Protein AF-0000000087805003 (afdb_homodimer)

Solvent-accessible surface area (backbone atoms only — not comparable to full-atom values): 27971 Å² total; per-residue (Å²): 132,81,51,55,25,22,20,40,60,38,66,39,72,52,76,40,34,7,36,46,74,40,41,66,18,52,35,33,44,31,53,41,59,84,90,62,34,43,31,40,29,31,64,67,42,88,88,42,37,47,30,60,59,34,61,89,23,52,77,44,32,79,98,30,41,24,38,45,38,92,89,14,52,40,39,54,45,27,44,59,35,21,29,32,49,41,61,57,48,46,12,28,35,37,37,22,48,42,52,30,60,53,30,69,56,24,28,20,40,64,51,43,49,46,48,59,70,28,29,78,32,78,47,84,51,64,44,74,65,47,66,43,84,57,62,47,77,39,78,59,90,93,22,29,36,33,36,32,58,42,99,46,39,33,46,34,35,36,34,77,42,88,50,82,89,59,31,48,30,72,50,73,48,66,73,33,47,67,52,30,61,74,71,27,28,65,24,30,40,76,42,41,48,72,55,47,53,51,31,41,72,72,63,27,48,54,44,60,44,70,74,28,23,44,32,26,54,90,83,49,66,79,33,82,74,92,44,98,58,25,61,38,32,23,53,44,39,41,46,47,9,52,44,33,25,76,42,55,62,24,21,35,36,44,27,35,60,63,47,54,51,53,41,49,53,40,43,52,57,50,48,54,54,46,49,70,73,59,113,133,81,51,54,26,21,19,39,60,38,67,40,73,51,76,39,34,7,35,44,74,40,41,64,18,50,36,34,45,32,53,40,58,86,91,62,34,43,29,41,28,30,64,68,42,88,88,43,36,48,29,60,60,34,60,90,22,54,77,44,33,78,99,32,40,22,38,46,38,90,87,13,53,40,39,56,46,27,44,58,34,21,29,33,49,41,61,57,47,45,12,28,34,38,37,22,49,42,52,30,59,53,30,70,56,24,29,19,39,64,50,43,50,46,48,60,71,28,29,77,33,77,47,86,51,64,44,74,66,47,68,42,83,56,64,49,77,39,77,58,90,92,22,29,38,34,35,32,58,40,100,46,39,33,44,32,35,37,35,75,42,87,50,81,89,58,31,48,31,70,50,73,49,66,71,32,46,68,52,32,62,74,70,27,27,64,25,30,39,76,43,42,49,71,55,48,53,51,31,41,72,70,63,27,47,54,44,59,43,69,75,28,23,46,32,26,56,90,82,48,66,79,34,83,75,91,42,97,58,25,64,38,32,23,52,46,40,40,47,47,9,51,43,32,25,77,42,54,62,24,18,36,36,43,28,36,60,61,46,56,51,53,40,48,53,40,42,50,56,51,47,54,53,46,49,71,73,58,114

InterPro domains:
  IPR004463 UDP-3-O-acyl N-acetylglucosamine deacetylase [MF_00388] (3-275)
  IPR004463 UDP-3-O-acyl N-acetylglucosamine deacetylase [PF03331] (5-271)
  IPR004463 UDP-3-O-acyl N-acetylglucosamine deacetylase [PTHR33694] (2-276)
  IPR004463 UDP-3-O-acyl N-acetylglucosamine deacetylase [TIGR00325] (5-275)
  IPR011334 UDP-3-O-acyl N-acetylglucosamine deacetylase, C-terminal [G3DSA:3.30.1700.10] (130-278)
  IPR015870 UDP-3-O-acyl N-acetylglucosamine deacetylase, N-terminal [G3DSA:3.30.230.20] (3-128)
  IPR020568 Ribosomal protein uS5 domain 2-type superfamily [SSF54211] (5-123)
  IPR020568 Ribosomal protein uS5 domain 2-type superfamily [SSF54211] (138-273)

Foldseek 3Di:
DFFFAKWFQAKFWDWAAFQWQRHTKIKIKGTDDPPAFEKEWAPQDPPRDIFHLALVQFDDFVVWTWGDDVPQIATRCLQLLLLCLLARHGGIYMYMNDNYDHCVQQFNQVNNVRRVVRHMDGDDHGFDAAFDDAKFKDDDVPKIKMWGGDDAEKEKEWEADPQPLQGIDIDIDTRHNVCCNVPQRNQGAEEEPVVCVVSVVVVTSSNDDLRRYFYHYRHGTPHDGPDSNSHRSRVRSSLSRLLCSNPHYGTHMHIYNDGSVNSSVRSVVVVVVCVVVPD/DFFFAKWFQAKFWDWAAFQWQRHTKIKIKGTDDPPAFEKEWAPQDPPRDIFHLALVQFDDFVVWTWGDDVPQIATRCLQLLLLCLLARHGGIYMYMNDNYDHCVQQFNQVNNVRRVVRHMDGDDHGFDAAFDDAKFKDDDVPKIKMWGGDDAEKEWEWEADPQPLQGIDIDIDTRHNVCCNVPQRNQHAEEEPVVCVVSVVVSTSNNDDLRRYFYHYRHGTPHDGPDSNSHRSRVRSSLSRLLCSNPHYGTHMHIYNDGSVNSSVRSVVVVVVCVVVPD

Organism: Veillonella parvula (NCBI:txid29466)

Structure (mmCIF, N/CA/C/O backbone):
data_AF-0000000087805003-model_v1
#
loop_
_entity.id
_entity.type
_entity.pdbx_description
1 polymer 'UDP-3-O-acyl-N-acetylglucosamine deacetylase'
#
loop_
_atom_site.group_PDB
_atom_site.id
_atom_site.type_symbol
_atom_site.label_atom_id
_atom_site.label_alt_id
_atom_site.label_comp_id
_atom_site.label_asym_id
_atom_site.label_entity_id
_atom_site.label_seq_id
_atom_site.pdbx_PDB_ins_code
_atom_site.Cartn_x
_atom_site.Cartn_y
_atom_site.Cartn_z
_atom_site.occupancy
_atom_site.B_iso_or_equiv
_atom_site.auth_seq_id
_atom_site.auth_comp_id
_atom_site.auth_asym_id
_atom_site.auth_atom_id
_atom_site.pdbx_PDB_model_num
ATOM 1 N N . MET A 1 1 ? 19.938 -20.875 9.773 1 57.28 1 MET A N 1
ATOM 2 C CA . MET A 1 1 ? 20.469 -21.922 8.914 1 57.28 1 MET A CA 1
ATOM 3 C C . MET A 1 1 ? 19.719 -21.984 7.59 1 57.28 1 MET A C 1
ATOM 5 O O . MET A 1 1 ? 18.547 -21.641 7.523 1 57.28 1 MET A O 1
ATOM 9 N N . SER A 1 2 ? 20.453 -22.203 6.438 1 80.88 2 SER A N 1
ATOM 10 C CA . SER A 1 2 ? 19.891 -22.297 5.094 1 80.88 2 SER A CA 1
ATOM 11 C C . SER A 1 2 ? 18.953 -23.484 4.977 1 80.88 2 SER A C 1
ATOM 13 O O . SER A 1 2 ? 19.219 -24.562 5.539 1 80.88 2 SER A O 1
ATOM 15 N N . LYS A 1 3 ? 17.734 -23.375 4.562 1 90.44 3 LYS A N 1
ATOM 16 C CA . LYS A 1 3 ? 16.766 -24.453 4.355 1 90.44 3 LYS A CA 1
ATOM 17 C C . LYS A 1 3 ? 17.125 -25.281 3.133 1 90.44 3 LYS A C 1
ATOM 19 O O . LYS A 1 3 ? 17.625 -24.75 2.139 1 90.44 3 LYS A O 1
ATOM 24 N N . PRO A 1 4 ? 16.906 -26.547 3.23 1 97.69 4 PRO A N 1
ATOM 25 C CA . PRO A 1 4 ? 17.156 -27.406 2.066 1 97.69 4 PRO A CA 1
ATOM 26 C C . PRO A 1 4 ? 16.156 -27.172 0.939 1 97.69 4 PRO A C 1
ATOM 28 O O . PRO A 1 4 ? 15.031 -26.734 1.188 1 97.69 4 PRO A O 1
ATOM 31 N N . GLN A 1 5 ? 16.625 -27.531 -0.296 1 98.44 5 GLN A N 1
ATOM 32 C CA . GLN A 1 5 ? 15.672 -27.562 -1.407 1 98.44 5 GLN A CA 1
ATOM 33 C C . GLN A 1 5 ? 14.633 -28.656 -1.214 1 98.44 5 GLN A C 1
ATOM 35 O O . GLN A 1 5 ? 14.844 -29.594 -0.433 1 98.44 5 GLN A O 1
ATOM 40 N N . GLN A 1 6 ? 13.508 -28.453 -1.903 1 98.69 6 GLN A N 1
ATOM 41 C CA . GLN A 1 6 ? 12.453 -29.453 -1.815 1 98.69 6 GLN A CA 1
ATOM 42 C C . GLN A 1 6 ? 11.906 -29.797 -3.197 1 98.69 6 GLN A C 1
ATOM 44 O O . GLN A 1 6 ? 11.844 -28.938 -4.078 1 98.69 6 GLN A O 1
ATOM 49 N N . THR A 1 7 ? 11.609 -30.984 -3.385 1 98.81 7 THR A N 1
ATOM 50 C CA . THR A 1 7 ? 10.875 -31.516 -4.527 1 98.81 7 THR A CA 1
ATOM 51 C C . THR A 1 7 ? 9.688 -32.344 -4.07 1 98.81 7 THR A C 1
ATOM 53 O O . THR A 1 7 ? 9.383 -32.406 -2.875 1 98.81 7 THR A O 1
ATOM 56 N N . ILE A 1 8 ? 8.859 -32.812 -5.012 1 98.88 8 ILE A N 1
ATOM 57 C CA . ILE A 1 8 ? 7.773 -33.719 -4.621 1 98.88 8 ILE A CA 1
ATOM 58 C C . ILE A 1 8 ? 8.297 -35.125 -4.508 1 98.88 8 ILE A C 1
ATOM 60 O O . ILE A 1 8 ? 9.297 -35.5 -5.148 1 98.88 8 ILE A O 1
ATOM 64 N N . LYS A 1 9 ? 7.625 -36 -3.738 1 98.62 9 LYS A N 1
ATOM 65 C CA . LYS A 1 9 ? 8.102 -37.344 -3.438 1 98.62 9 LYS A CA 1
ATOM 66 C C . LYS A 1 9 ? 7.801 -38.281 -4.586 1 98.62 9 LYS A C 1
ATOM 68 O O . LYS A 1 9 ? 8.586 -39.188 -4.867 1 98.62 9 LYS A O 1
ATOM 73 N N . LYS A 1 10 ? 6.664 -38.219 -5.098 1 98.62 10 LYS A N 1
ATOM 74 C CA . LYS A 1 10 ? 6.246 -39.094 -6.176 1 98.62 10 LYS A CA 1
ATOM 75 C C . LYS A 1 10 ? 5.473 -38.344 -7.25 1 98.62 10 LYS A C 1
ATOM 77 O O . LYS A 1 10 ? 4.953 -37.25 -6.996 1 98.62 10 LYS A O 1
ATOM 82 N N . ALA A 1 11 ? 5.355 -38.938 -8.422 1 98.75 11 ALA A N 1
ATOM 83 C CA . ALA A 1 11 ? 4.617 -38.344 -9.531 1 98.75 11 ALA A CA 1
ATOM 84 C C . ALA A 1 11 ? 3.119 -38.312 -9.242 1 98.75 11 ALA A C 1
ATOM 86 O O . ALA A 1 11 ? 2.58 -39.25 -8.633 1 98.75 11 ALA A O 1
ATOM 87 N N . VAL A 1 12 ? 2.463 -37.281 -9.656 1 98.69 12 VAL A N 1
ATOM 88 C CA . VAL A 1 12 ? 1.018 -37.125 -9.539 1 98.69 12 VAL A CA 1
ATOM 89 C C . VAL A 1 12 ? 0.462 -36.469 -10.805 1 98.69 12 VAL A C 1
ATOM 91 O O . VAL A 1 12 ? 1.151 -35.688 -11.461 1 98.69 12 VAL A O 1
ATOM 94 N N . SER A 1 13 ? -0.724 -36.812 -11.172 1 98.38 13 SER A N 1
ATOM 95 C CA . SER A 1 13 ? -1.284 -36.344 -12.43 1 98.38 13 SER A CA 1
ATOM 96 C C . SER A 1 13 ? -2.65 -35.688 -12.219 1 98.38 13 SER A C 1
ATOM 98 O O . SER A 1 13 ? -3.281 -35.875 -11.18 1 98.38 13 SER A O 1
ATOM 100 N N . TYR A 1 14 ? -3.057 -34.875 -13.133 1 98.12 14 TYR A N 1
ATOM 101 C CA . TYR A 1 14 ? -4.355 -34.219 -13.164 1 98.12 14 TYR A CA 1
ATOM 102 C C . TYR A 1 14 ? -4.84 -34.031 -14.594 1 98.12 14 TYR A C 1
ATOM 104 O O . TYR A 1 14 ? -4.051 -33.75 -15.492 1 98.12 14 TYR A O 1
ATOM 112 N N . GLN A 1 15 ? -6.047 -34.375 -14.781 1 97.75 15 GLN A N 1
ATOM 113 C CA . GLN A 1 15 ? -6.691 -34.188 -16.078 1 97.75 15 GLN A CA 1
ATOM 114 C C . GLN A 1 15 ? -7.734 -33.062 -16.016 1 97.75 15 GLN A C 1
ATOM 116 O O . GLN A 1 15 ? -8.562 -33.062 -15.102 1 97.75 15 GLN A O 1
ATOM 121 N N . GLY A 1 16 ? -7.672 -32.188 -16.922 1 96.25 16 GLY A N 1
ATOM 122 C CA . GLY A 1 16 ? -8.617 -31.094 -16.984 1 96.25 16 GLY A CA 1
ATOM 123 C C . GLY A 1 16 ? -8.594 -30.344 -18.312 1 96.25 16 GLY A C 1
ATOM 124 O O . GLY A 1 16 ? -8.344 -30.953 -19.359 1 96.25 16 GLY A O 1
ATOM 125 N N . ILE A 1 17 ? -9.023 -29.109 -18.297 1 95.06 17 ILE A N 1
ATOM 126 C CA . ILE A 1 17 ? -9.039 -28.281 -19.5 1 95.06 17 ILE A CA 1
ATOM 127 C C . ILE A 1 17 ? -8.32 -26.953 -19.234 1 95.06 17 ILE A C 1
ATOM 129 O O . ILE A 1 17 ? -8.266 -26.5 -18.094 1 95.06 17 ILE A O 1
ATOM 133 N N . GLY A 1 18 ? -7.785 -26.344 -20.281 1 93.75 18 GLY A N 1
ATOM 134 C CA . GLY A 1 18 ? -7.219 -25.016 -20.156 1 93.75 18 GLY A CA 1
ATOM 135 C C . GLY A 1 18 ? -8.273 -23.922 -20.078 1 93.75 18 GLY A C 1
ATOM 136 O O . GLY A 1 18 ? -9.305 -24 -20.75 1 93.75 18 GLY A O 1
ATOM 137 N N . LEU A 1 19 ? -8.023 -22.922 -19.359 1 90.19 19 LEU A N 1
ATOM 138 C CA . LEU A 1 19 ? -8.961 -21.812 -19.172 1 90.19 19 LEU A CA 1
ATOM 139 C C . LEU A 1 19 ? -9.211 -21.094 -20.484 1 90.19 19 LEU A C 1
ATOM 141 O O . LEU A 1 19 ? -10.359 -20.922 -20.906 1 90.19 19 LEU A O 1
ATOM 145 N N . HIS A 1 20 ? -8.133 -20.656 -21.141 1 87.75 20 HIS A N 1
ATOM 146 C CA . HIS A 1 20 ? -8.242 -19.812 -22.344 1 87.75 20 HIS A CA 1
ATOM 147 C C . HIS A 1 20 ? -8.391 -20.656 -23.594 1 87.75 20 HIS A C 1
ATOM 149 O O . HIS A 1 20 ? -9.195 -20.328 -24.469 1 87.75 20 HIS A O 1
ATOM 155 N N . SER A 1 21 ? -7.664 -21.75 -23.594 1 85.06 21 SER A N 1
ATOM 156 C CA . SER A 1 21 ? -7.66 -22.609 -24.781 1 85.06 21 SER A CA 1
ATOM 157 C C . SER A 1 21 ? -8.906 -23.469 -24.844 1 85.06 21 SER A C 1
ATOM 159 O O . SER A 1 21 ? -9.383 -23.812 -25.922 1 85.06 21 SER A O 1
ATOM 161 N N . GLY A 1 22 ? -9.336 -23.875 -23.719 1 89.12 22 GLY A N 1
ATOM 162 C CA . GLY A 1 22 ? -10.438 -24.828 -23.641 1 89.12 22 GLY A CA 1
ATOM 163 C C . GLY A 1 22 ? -10.031 -26.234 -24.062 1 89.12 22 GLY A C 1
ATOM 164 O O . GLY A 1 22 ? -10.891 -27.109 -24.188 1 89.12 22 GLY A O 1
ATOM 165 N N . GLU A 1 23 ? -8.766 -26.453 -24.219 1 93 23 GLU A N 1
ATOM 166 C CA . GLU A 1 23 ? -8.258 -27.75 -24.656 1 93 23 GLU A CA 1
ATOM 167 C C . GLU A 1 23 ? -8.039 -28.688 -23.469 1 93 23 GLU A C 1
ATOM 169 O O . GLU A 1 23 ? -7.629 -28.25 -22.391 1 93 23 GLU A O 1
ATOM 174 N N . PRO A 1 24 ? -8.328 -29.953 -23.781 1 96.19 24 PRO A N 1
ATOM 175 C CA . PRO A 1 24 ? -8 -30.906 -22.719 1 96.19 24 PRO A CA 1
ATOM 176 C C . PRO A 1 24 ? -6.504 -30.969 -22.422 1 96.19 24 PRO A C 1
ATOM 178 O O . PRO A 1 24 ? -5.684 -30.797 -23.328 1 96.19 24 PRO A O 1
ATOM 181 N N . VAL A 1 25 ? -6.195 -31.266 -21.203 1 97.62 25 VAL A N 1
ATOM 182 C CA . VAL A 1 25 ? -4.789 -31.344 -20.828 1 97.62 25 VAL A CA 1
ATOM 183 C C . VAL A 1 25 ? -4.602 -32.406 -19.766 1 97.62 25 VAL A C 1
ATOM 185 O O . VAL A 1 25 ? -5.406 -32.531 -18.828 1 97.62 25 VAL A O 1
ATOM 188 N N . HIS A 1 26 ? -3.684 -33.219 -20.016 1 98.44 26 HIS A N 1
ATOM 189 C CA . HIS A 1 26 ? -3.133 -34.125 -19.031 1 98.44 26 HIS A CA 1
ATOM 190 C C . HIS A 1 26 ? -1.798 -33.625 -18.484 1 98.44 26 HIS A C 1
ATOM 192 O O . HIS A 1 26 ? -0.842 -33.469 -19.25 1 98.44 26 HIS A O 1
ATOM 198 N N . MET A 1 27 ? -1.754 -33.344 -17.172 1 98.69 27 MET A N 1
ATOM 199 C CA . MET A 1 27 ? -0.567 -32.781 -16.531 1 98.69 27 MET A CA 1
ATOM 200 C C . MET A 1 27 ? -0.004 -33.719 -15.484 1 98.69 27 MET A C 1
ATOM 202 O O . MET A 1 27 ? -0.759 -34.344 -14.734 1 98.69 27 MET A O 1
ATOM 206 N N . VAL A 1 28 ? 1.264 -33.875 -15.484 1 98.88 28 VAL A N 1
ATOM 207 C CA . VAL A 1 28 ? 1.933 -34.719 -14.508 1 98.88 28 VAL A CA 1
ATOM 208 C C . VAL A 1 28 ? 3.055 -33.938 -13.828 1 98.88 28 VAL A C 1
ATOM 210 O O . VAL A 1 28 ? 3.951 -33.438 -14.492 1 98.88 28 VAL A O 1
ATOM 213 N N . PHE A 1 29 ? 2.941 -33.844 -12.469 1 98.88 29 PHE A N 1
ATOM 214 C CA . PHE A 1 29 ? 4.086 -33.375 -11.688 1 98.88 29 PHE A CA 1
ATOM 215 C C . PHE A 1 29 ? 5.055 -34.531 -11.43 1 98.88 29 PHE A C 1
ATOM 217 O O . PHE A 1 29 ? 4.641 -35.625 -11.047 1 98.88 29 PHE A O 1
ATOM 224 N N . LYS A 1 30 ? 6.301 -34.312 -11.633 1 98.88 30 LYS A N 1
ATOM 225 C CA . LYS A 1 30 ? 7.324 -35.312 -11.367 1 98.88 30 LYS A CA 1
ATOM 226 C C . LYS A 1 30 ? 8.453 -34.75 -10.516 1 98.88 30 LYS A C 1
ATOM 228 O O . LYS A 1 30 ? 8.844 -33.594 -10.688 1 98.88 30 LYS A O 1
ATOM 233 N N . PRO A 1 31 ? 8.953 -35.625 -9.617 1 98.88 31 PRO A N 1
ATOM 234 C CA . PRO A 1 31 ? 10.141 -35.156 -8.891 1 98.88 31 PRO A CA 1
ATOM 235 C C . PRO A 1 31 ? 11.273 -34.75 -9.82 1 98.88 31 PRO A C 1
ATOM 237 O O . PRO A 1 31 ? 11.391 -35.281 -10.938 1 98.88 31 PRO A O 1
ATOM 240 N N . ALA A 1 32 ? 12.094 -33.812 -9.43 1 98.88 32 ALA A N 1
ATOM 241 C CA . ALA A 1 32 ? 13.25 -33.375 -10.203 1 98.88 32 ALA A CA 1
ATOM 242 C C . ALA A 1 32 ? 14.492 -33.281 -9.328 1 98.88 32 ALA A C 1
ATOM 244 O O . ALA A 1 32 ? 14.391 -33.031 -8.125 1 98.88 32 ALA A O 1
ATOM 245 N N . PRO A 1 33 ? 15.688 -33.469 -9.867 1 98.56 33 PRO A N 1
ATOM 246 C CA . PRO A 1 33 ? 16.938 -33.344 -9.109 1 98.56 33 PRO A CA 1
ATOM 247 C C . PRO A 1 33 ? 17.156 -31.953 -8.547 1 98.56 33 PRO A C 1
ATOM 249 O O . PRO A 1 33 ? 16.5 -31 -8.984 1 98.56 33 PRO A O 1
ATOM 252 N N . GLU A 1 34 ? 18.094 -31.891 -7.613 1 98.12 34 GLU A N 1
ATOM 253 C CA . GLU A 1 34 ? 18.5 -30.625 -7.02 1 98.12 34 GLU A CA 1
ATOM 254 C C . GLU A 1 34 ? 18.922 -29.625 -8.094 1 98.12 34 GLU A C 1
ATOM 256 O O . GLU A 1 34 ? 19.516 -30 -9.102 1 98.12 34 GLU A O 1
ATOM 261 N N . ASP A 1 35 ? 18.531 -28.391 -7.891 1 97.88 35 ASP A N 1
ATOM 262 C CA . ASP A 1 35 ? 18.953 -27.234 -8.688 1 97.88 35 ASP A CA 1
ATOM 263 C C . ASP A 1 35 ? 18.312 -27.266 -10.07 1 97.88 35 ASP A C 1
ATOM 265 O O . ASP A 1 35 ? 18.766 -26.562 -10.984 1 97.88 35 ASP A O 1
ATOM 269 N N . THR A 1 36 ? 17.25 -28.047 -10.25 1 98.25 36 THR A N 1
ATOM 270 C CA . THR A 1 36 ? 16.562 -28.125 -11.531 1 98.25 36 THR A CA 1
ATOM 271 C C . THR A 1 36 ? 15.648 -26.922 -11.727 1 98.25 36 THR A C 1
ATOM 273 O O . THR A 1 36 ? 15.492 -26.422 -12.852 1 98.25 36 THR A O 1
ATOM 276 N N . GLY A 1 37 ? 15.078 -26.391 -10.648 1 98.5 37 GLY A N 1
ATOM 277 C CA . GLY A 1 37 ? 13.992 -25.438 -10.773 1 98.5 37 GLY A CA 1
ATOM 278 C C . GLY A 1 37 ? 12.688 -26.078 -11.219 1 98.5 37 GLY A C 1
ATOM 279 O O . GLY A 1 37 ? 12.516 -27.281 -11.109 1 98.5 37 GLY A O 1
ATOM 280 N N . ILE A 1 38 ? 11.742 -25.297 -11.609 1 98.88 38 ILE A N 1
ATOM 281 C CA . ILE A 1 38 ? 10.484 -25.75 -12.18 1 98.88 38 ILE A CA 1
ATOM 282 C C . ILE A 1 38 ? 10.586 -25.766 -13.703 1 98.88 38 ILE A C 1
ATOM 284 O O . ILE A 1 38 ? 10.945 -24.75 -14.312 1 98.88 38 ILE A O 1
ATOM 288 N N . VAL A 1 39 ? 10.32 -26.891 -14.281 1 98.94 39 VAL A N 1
ATOM 289 C CA . VAL A 1 39 ? 10.477 -27.031 -15.719 1 98.94 39 VAL A CA 1
ATOM 290 C C . VAL A 1 39 ? 9.203 -27.594 -16.328 1 98.94 39 VAL A C 1
ATOM 292 O O . VAL A 1 39 ? 8.734 -28.672 -15.938 1 98.94 39 VAL A O 1
ATOM 295 N N . PHE A 1 40 ? 8.625 -26.844 -17.281 1 98.94 40 PHE A N 1
ATOM 296 C CA . PHE A 1 40 ? 7.492 -27.344 -18.047 1 98.94 40 PHE A CA 1
ATOM 297 C C . PHE A 1 40 ? 7.969 -28.156 -19.25 1 98.94 40 PHE A C 1
ATOM 299 O O . PHE A 1 40 ? 8.875 -27.734 -19.969 1 98.94 40 PHE A O 1
ATOM 306 N N . VAL A 1 41 ? 7.379 -29.297 -19.438 1 98.88 41 VAL A N 1
ATOM 307 C CA . VAL A 1 41 ? 7.719 -30.172 -20.547 1 98.88 41 VAL A CA 1
ATOM 308 C C . VAL A 1 41 ? 6.48 -30.422 -21.406 1 98.88 41 VAL A C 1
ATOM 310 O O . VAL A 1 41 ? 5.469 -30.922 -20.906 1 98.88 41 VAL A O 1
ATOM 313 N N . ARG A 1 42 ? 6.559 -30.062 -22.703 1 98.75 42 ARG A N 1
ATOM 314 C CA . ARG A 1 42 ? 5.465 -30.281 -23.656 1 98.75 42 ARG A CA 1
ATOM 315 C C . ARG A 1 42 ? 5.543 -31.672 -24.266 1 98.75 42 ARG A C 1
ATOM 317 O O . ARG A 1 42 ? 6.277 -31.891 -25.234 1 98.75 42 ARG A O 1
ATOM 324 N N . THR A 1 43 ? 4.66 -32.562 -23.766 1 98.56 43 THR A N 1
ATOM 325 C CA . THR A 1 43 ? 4.742 -33.938 -24.188 1 98.56 43 THR A CA 1
ATOM 326 C C . THR A 1 43 ? 3.949 -34.156 -25.469 1 98.56 43 THR A C 1
ATOM 328 O O . THR A 1 43 ? 4.082 -35.219 -26.109 1 98.56 43 THR A O 1
ATOM 331 N N . ASP A 1 44 ? 3.154 -33.219 -25.891 1 97.94 44 ASP A N 1
ATOM 332 C CA . ASP A 1 44 ? 2.354 -33.312 -27.109 1 97.94 44 ASP A CA 1
ATOM 333 C C . ASP A 1 44 ? 3.174 -32.906 -28.344 1 97.94 44 ASP A C 1
ATOM 335 O O . ASP A 1 44 ? 2.734 -33.094 -29.469 1 97.94 44 ASP A O 1
ATOM 339 N N . ILE A 1 45 ? 4.285 -32.375 -28.094 1 98 45 ILE A N 1
ATOM 340 C CA . ILE A 1 45 ? 5.148 -31.969 -29.188 1 98 45 ILE A CA 1
ATOM 341 C C . ILE A 1 45 ? 6.305 -32.969 -29.344 1 98 45 ILE A C 1
ATOM 343 O O . ILE A 1 45 ? 6.895 -33.375 -28.359 1 98 45 ILE A O 1
ATOM 347 N N . GLU A 1 46 ? 6.652 -33.25 -30.625 1 97.62 46 GLU A N 1
ATOM 348 C CA . GLU A 1 46 ? 7.754 -34.156 -30.906 1 97.62 46 GLU A CA 1
ATOM 349 C C . GLU A 1 46 ? 9.047 -33.688 -30.234 1 97.62 46 GLU A C 1
ATOM 351 O O . GLU A 1 46 ? 9.375 -32.5 -30.281 1 97.62 46 GLU A O 1
ATOM 356 N N . GLY A 1 47 ? 9.758 -34.594 -29.594 1 97.94 47 GLY A N 1
ATOM 357 C CA . GLY A 1 47 ? 11.008 -34.281 -28.922 1 97.94 47 GLY A CA 1
ATOM 358 C C . GLY A 1 47 ? 10.812 -33.781 -27.484 1 97.94 47 GLY A C 1
ATOM 359 O O . GLY A 1 47 ? 11.781 -33.625 -26.734 1 97.94 47 GLY A O 1
ATOM 360 N N . HIS A 1 48 ? 9.555 -33.562 -27.109 1 98.5 48 HIS A N 1
ATOM 361 C CA . HIS A 1 48 ? 9.188 -33.156 -25.75 1 98.5 48 HIS A CA 1
ATOM 362 C C . HIS A 1 48 ? 9.992 -31.938 -25.312 1 98.5 48 HIS A C 1
ATOM 364 O O . HIS A 1 48 ? 10.641 -31.969 -24.266 1 98.5 48 HIS A O 1
ATOM 370 N N . PRO A 1 49 ? 9.914 -30.844 -26.156 1 98.69 49 PRO A N 1
ATOM 371 C CA . PRO A 1 49 ? 10.656 -29.656 -25.75 1 98.69 49 PRO A CA 1
ATOM 372 C C . PRO A 1 49 ? 10.234 -29.125 -24.391 1 98.69 49 PRO A C 1
ATOM 374 O O . PRO A 1 49 ? 9.109 -29.391 -23.938 1 98.69 49 PRO A O 1
ATOM 377 N N . SER A 1 50 ? 11.125 -28.438 -23.703 1 98.69 50 SER A N 1
ATOM 378 C CA . SER A 1 50 ? 10.875 -27.953 -22.344 1 98.69 50 SER A CA 1
ATOM 379 C C . SER A 1 50 ? 11.219 -26.484 -22.203 1 98.69 50 SER A C 1
ATOM 381 O O . SER A 1 50 ? 11.93 -25.922 -23.031 1 98.69 50 SER A O 1
ATOM 383 N N . VAL A 1 51 ? 10.641 -25.859 -21.25 1 98.81 51 VAL A N 1
ATOM 384 C CA . VAL A 1 51 ? 10.945 -24.469 -20.906 1 98.81 51 VAL A CA 1
ATOM 385 C C . VAL A 1 51 ? 11.016 -24.312 -19.391 1 98.81 51 VAL A C 1
ATOM 387 O O . VAL A 1 51 ? 10.117 -24.766 -18.672 1 98.81 51 VAL A O 1
ATOM 390 N N . ARG A 1 52 ? 12.078 -23.75 -18.906 1 98.69 52 ARG A N 1
ATOM 391 C CA . ARG A 1 52 ? 12.234 -23.469 -17.484 1 98.69 52 ARG A CA 1
ATOM 392 C C . ARG A 1 52 ? 11.359 -22.297 -17.047 1 98.69 52 ARG A C 1
ATOM 394 O O . ARG A 1 52 ? 11.242 -21.297 -17.766 1 98.69 52 ARG A O 1
ATOM 401 N N . ALA A 1 53 ? 10.727 -22.453 -15.867 1 98.75 53 ALA A N 1
ATOM 402 C CA . ALA A 1 53 ? 9.961 -21.344 -15.305 1 98.75 53 ALA A CA 1
ATOM 403 C C . ALA A 1 53 ? 10.891 -20.266 -14.75 1 98.75 53 ALA A C 1
ATOM 405 O O . ALA A 1 53 ? 11.164 -20.234 -13.547 1 98.75 53 ALA A O 1
ATOM 406 N N . HIS A 1 54 ? 11.312 -19.453 -15.625 1 98.44 54 HIS A N 1
ATOM 407 C CA . HIS A 1 54 ? 12.258 -18.391 -15.32 1 98.44 54 HIS A CA 1
ATOM 408 C C . HIS A 1 54 ? 11.875 -17.078 -16.016 1 98.44 54 HIS A C 1
ATOM 410 O O . HIS A 1 54 ? 11.352 -17.109 -17.141 1 98.44 54 HIS A O 1
ATOM 416 N N . ILE A 1 55 ? 12.227 -16.031 -15.375 1 98.44 55 ILE A N 1
ATOM 417 C CA . ILE A 1 55 ? 11.82 -14.703 -15.836 1 98.44 55 ILE A CA 1
ATOM 418 C C . ILE A 1 55 ? 12.367 -14.461 -17.234 1 98.44 55 ILE A C 1
ATOM 420 O O . ILE A 1 55 ? 11.719 -13.797 -18.062 1 98.44 55 ILE A O 1
ATOM 424 N N . ASP A 1 56 ? 13.508 -15.016 -17.578 1 98 56 ASP A N 1
ATOM 425 C CA . ASP A 1 56 ? 14.141 -14.82 -18.875 1 98 56 ASP A CA 1
ATOM 426 C C . ASP A 1 56 ? 13.312 -15.461 -19.984 1 98 56 ASP A C 1
ATOM 428 O O . ASP A 1 56 ? 13.477 -15.125 -21.172 1 98 56 ASP A O 1
ATOM 432 N N . ASN A 1 57 ? 12.43 -16.344 -19.641 1 98.75 57 ASN A N 1
ATOM 433 C CA . ASN A 1 57 ? 11.648 -17.062 -20.641 1 98.75 57 ASN A CA 1
ATOM 434 C C . ASN A 1 57 ? 10.227 -16.5 -20.75 1 98.75 57 ASN A C 1
ATOM 436 O O . ASN A 1 57 ? 9.391 -17.062 -21.469 1 98.75 57 ASN A O 1
ATOM 440 N N . VAL A 1 58 ? 9.93 -15.43 -19.984 1 98.69 58 VAL A N 1
ATOM 441 C CA . VAL A 1 58 ? 8.625 -14.773 -20.094 1 98.69 58 VAL A CA 1
ATOM 442 C C . VAL A 1 58 ? 8.562 -13.961 -21.391 1 98.69 58 VAL A C 1
ATOM 444 O O . VAL A 1 58 ? 9.406 -13.102 -21.625 1 98.69 58 VAL A O 1
ATOM 447 N N . THR A 1 59 ? 7.531 -14.203 -22.188 1 97.88 59 THR A N 1
ATOM 448 C CA . THR A 1 59 ? 7.484 -13.539 -23.484 1 97.88 59 THR A CA 1
ATOM 449 C C . THR A 1 59 ? 6.18 -12.758 -23.641 1 97.88 59 THR A C 1
ATOM 451 O O . THR A 1 59 ? 6.066 -11.906 -24.516 1 97.88 59 THR A O 1
ATOM 454 N N . ASN A 1 60 ? 5.199 -13.133 -22.922 1 95.56 60 ASN A N 1
ATOM 455 C CA . ASN A 1 60 ? 3.895 -12.484 -22.984 1 95.56 60 ASN A CA 1
ATOM 456 C C . ASN A 1 60 ? 3.217 -12.438 -21.625 1 95.56 60 ASN A C 1
ATOM 458 O O . ASN A 1 60 ? 3.318 -13.383 -20.844 1 95.56 60 ASN A O 1
ATOM 462 N N . THR A 1 61 ? 2.545 -11.328 -21.312 1 95.06 61 THR A N 1
ATOM 463 C CA . THR A 1 61 ? 1.893 -11.164 -20.016 1 95.06 61 THR A CA 1
ATOM 464 C C . THR A 1 61 ? 0.463 -10.656 -20.188 1 95.06 61 THR A C 1
ATOM 466 O O . THR A 1 61 ? -0.151 -10.172 -19.234 1 95.06 61 THR A O 1
ATOM 469 N N . MET A 1 62 ? 0.026 -10.68 -21.406 1 89 62 MET A N 1
ATOM 470 C CA . MET A 1 62 ? -1.348 -10.25 -21.656 1 89 62 MET A CA 1
ATOM 471 C C . MET A 1 62 ? -2.342 -11.258 -21.094 1 89 62 MET A C 1
ATOM 473 O O . MET A 1 62 ? -2.371 -12.414 -21.516 1 89 62 MET A O 1
ATOM 477 N N . ARG A 1 63 ? -3.115 -10.945 -20.125 1 85.19 63 ARG A N 1
ATOM 478 C CA . ARG A 1 63 ? -4.156 -11.734 -19.469 1 85.19 63 ARG A CA 1
ATOM 479 C C . ARG A 1 63 ? -3.545 -12.82 -18.594 1 85.19 63 ARG A C 1
ATOM 481 O O . ARG A 1 63 ? -4.168 -13.273 -17.625 1 85.19 63 ARG A O 1
ATOM 488 N N . ALA A 1 64 ? -2.412 -13.273 -19.047 1 92.88 64 ALA A N 1
ATOM 489 C CA . ALA A 1 64 ? -1.705 -14.336 -18.328 1 92.88 64 ALA A CA 1
ATOM 490 C C . ALA A 1 64 ? -0.208 -14.289 -18.609 1 92.88 64 ALA A C 1
ATOM 492 O O . ALA A 1 64 ? 0.234 -13.562 -19.516 1 92.88 64 ALA A O 1
ATOM 493 N N . THR A 1 65 ? 0.536 -15 -17.828 1 97.56 65 THR A N 1
ATOM 494 C CA . THR A 1 65 ? 1.978 -15.07 -18.047 1 97.56 65 THR A CA 1
ATOM 495 C C . THR A 1 65 ? 2.332 -16.25 -18.953 1 97.56 65 THR A C 1
ATOM 497 O O . THR A 1 65 ? 1.866 -17.375 -18.719 1 97.56 65 THR A O 1
ATOM 500 N N . THR A 1 66 ? 3.139 -15.984 -19.953 1 98.25 66 THR A N 1
ATOM 501 C CA . THR A 1 66 ? 3.537 -16.984 -20.938 1 98.25 66 THR A CA 1
ATOM 502 C C . THR A 1 66 ? 5.047 -17.203 -20.906 1 98.25 66 THR A C 1
ATOM 504 O O . THR A 1 66 ? 5.82 -16.25 -20.859 1 98.25 66 THR A O 1
ATOM 507 N N . LEU A 1 67 ? 5.445 -18.453 -20.875 1 98.75 67 LEU A N 1
ATOM 508 C CA . LEU A 1 67 ? 6.84 -18.859 -20.984 1 98.75 67 LEU A CA 1
ATOM 509 C C . LEU A 1 67 ? 7.125 -19.484 -22.344 1 98.75 67 LEU A C 1
ATOM 511 O O . LEU A 1 67 ? 6.309 -20.25 -22.875 1 98.75 67 LEU A O 1
ATOM 515 N N . GLU A 1 68 ? 8.297 -19.172 -22.891 1 98.56 68 GLU A N 1
ATOM 516 C CA . GLU A 1 68 ? 8.656 -19.75 -24.172 1 98.56 68 GLU A CA 1
ATOM 517 C C . GLU A 1 68 ? 10.156 -20.062 -24.234 1 98.56 68 GLU A C 1
ATOM 519 O O . GLU A 1 68 ? 10.969 -19.281 -23.719 1 98.56 68 GLU A O 1
ATOM 524 N N . ASN A 1 69 ? 10.523 -21.141 -24.75 1 98.25 69 ASN A N 1
ATOM 525 C CA . ASN A 1 69 ? 11.859 -21.594 -25.125 1 98.25 69 ASN A CA 1
ATOM 526 C C . ASN A 1 69 ? 11.82 -22.516 -26.344 1 98.25 69 ASN A C 1
ATOM 528 O O . ASN A 1 69 ? 11.5 -23.703 -26.219 1 98.25 69 ASN A O 1
ATOM 532 N N . GLY A 1 70 ? 12.227 -21.938 -27.516 1 97.25 70 GLY A N 1
ATOM 533 C CA . GLY A 1 70 ? 12.07 -22.719 -28.734 1 97.25 70 GLY A CA 1
ATOM 534 C C . GLY A 1 70 ? 10.641 -23.141 -29 1 97.25 70 GLY A C 1
ATOM 535 O O . GLY A 1 70 ? 9.734 -22.297 -29.031 1 97.25 70 GLY A O 1
ATOM 536 N N . GLU A 1 71 ? 10.414 -24.516 -29.094 1 97.5 71 GLU A N 1
ATOM 537 C CA . GLU A 1 71 ? 9.094 -25.047 -29.406 1 97.5 71 GLU A CA 1
ATOM 538 C C . GLU A 1 71 ? 8.227 -25.156 -28.156 1 97.5 71 GLU A C 1
ATOM 540 O O . GLU A 1 71 ? 7.012 -25.328 -28.25 1 97.5 71 GLU A O 1
ATOM 545 N N . ALA A 1 72 ? 8.82 -25.047 -27.062 1 98 72 ALA A N 1
ATOM 546 C CA . ALA A 1 72 ? 8.078 -25.141 -25.812 1 98 72 ALA A CA 1
ATOM 547 C C . ALA A 1 72 ? 7.434 -23.797 -25.453 1 98 72 ALA A C 1
ATOM 549 O O . ALA A 1 72 ? 8.133 -22.812 -25.234 1 98 72 ALA A O 1
ATOM 550 N N . LYS A 1 73 ? 6.18 -23.766 -25.484 1 97.81 73 LYS A N 1
ATOM 551 C CA . LYS A 1 73 ? 5.383 -22.594 -25.109 1 97.81 73 LYS A CA 1
ATOM 552 C C . LYS A 1 73 ? 4.27 -22.984 -24.141 1 97.81 73 LYS A C 1
ATOM 554 O O . LYS A 1 73 ? 3.494 -23.906 -24.422 1 97.81 73 LYS A O 1
ATOM 559 N N . VAL A 1 74 ? 4.227 -22.359 -23.031 1 98.19 74 VAL A N 1
ATOM 560 C CA . VAL A 1 74 ? 3.217 -22.625 -22 1 98.19 74 VAL A CA 1
ATOM 561 C C . VAL A 1 74 ? 2.611 -21.312 -21.516 1 98.19 74 VAL A C 1
ATOM 563 O O . VAL A 1 74 ? 3.328 -20.438 -21.031 1 98.19 74 VAL A O 1
ATOM 566 N N . PHE A 1 75 ? 1.348 -21.094 -21.641 1 95.44 75 PHE A N 1
ATOM 567 C CA . PHE A 1 75 ? 0.729 -19.875 -21.156 1 95.44 75 PHE A CA 1
ATOM 568 C C . PHE A 1 75 ? -0.118 -20.141 -19.922 1 95.44 75 PHE A C 1
ATOM 570 O O . PHE A 1 75 ? -0.466 -21.281 -19.641 1 95.44 75 PHE A O 1
ATOM 577 N N . THR A 1 76 ? -0.42 -19.109 -19.109 1 96.44 76 THR A N 1
ATOM 578 C CA . THR A 1 76 ? -1.218 -19.125 -17.891 1 96.44 76 THR A CA 1
ATOM 579 C C . THR A 1 76 ? -0.542 -19.984 -16.812 1 96.44 76 THR A C 1
ATOM 581 O O . THR A 1 76 ? -1.169 -20.859 -16.234 1 96.44 76 THR A O 1
ATOM 584 N N . VAL A 1 77 ? 0.69 -19.656 -16.516 1 98.38 77 VAL A N 1
ATOM 585 C CA . VAL A 1 77 ? 1.467 -20.5 -15.625 1 98.38 77 VAL A CA 1
ATOM 586 C C . VAL A 1 77 ? 1.329 -20.016 -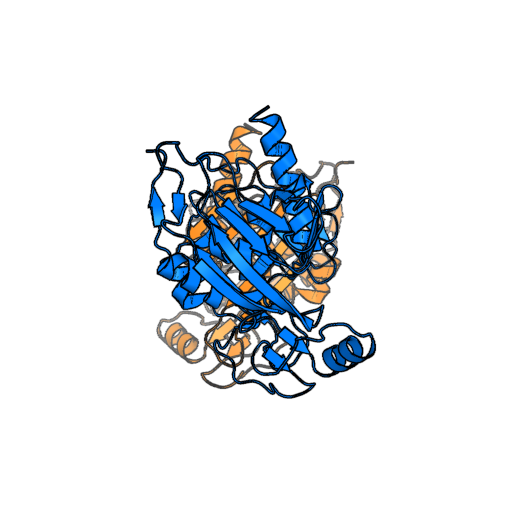14.18 1 98.38 77 VAL A C 1
ATOM 588 O O . VAL A 1 77 ? 1.722 -20.703 -13.242 1 98.38 77 VAL A O 1
ATOM 591 N N . GLU A 1 78 ? 0.739 -18.875 -13.953 1 98.25 78 GLU A N 1
ATOM 592 C CA . GLU A 1 78 ? 0.821 -18.156 -12.68 1 98.25 78 GLU A CA 1
ATOM 593 C C . GLU A 1 78 ? 0.182 -18.969 -11.555 1 98.25 78 GLU A C 1
ATOM 595 O O . GLU A 1 78 ? 0.673 -18.953 -10.422 1 98.25 78 GLU A O 1
ATOM 600 N N . HIS A 1 79 ? -0.934 -19.672 -11.781 1 98.5 79 HIS A N 1
ATOM 601 C CA . HIS A 1 79 ? -1.595 -20.406 -10.703 1 98.5 79 HIS A CA 1
ATOM 602 C C . HIS A 1 79 ? -0.737 -21.562 -10.219 1 98.5 79 HIS A C 1
ATOM 604 O O . HIS A 1 79 ? -0.603 -21.781 -9.016 1 98.5 79 HIS A O 1
ATOM 610 N N . VAL A 1 80 ? -0.144 -22.297 -11.156 1 98.75 80 VAL A N 1
ATOM 611 C CA . VAL A 1 80 ? 0.732 -23.406 -10.82 1 98.75 80 VAL A CA 1
ATOM 612 C C . VAL A 1 80 ? 1.964 -22.891 -10.078 1 98.75 80 VAL A C 1
ATOM 614 O O . VAL A 1 80 ? 2.348 -23.438 -9.039 1 98.75 80 VAL A O 1
ATOM 617 N N . MET A 1 81 ? 2.51 -21.844 -10.602 1 98.81 81 MET A N 1
ATOM 618 C CA . MET A 1 81 ? 3.721 -21.281 -10.016 1 98.81 81 MET A CA 1
ATOM 619 C C . MET A 1 81 ? 3.451 -20.766 -8.602 1 98.81 81 MET A C 1
ATOM 621 O O . MET A 1 81 ? 4.312 -20.859 -7.727 1 98.81 81 MET A O 1
ATOM 625 N N . ALA A 1 82 ? 2.297 -20.188 -8.406 1 98.88 82 ALA A N 1
ATOM 626 C CA . ALA A 1 82 ? 1.933 -19.703 -7.074 1 98.88 82 ALA A CA 1
ATOM 627 C C . ALA A 1 82 ? 1.913 -20.859 -6.066 1 98.88 82 ALA A C 1
ATOM 629 O O . ALA A 1 82 ? 2.402 -20.703 -4.945 1 98.88 82 ALA A O 1
ATOM 630 N N . ALA A 1 83 ? 1.329 -21.969 -6.457 1 98.88 83 ALA A N 1
ATOM 631 C CA . ALA A 1 83 ? 1.29 -23.141 -5.582 1 98.88 83 ALA A CA 1
ATOM 632 C C . ALA A 1 83 ? 2.699 -23.609 -5.234 1 98.88 83 ALA A C 1
ATOM 634 O O . ALA A 1 83 ? 3 -23.875 -4.066 1 98.88 83 ALA A O 1
ATOM 635 N N . PHE A 1 84 ? 3.537 -23.703 -6.246 1 98.81 84 PHE A N 1
ATOM 636 C CA . PHE A 1 84 ? 4.902 -24.156 -6.016 1 98.81 84 PHE A CA 1
ATOM 637 C C . PHE A 1 84 ? 5.652 -23.188 -5.109 1 98.81 84 PHE A C 1
ATOM 639 O O . PHE A 1 84 ? 6.406 -23.609 -4.23 1 98.81 84 PHE A O 1
ATOM 646 N N . SER A 1 85 ? 5.449 -21.922 -5.348 1 98.69 85 SER A N 1
ATOM 647 C CA . SER A 1 85 ? 6.078 -20.906 -4.516 1 98.69 85 SER A CA 1
ATOM 648 C C . SER A 1 85 ? 5.652 -21.047 -3.057 1 98.69 85 SER A C 1
ATOM 650 O O . SER A 1 85 ? 6.496 -21.172 -2.166 1 98.69 85 SER A O 1
ATOM 652 N N . ALA A 1 86 ? 4.371 -21.062 -2.812 1 98.56 86 ALA A N 1
ATOM 653 C CA . ALA A 1 86 ? 3.818 -21.047 -1.461 1 98.56 86 ALA A CA 1
ATOM 654 C C . ALA A 1 86 ? 4.152 -22.344 -0.717 1 98.56 86 ALA A C 1
ATOM 656 O O . ALA A 1 86 ? 4.367 -22.328 0.497 1 98.56 86 ALA A O 1
ATOM 657 N N . MET A 1 87 ? 4.219 -23.422 -1.478 1 98.38 87 MET A N 1
ATOM 658 C CA . MET A 1 87 ? 4.438 -24.719 -0.853 1 98.38 87 MET A CA 1
ATOM 659 C C . MET A 1 87 ? 5.926 -25.047 -0.784 1 98.38 87 MET A C 1
ATOM 661 O O . MET A 1 87 ? 6.309 -26.141 -0.359 1 98.38 87 MET A O 1
ATOM 665 N N . ASN A 1 88 ? 6.746 -24.172 -1.193 1 98 88 ASN A N 1
ATOM 666 C CA . ASN A 1 88 ? 8.203 -24.281 -1.103 1 98 88 ASN A CA 1
ATOM 667 C C . ASN A 1 88 ? 8.734 -25.453 -1.914 1 98 88 ASN A C 1
ATOM 669 O O . ASN A 1 88 ? 9.531 -26.25 -1.415 1 98 88 ASN A O 1
ATOM 673 N N . ILE A 1 89 ? 8.25 -25.609 -3.08 1 98.75 89 ILE A N 1
ATOM 674 C CA . ILE A 1 89 ? 8.797 -26.594 -4.008 1 98.75 89 ILE A CA 1
ATOM 675 C C . ILE A 1 89 ? 9.828 -25.922 -4.918 1 98.75 89 ILE A C 1
ATOM 677 O O . ILE A 1 89 ? 9.492 -25.016 -5.684 1 98.75 89 ILE A O 1
ATOM 681 N N . ASP A 1 90 ? 11.047 -26.453 -4.91 1 98.62 90 ASP A N 1
ATOM 682 C CA . ASP A 1 90 ? 12.148 -25.828 -5.641 1 98.62 90 ASP A CA 1
ATOM 683 C C . ASP A 1 90 ? 12.359 -26.5 -6.996 1 98.62 90 ASP A C 1
ATOM 685 O O . ASP A 1 90 ? 12.766 -25.859 -7.961 1 98.62 90 ASP A O 1
ATOM 689 N N . ASN A 1 91 ? 12.141 -27.797 -6.957 1 98.88 91 ASN A N 1
ATOM 690 C CA . ASN A 1 91 ? 12.469 -28.594 -8.133 1 98.88 91 ASN A CA 1
ATOM 691 C C . ASN A 1 91 ? 11.305 -29.5 -8.531 1 98.88 91 ASN A C 1
ATOM 693 O O . ASN A 1 91 ? 10.82 -30.297 -7.719 1 98.88 91 ASN A O 1
ATOM 697 N N . CYS A 1 92 ? 10.875 -29.391 -9.812 1 98.94 92 CYS A N 1
ATOM 698 C CA . CYS A 1 92 ? 9.781 -30.219 -10.305 1 98.94 92 CYS A CA 1
ATOM 699 C C . CYS A 1 92 ? 9.703 -30.172 -11.828 1 98.94 92 CYS A C 1
ATOM 701 O O . CYS A 1 92 ? 9.867 -29.094 -12.422 1 98.94 92 CYS A O 1
ATOM 703 N N . TYR A 1 93 ? 9.5 -31.266 -12.43 1 98.94 93 TYR A N 1
ATOM 704 C CA . TYR A 1 93 ? 9.094 -31.297 -13.828 1 98.94 93 TYR A CA 1
ATOM 705 C C . TYR A 1 93 ? 7.574 -31.297 -13.953 1 98.94 93 TYR A C 1
ATOM 707 O O . TYR A 1 93 ? 6.883 -32.031 -13.227 1 98.94 93 TYR A O 1
ATOM 715 N N . ILE A 1 94 ? 7.078 -30.484 -14.75 1 98.94 94 ILE A N 1
ATOM 716 C CA . ILE A 1 94 ? 5.656 -30.453 -15.07 1 98.94 94 ILE A CA 1
ATOM 717 C C . ILE A 1 94 ? 5.438 -30.891 -16.516 1 98.94 94 ILE A C 1
ATOM 719 O O . ILE A 1 94 ? 5.57 -30.078 -17.438 1 98.94 94 ILE A O 1
ATOM 723 N N . GLU A 1 95 ? 5.047 -32.062 -16.688 1 98.88 95 GLU A N 1
ATOM 724 C CA . GLU A 1 95 ? 4.734 -32.594 -18.016 1 98.88 95 GLU A CA 1
ATOM 725 C C . GLU A 1 95 ? 3.279 -32.312 -18.375 1 98.88 95 GLU A C 1
ATOM 727 O O . GLU A 1 95 ? 2.381 -32.5 -17.562 1 98.88 95 GLU A O 1
ATOM 732 N N . MET A 1 96 ? 3.084 -31.828 -19.562 1 98.44 96 MET A N 1
ATOM 733 C CA . MET A 1 96 ? 1.712 -31.578 -20 1 98.44 96 MET A CA 1
ATOM 734 C C . MET A 1 96 ? 1.58 -31.766 -21.516 1 98.44 96 MET A C 1
ATOM 736 O O . MET A 1 96 ? 2.521 -31.5 -22.25 1 98.44 96 MET A O 1
ATOM 740 N N . ASP A 1 97 ? 0.446 -32.219 -21.984 1 98.5 97 ASP A N 1
ATOM 741 C CA . ASP A 1 97 ? 0.209 -32.469 -23.406 1 98.5 97 ASP A CA 1
ATOM 742 C C . ASP A 1 97 ? -0.683 -31.391 -24.016 1 98.5 97 ASP A C 1
ATOM 744 O O . ASP A 1 97 ? -1.533 -31.688 -24.859 1 98.5 97 ASP A O 1
ATOM 748 N N . SER A 1 98 ? -0.595 -30.203 -23.531 1 97.12 98 SER A N 1
ATOM 749 C CA . SER A 1 98 ? -1.341 -29.031 -23.953 1 97.12 98 SER A CA 1
ATOM 750 C C . SER A 1 98 ? -0.561 -27.75 -23.672 1 97.12 98 SER A C 1
ATOM 752 O O . SER A 1 98 ? 0.386 -27.75 -22.891 1 97.12 98 SER A O 1
ATOM 754 N N . PRO A 1 99 ? -0.796 -26.641 -24.328 1 95.75 99 PRO A N 1
ATOM 755 C CA . PRO A 1 99 ? -0.032 -25.406 -24.156 1 95.75 99 PRO A CA 1
ATOM 756 C C . PRO A 1 99 ? -0.396 -24.672 -22.875 1 95.75 99 PRO A C 1
ATOM 758 O O . PRO A 1 99 ? 0.262 -23.688 -22.5 1 95.75 99 PRO A O 1
ATOM 761 N N . GLU A 1 100 ? -1.416 -25.188 -22.172 1 96.12 100 GLU A N 1
ATOM 762 C CA . GLU A 1 100 ? -1.916 -24.531 -20.984 1 96.12 100 GLU A CA 1
ATOM 763 C C . GLU A 1 100 ? -2.207 -25.531 -19.875 1 96.12 100 GLU A C 1
ATOM 765 O O . GLU A 1 100 ? -2.848 -26.562 -20.109 1 96.12 100 GLU A O 1
ATOM 770 N N . PRO A 1 101 ? -1.689 -25.219 -18.609 1 97.81 101 PRO A N 1
ATOM 771 C CA . PRO A 1 101 ? -2.107 -26.078 -17.5 1 97.81 101 PRO A CA 1
ATOM 772 C C . PRO A 1 101 ? -3.617 -26.062 -17.281 1 97.81 101 PRO A C 1
ATOM 774 O O . PRO A 1 101 ? -4.305 -25.141 -17.719 1 97.81 101 PRO A O 1
ATOM 777 N N . PRO A 1 102 ? -4.078 -27.094 -16.656 1 97.12 102 PRO A N 1
ATOM 778 C CA . PRO A 1 102 ? -5.52 -27.094 -16.391 1 97.12 102 PRO A CA 1
ATOM 779 C C . PRO A 1 102 ? -5.949 -25.953 -15.469 1 97.12 102 PRO A C 1
ATOM 781 O O . PRO A 1 102 ? -5.223 -25.609 -14.539 1 97.12 102 PRO A O 1
ATOM 784 N N . VAL A 1 103 ? -7.098 -25.453 -15.727 1 94.81 103 VAL A N 1
ATOM 785 C CA . VAL A 1 103 ? -7.637 -24.344 -14.938 1 94.81 103 VAL A CA 1
ATOM 786 C C . VAL A 1 103 ? -8.133 -24.875 -13.586 1 94.81 103 VAL A C 1
ATOM 788 O O . VAL A 1 103 ? -8.172 -24.125 -12.602 1 94.81 103 VAL A O 1
ATOM 791 N N . GLY A 1 104 ? -8.508 -26.219 -13.578 1 94.56 104 GLY A N 1
ATOM 792 C CA . GLY A 1 104 ? -9.086 -26.75 -12.359 1 94.56 104 GLY A CA 1
ATOM 793 C C . GLY A 1 104 ? -10.32 -26 -11.906 1 94.56 104 GLY A C 1
ATOM 794 O O . GLY A 1 104 ? -11.266 -25.828 -12.672 1 94.56 104 GLY A O 1
ATOM 795 N N . ASP A 1 105 ? -10.312 -25.578 -10.695 1 94.75 105 ASP A N 1
ATOM 796 C CA . ASP A 1 105 ? -11.453 -24.828 -10.18 1 94.75 105 ASP A CA 1
ATOM 797 C C . ASP A 1 105 ? -11.227 -23.312 -10.336 1 94.75 105 ASP A C 1
ATOM 799 O O . ASP A 1 105 ? -11.93 -22.516 -9.719 1 94.75 105 ASP A O 1
ATOM 803 N N . GLY A 1 106 ? -10.18 -22.906 -11.047 1 95.38 106 GLY A N 1
ATOM 804 C CA . GLY A 1 106 ? -9.906 -21.5 -11.305 1 95.38 106 GLY A CA 1
ATOM 805 C C . GLY A 1 106 ? -8.953 -20.875 -10.297 1 95.38 106 GLY A C 1
ATOM 806 O O . GLY A 1 106 ? -8.688 -19.672 -10.352 1 95.38 106 GLY A O 1
ATOM 807 N N . SER A 1 107 ? -8.438 -21.672 -9.367 1 97.62 107 SER A N 1
ATOM 808 C CA . SER A 1 107 ? -7.547 -21.219 -8.297 1 97.62 107 SER A CA 1
ATOM 809 C C . SER A 1 107 ? -6.262 -22.047 -8.273 1 97.62 107 SER A C 1
ATOM 811 O O . SER A 1 107 ? -5.926 -22.703 -9.258 1 97.62 107 SER A O 1
ATOM 813 N N . SER A 1 108 ? -5.477 -21.922 -7.262 1 98.5 108 SER A N 1
ATOM 814 C CA . SER A 1 108 ? -4.266 -22.719 -7.098 1 98.5 108 SER A CA 1
ATOM 815 C C . SER A 1 108 ? -4.527 -23.953 -6.246 1 98.5 108 SER A C 1
ATOM 817 O O . SER A 1 108 ? -3.623 -24.75 -6.012 1 98.5 108 SER A O 1
ATOM 819 N N . ALA A 1 109 ? -5.758 -24.125 -5.801 1 98 109 ALA A N 1
ATOM 820 C CA . ALA A 1 109 ? -6.078 -25.156 -4.824 1 98 109 ALA A CA 1
ATOM 821 C C . ALA A 1 109 ? -5.762 -26.547 -5.371 1 98 109 ALA A C 1
ATOM 823 O O . ALA A 1 109 ? -5.254 -27.406 -4.648 1 98 109 ALA A O 1
ATOM 824 N N . ILE A 1 110 ? -6.094 -26.812 -6.566 1 97.56 110 ILE A N 1
ATOM 825 C CA . ILE A 1 110 ? -5.895 -28.141 -7.141 1 97.56 110 ILE A CA 1
ATOM 826 C C . ILE A 1 110 ? -4.406 -28.484 -7.152 1 97.56 110 ILE A C 1
ATOM 828 O O . ILE A 1 110 ? -4.023 -29.625 -6.918 1 97.56 110 ILE A O 1
ATOM 832 N N . PHE A 1 111 ? -3.605 -27.5 -7.422 1 98.75 111 PHE A N 1
ATOM 833 C CA . PHE A 1 111 ? -2.166 -27.734 -7.488 1 98.75 111 PHE A CA 1
ATOM 834 C C . PHE A 1 111 ? -1.584 -27.938 -6.094 1 98.75 111 PHE A C 1
ATOM 836 O O . PHE A 1 111 ? -0.688 -28.75 -5.906 1 98.75 111 PHE A O 1
ATOM 843 N N . VAL A 1 112 ? -2.027 -27.156 -5.145 1 98.81 112 VAL A N 1
ATOM 844 C CA . VAL A 1 112 ? -1.638 -27.375 -3.752 1 98.81 112 VAL A CA 1
ATOM 845 C C . VAL A 1 112 ? -1.979 -28.797 -3.332 1 98.81 112 VAL A C 1
ATOM 847 O O . VAL A 1 112 ? -1.16 -29.484 -2.717 1 98.81 112 VAL A O 1
ATOM 850 N N . ASN A 1 113 ? -3.188 -29.203 -3.684 1 98.44 113 ASN A N 1
ATOM 851 C CA . ASN A 1 113 ? -3.631 -30.547 -3.348 1 98.44 113 ASN A CA 1
ATOM 852 C C . ASN A 1 113 ? -2.746 -31.609 -4.004 1 98.44 113 ASN A C 1
ATOM 854 O O . ASN A 1 113 ? -2.441 -32.625 -3.391 1 98.44 113 ASN A O 1
ATOM 858 N N . LEU A 1 114 ? -2.41 -31.422 -5.25 1 98.69 114 LEU A N 1
ATOM 859 C CA . LEU A 1 114 ? -1.537 -32.344 -5.961 1 98.69 114 LEU A CA 1
ATOM 860 C C . LEU A 1 114 ? -0.184 -32.469 -5.266 1 98.69 114 LEU A C 1
ATOM 862 O O . LEU A 1 114 ? 0.358 -33.562 -5.125 1 98.69 114 LEU A O 1
ATOM 866 N N . ILE A 1 115 ? 0.377 -31.312 -4.863 1 98.81 115 ILE A N 1
ATOM 867 C CA . ILE A 1 115 ? 1.657 -31.297 -4.164 1 98.81 115 ILE A CA 1
ATOM 868 C C . ILE A 1 115 ? 1.55 -32.094 -2.863 1 98.81 115 ILE A C 1
ATOM 870 O O . ILE A 1 115 ? 2.424 -32.906 -2.547 1 98.81 115 ILE A O 1
ATOM 874 N N . GLU A 1 116 ? 0.476 -31.844 -2.178 1 98.5 116 GLU A N 1
ATOM 875 C CA . GLU A 1 116 ? 0.267 -32.531 -0.913 1 98.5 116 GLU A CA 1
ATOM 876 C C . GLU A 1 116 ? 0.095 -34.062 -1.131 1 98.5 116 GLU A C 1
ATOM 878 O O . GLU A 1 116 ? 0.616 -34.844 -0.361 1 98.5 116 GLU A O 1
ATOM 883 N N . GLU A 1 117 ? -0.684 -34.375 -2.111 1 98.44 117 GLU A N 1
ATOM 884 C CA . GLU A 1 117 ? -0.881 -35.781 -2.453 1 98.44 117 GLU A CA 1
ATOM 885 C C . GLU A 1 117 ? 0.445 -36.469 -2.779 1 98.44 117 GLU A C 1
ATOM 887 O O . GLU A 1 117 ? 0.683 -37.594 -2.369 1 98.44 117 GLU A O 1
ATOM 892 N N . ALA A 1 118 ? 1.23 -35.844 -3.555 1 98.69 118 ALA A N 1
ATOM 893 C CA . ALA A 1 118 ? 2.531 -36.375 -3.953 1 98.69 118 ALA A CA 1
ATOM 894 C C . ALA A 1 118 ? 3.463 -36.5 -2.752 1 98.69 118 ALA A C 1
ATOM 896 O O . ALA A 1 118 ? 4.309 -37.406 -2.709 1 98.69 118 ALA A O 1
ATOM 897 N N . GLY A 1 119 ? 3.264 -35.594 -1.775 1 98.69 119 GLY A N 1
ATOM 898 C CA . GLY A 1 119 ? 4.215 -35.5 -0.683 1 98.69 119 GLY A CA 1
ATOM 899 C C . GLY A 1 119 ? 5.43 -34.656 -1.032 1 98.69 119 GLY A C 1
ATOM 900 O O . GLY A 1 119 ? 5.746 -34.469 -2.209 1 98.69 119 GLY A O 1
ATOM 901 N N . ILE A 1 120 ? 6.125 -34.125 -0.052 1 98.44 120 ILE A N 1
ATOM 902 C CA . ILE A 1 120 ? 7.285 -33.25 -0.24 1 98.44 120 ILE A CA 1
ATOM 903 C C . ILE A 1 120 ? 8.547 -33.969 0.256 1 98.44 120 ILE A C 1
ATOM 905 O O . ILE A 1 120 ? 8.523 -34.625 1.305 1 98.44 120 ILE A O 1
ATOM 909 N N . GLU A 1 121 ? 9.57 -33.906 -0.511 1 98.31 121 GLU A N 1
ATOM 910 C CA . GLU A 1 121 ? 10.859 -34.5 -0.165 1 98.31 121 GLU A CA 1
ATOM 911 C C . GLU A 1 121 ? 11.945 -33.438 -0.071 1 98.31 121 GLU A C 1
ATOM 913 O O . GLU A 1 121 ? 12.156 -32.656 -1.012 1 98.31 121 GLU A O 1
ATOM 918 N N . GLU A 1 122 ? 12.641 -33.438 1.077 1 98.25 122 GLU A N 1
ATOM 919 C CA . GLU A 1 122 ? 13.789 -32.531 1.23 1 98.25 122 GLU A CA 1
ATOM 920 C C . GLU A 1 122 ? 15.008 -33.062 0.483 1 98.25 122 GLU A C 1
ATOM 922 O O . GLU A 1 122 ? 15.25 -34.281 0.474 1 98.25 122 GLU A O 1
ATOM 927 N N . GLN A 1 123 ? 15.602 -32.25 -0.137 1 98.31 123 GLN A N 1
ATOM 928 C CA . GLN A 1 123 ? 16.828 -32.594 -0.846 1 98.31 123 GLN A CA 1
ATOM 929 C C . GLN A 1 123 ? 18.062 -32.125 -0.087 1 98.31 123 GLN A C 1
ATOM 931 O O . GLN A 1 123 ? 17.953 -31.609 1.023 1 98.31 123 GLN A O 1
ATOM 936 N N . ILE A 1 124 ? 19.25 -32.438 -0.605 1 97.44 124 ILE A N 1
ATOM 937 C CA . ILE A 1 124 ? 20.5 -32.156 0.109 1 97.44 124 ILE A CA 1
ATOM 938 C C . ILE A 1 124 ? 20.938 -30.734 -0.131 1 97.44 124 ILE A C 1
ATOM 940 O O . ILE A 1 124 ? 21.391 -30.047 0.792 1 97.44 124 ILE A O 1
ATOM 944 N N . ALA A 1 125 ? 20.766 -30.297 -1.322 1 97.5 125 ALA A N 1
ATOM 945 C CA . ALA A 1 125 ? 21.219 -28.953 -1.685 1 97.5 125 ALA A CA 1
ATOM 946 C C . ALA A 1 125 ? 20.438 -27.875 -0.921 1 97.5 125 ALA A C 1
ATOM 948 O O . ALA A 1 125 ? 19.234 -28.031 -0.67 1 97.5 125 ALA A O 1
ATOM 949 N N . SER A 1 126 ? 21.094 -26.859 -0.556 1 97.25 126 SER A N 1
ATOM 950 C CA . SER A 1 126 ? 20.469 -25.75 0.156 1 97.25 126 SER A CA 1
ATOM 951 C C . SER A 1 126 ? 19.641 -24.875 -0.786 1 97.25 126 SER A C 1
ATOM 953 O O . SER A 1 126 ? 20.047 -24.641 -1.925 1 97.25 126 SER A O 1
ATOM 955 N N . ARG A 1 127 ? 18.453 -24.453 -0.318 1 96.94 127 ARG A N 1
ATOM 956 C CA . ARG A 1 127 ? 17.625 -23.516 -1.06 1 96.94 127 ARG A CA 1
ATOM 957 C C . ARG A 1 127 ? 18.297 -22.141 -1.134 1 96.94 127 ARG A C 1
ATOM 959 O O . ARG A 1 127 ? 18.797 -21.641 -0.127 1 96.94 127 ARG A O 1
ATOM 966 N N . HIS A 1 128 ? 18.312 -21.625 -2.326 1 92.38 128 HIS A N 1
ATOM 967 C CA . HIS A 1 128 ? 18.812 -20.266 -2.514 1 92.38 128 HIS A CA 1
ATOM 968 C C . HIS A 1 128 ? 17.656 -19.25 -2.475 1 92.38 128 HIS A C 1
ATOM 970 O O . HIS A 1 128 ? 16.828 -19.219 -3.387 1 92.38 128 HIS A O 1
ATOM 976 N N . ILE A 1 129 ? 17.625 -18.5 -1.384 1 95.69 129 ILE A N 1
ATOM 977 C CA . ILE A 1 129 ? 16.625 -17.438 -1.268 1 95.69 129 ILE A CA 1
ATOM 978 C C . ILE A 1 129 ? 17.266 -16.078 -1.528 1 95.69 129 ILE A C 1
ATOM 980 O O . ILE A 1 129 ? 18.25 -15.719 -0.882 1 95.69 129 ILE A O 1
ATOM 984 N N . TYR A 1 130 ? 16.781 -15.422 -2.473 1 95.75 130 TYR A N 1
ATOM 985 C CA . TYR A 1 130 ? 17.297 -14.078 -2.715 1 95.75 130 TYR A CA 1
ATOM 986 C C . TYR A 1 130 ? 16.656 -13.07 -1.765 1 95.75 130 TYR A C 1
ATOM 988 O O . TYR A 1 130 ? 15.453 -12.844 -1.808 1 95.75 130 TYR A O 1
ATOM 996 N N . LYS A 1 131 ? 17.453 -12.43 -0.954 1 96 131 LYS A N 1
ATOM 997 C CA . LYS A 1 131 ? 17.016 -11.367 -0.058 1 96 131 LYS A CA 1
ATOM 998 C C . LYS A 1 131 ? 17.156 -9.992 -0.717 1 96 131 LYS A C 1
ATOM 1000 O O . LYS A 1 131 ? 18.266 -9.547 -1.003 1 96 131 LYS A O 1
ATOM 1005 N N . VAL A 1 132 ? 16.047 -9.344 -0.948 1 96.31 132 VAL A N 1
ATOM 1006 C CA . VAL A 1 132 ? 16.078 -8.023 -1.573 1 96.31 132 VAL A CA 1
ATOM 1007 C C . VAL A 1 132 ? 16.828 -7.043 -0.686 1 96.31 132 VAL A C 1
ATOM 1009 O O . VAL A 1 132 ? 16.531 -6.914 0.504 1 96.31 132 VAL A O 1
ATOM 1012 N N . THR A 1 133 ? 17.781 -6.332 -1.24 1 94.88 133 THR A N 1
ATOM 1013 C CA . THR A 1 133 ? 18.641 -5.469 -0.437 1 94.88 133 THR A CA 1
ATOM 1014 C C . THR A 1 133 ? 18.281 -4 -0.657 1 94.88 133 THR A C 1
ATOM 1016 O O . THR A 1 133 ? 18.656 -3.143 0.148 1 94.88 133 THR A O 1
ATOM 1019 N N . ARG A 1 134 ? 17.672 -3.723 -1.714 1 96.38 134 ARG A N 1
ATOM 1020 C CA . ARG A 1 134 ? 17.188 -2.383 -2.027 1 96.38 134 ARG A CA 1
ATOM 1021 C C . ARG A 1 134 ? 15.781 -2.43 -2.613 1 96.38 134 ARG A C 1
ATOM 1023 O O . ARG A 1 134 ? 15.344 -3.473 -3.105 1 96.38 134 ARG A O 1
ATOM 1030 N N . SER A 1 135 ? 15.133 -1.306 -2.557 1 97.94 135 SER A N 1
ATOM 1031 C CA . SER A 1 135 ? 13.773 -1.293 -3.09 1 97.94 135 SER A CA 1
ATOM 1032 C C . SER A 1 135 ? 13.781 -1.285 -4.613 1 97.94 135 SER A C 1
ATOM 1034 O O . SER A 1 135 ? 14.664 -0.694 -5.234 1 97.94 135 SER A O 1
ATOM 1036 N N . HIS A 1 136 ? 12.891 -2.006 -5.195 1 98.44 136 HIS A N 1
ATOM 1037 C CA . HIS A 1 136 ? 12.539 -1.938 -6.609 1 98.44 136 HIS A CA 1
ATOM 1038 C C . HIS A 1 136 ? 11.094 -1.491 -6.801 1 98.44 136 HIS A C 1
ATOM 1040 O O . HIS A 1 136 ? 10.203 -1.914 -6.055 1 98.44 136 HIS A O 1
ATOM 1046 N N . ALA A 1 137 ? 10.891 -0.567 -7.707 1 98.5 137 ALA A N 1
ATOM 1047 C CA . ALA A 1 137 ? 9.547 -0.039 -7.918 1 98.5 137 ALA A CA 1
ATOM 1048 C C . ALA A 1 137 ? 9.242 0.107 -9.406 1 98.5 137 ALA A C 1
ATOM 1050 O O . ALA A 1 137 ? 10.102 0.516 -10.188 1 98.5 137 ALA A O 1
ATOM 1051 N N . VAL A 1 138 ? 8.086 -0.306 -9.766 1 98.62 138 VAL A N 1
ATOM 1052 C CA . VAL A 1 138 ? 7.566 -0.104 -11.117 1 98.62 138 VAL A CA 1
ATOM 1053 C C . VAL A 1 138 ? 6.254 0.668 -11.055 1 98.62 138 VAL A C 1
ATOM 1055 O O . VAL A 1 138 ? 5.336 0.289 -10.32 1 98.62 138 VAL A O 1
ATOM 1058 N N . TYR A 1 139 ? 6.172 1.77 -11.758 1 98.31 139 TYR A N 1
ATOM 1059 C CA . TYR A 1 139 ? 4.996 2.633 -11.797 1 98.31 139 TYR A CA 1
ATOM 1060 C C . TYR A 1 139 ? 4.387 2.666 -13.195 1 98.31 139 TYR A C 1
ATOM 1062 O O . TYR A 1 139 ? 5.109 2.617 -14.188 1 98.31 139 TYR A O 1
ATOM 1070 N N . ASP A 1 140 ? 3.107 2.688 -13.297 1 97.88 140 ASP A N 1
ATOM 1071 C CA . ASP A 1 140 ? 2.348 2.893 -14.531 1 97.88 140 ASP A CA 1
ATOM 1072 C C . ASP A 1 140 ? 1.082 3.703 -14.266 1 97.88 140 ASP A C 1
ATOM 1074 O O . ASP A 1 140 ? 0.004 3.139 -14.07 1 97.88 140 ASP A O 1
ATOM 1078 N N . GLY A 1 141 ? 1.205 5.035 -14.289 1 95.94 141 GLY A N 1
ATOM 1079 C CA . GLY A 1 141 ? 0.088 5.906 -13.953 1 95.94 141 GLY A CA 1
ATOM 1080 C C . GLY A 1 141 ? -0.384 5.754 -12.523 1 95.94 141 GLY A C 1
ATOM 1081 O O . GLY A 1 141 ? 0.37 6.023 -11.586 1 95.94 141 GLY A O 1
ATOM 1082 N N . ASP A 1 142 ? -1.64 5.23 -12.414 1 95.56 142 ASP A N 1
ATOM 1083 C CA . ASP A 1 142 ? -2.248 5.105 -11.094 1 95.56 142 ASP A CA 1
ATOM 1084 C C . ASP A 1 142 ? -2.064 3.699 -10.531 1 95.56 142 ASP A C 1
ATOM 1086 O O . ASP A 1 142 ? -2.787 3.285 -9.625 1 95.56 142 ASP A O 1
ATOM 1090 N N . ARG A 1 143 ? -1.21 2.887 -11.148 1 97.81 143 ARG A N 1
ATOM 1091 C CA . ARG A 1 143 ? -0.895 1.553 -10.656 1 97.81 143 ARG A CA 1
ATOM 1092 C C . ARG A 1 143 ? 0.598 1.41 -10.375 1 97.81 143 ARG A C 1
ATOM 1094 O O . ARG A 1 143 ? 1.418 2.088 -10.992 1 97.81 143 ARG A O 1
ATOM 1101 N N . PHE A 1 144 ? 0.92 0.583 -9.383 1 98.81 144 PHE A N 1
ATOM 1102 C CA . PHE A 1 144 ? 2.332 0.327 -9.117 1 98.81 144 PHE A CA 1
ATOM 1103 C C . PHE A 1 144 ? 2.516 -1.012 -8.414 1 98.81 144 PHE A C 1
ATOM 1105 O O . PHE A 1 144 ? 1.556 -1.585 -7.898 1 98.81 144 PHE A O 1
ATOM 1112 N N . ILE A 1 145 ? 3.686 -1.495 -8.461 1 98.94 145 ILE A N 1
ATOM 1113 C CA . ILE A 1 145 ? 4.148 -2.609 -7.641 1 98.94 145 ILE A CA 1
ATOM 1114 C C . ILE A 1 145 ? 5.586 -2.363 -7.195 1 98.94 145 ILE A C 1
ATOM 1116 O O . ILE A 1 145 ? 6.422 -1.929 -7.992 1 98.94 145 ILE A O 1
ATOM 1120 N N . VAL A 1 146 ? 5.863 -2.537 -5.906 1 98.88 146 VAL A N 1
ATOM 1121 C CA . VAL A 1 146 ? 7.199 -2.318 -5.355 1 98.88 146 VAL A CA 1
ATOM 1122 C C . VAL A 1 146 ? 7.578 -3.484 -4.445 1 98.88 146 VAL A C 1
ATOM 1124 O O . VAL A 1 146 ? 6.719 -4.266 -4.031 1 98.88 146 VAL A O 1
ATOM 1127 N N . ILE A 1 147 ? 8.797 -3.678 -4.246 1 98.88 147 ILE A N 1
ATOM 1128 C CA . ILE A 1 147 ? 9.305 -4.609 -3.244 1 98.88 147 ILE A CA 1
ATOM 1129 C C . ILE A 1 147 ? 10.383 -3.928 -2.406 1 98.88 147 ILE A C 1
ATOM 1131 O O . ILE A 1 147 ? 11.195 -3.16 -2.932 1 98.88 147 ILE A O 1
ATOM 1135 N N . LEU A 1 148 ? 10.344 -4.086 -1.12 1 98.25 148 LEU A N 1
ATOM 1136 C CA . LEU A 1 148 ? 11.352 -3.523 -0.227 1 98.25 148 LEU A CA 1
ATOM 1137 C C . LEU A 1 148 ? 11.977 -4.613 0.641 1 98.25 148 LEU A C 1
ATOM 1139 O O . LEU A 1 148 ? 11.398 -5.691 0.803 1 98.25 148 LEU A O 1
ATOM 1143 N N . PRO A 1 149 ? 13.195 -4.328 1.156 1 97.81 149 PRO A N 1
ATOM 1144 C CA . PRO A 1 149 ? 13.812 -5.301 2.059 1 97.81 149 PRO A CA 1
ATOM 1145 C C . PRO A 1 149 ? 12.93 -5.648 3.254 1 97.81 149 PRO A C 1
ATOM 1147 O O . PRO A 1 149 ? 12.336 -4.758 3.863 1 97.81 149 PRO A O 1
ATOM 1150 N N . TYR A 1 150 ? 12.82 -6.828 3.553 1 97.94 150 TYR A N 1
ATOM 1151 C CA . TYR A 1 150 ? 11.984 -7.363 4.625 1 97.94 150 TYR A CA 1
ATOM 1152 C C . TYR A 1 150 ? 12.445 -8.758 5.027 1 97.94 150 TYR A C 1
ATOM 1154 O O . TYR A 1 150 ? 12.797 -9.57 4.176 1 97.94 150 TYR A O 1
ATOM 1162 N N . ASP A 1 151 ? 12.539 -9.062 6.312 1 96.5 151 ASP A N 1
ATOM 1163 C CA . ASP A 1 151 ? 12.867 -10.398 6.797 1 96.5 151 ASP A CA 1
ATOM 1164 C C . ASP A 1 151 ? 11.672 -11.336 6.656 1 96.5 151 ASP A C 1
ATOM 1166 O O . ASP A 1 151 ? 10.867 -11.477 7.582 1 96.5 151 ASP A O 1
ATOM 1170 N N . GLY A 1 152 ? 11.57 -12.016 5.574 1 97 152 GLY A N 1
ATOM 1171 C CA . GLY A 1 152 ? 10.438 -12.836 5.195 1 97 152 GLY A CA 1
ATOM 1172 C C . GLY A 1 152 ? 9.852 -12.469 3.842 1 97 152 GLY A C 1
ATOM 1173 O O . GLY A 1 152 ? 10.492 -11.766 3.057 1 97 152 GLY A O 1
ATOM 1174 N N . TYR A 1 153 ? 8.758 -13.07 3.52 1 98.25 153 TYR A N 1
ATOM 1175 C CA . TYR A 1 153 ? 8.039 -12.797 2.281 1 98.25 153 TYR A CA 1
ATOM 1176 C C . TYR A 1 153 ? 6.629 -12.297 2.566 1 98.25 153 TYR A C 1
ATOM 1178 O O . TYR A 1 153 ? 5.758 -13.078 2.957 1 98.25 153 TYR A O 1
ATOM 1186 N N . ARG A 1 154 ? 6.387 -11.008 2.4 1 98.69 154 ARG A N 1
ATOM 1187 C CA . ARG A 1 154 ? 5.117 -10.367 2.732 1 98.69 154 ARG A CA 1
ATOM 1188 C C . ARG A 1 154 ? 4.453 -9.789 1.486 1 98.69 154 ARG A C 1
ATOM 1190 O O . ARG A 1 154 ? 5.129 -9.25 0.609 1 98.69 154 ARG A O 1
ATOM 1197 N N . MET A 1 155 ? 3.148 -9.961 1.426 1 98.75 155 MET A N 1
ATOM 1198 C CA . MET A 1 155 ? 2.377 -9.539 0.258 1 98.75 155 MET A CA 1
ATOM 1199 C C . MET A 1 155 ? 1.253 -8.586 0.661 1 98.75 155 MET A C 1
ATOM 1201 O O . MET A 1 155 ? 0.424 -8.922 1.508 1 98.75 155 MET A O 1
ATOM 1205 N N . THR A 1 156 ? 1.31 -7.422 0.154 1 98.88 156 THR A N 1
ATOM 1206 C CA . THR A 1 156 ? 0.23 -6.449 0.275 1 98.88 156 THR A CA 1
ATOM 1207 C C . THR A 1 156 ? -0.338 -6.098 -1.097 1 98.88 156 THR A C 1
ATOM 1209 O O . THR A 1 156 ? 0.407 -5.734 -2.01 1 98.88 156 THR A O 1
ATOM 1212 N N . PHE A 1 157 ? -1.618 -6.262 -1.271 1 98.88 157 PHE A N 1
ATOM 1213 C CA . PHE A 1 157 ? -2.254 -5.934 -2.541 1 98.88 157 PHE A CA 1
ATOM 1214 C C . PHE A 1 157 ? -3.52 -5.113 -2.318 1 98.88 157 PHE A C 1
ATOM 1216 O O . PHE A 1 157 ? -4.305 -5.41 -1.416 1 98.88 157 PHE A O 1
ATOM 1223 N N . THR A 1 158 ? -3.664 -4.043 -3.055 1 98.81 158 THR A N 1
ATOM 1224 C CA . THR A 1 158 ? -4.902 -3.271 -3.094 1 98.81 158 THR A CA 1
ATOM 1225 C C . THR A 1 158 ? -5.492 -3.268 -4.5 1 98.81 158 THR A C 1
ATOM 1227 O O . THR A 1 158 ? -4.805 -2.92 -5.465 1 98.81 158 THR A O 1
ATOM 1230 N N . SER A 1 159 ? -6.668 -3.727 -4.559 1 97.88 159 SER A N 1
ATOM 1231 C CA . SER A 1 159 ? -7.422 -3.703 -5.809 1 97.88 159 SER A CA 1
ATOM 1232 C C . SER A 1 159 ? -8.539 -2.67 -5.762 1 97.88 159 SER A C 1
ATOM 1234 O O . SER A 1 159 ? -9.227 -2.537 -4.75 1 97.88 159 SER A O 1
ATOM 1236 N N . ILE A 1 160 ? -8.688 -1.882 -6.789 1 96.94 160 ILE A N 1
ATOM 1237 C CA . ILE A 1 160 ? -9.766 -0.914 -6.93 1 96.94 160 ILE A CA 1
ATOM 1238 C C . ILE A 1 160 ? -10.609 -1.254 -8.156 1 96.94 160 ILE A C 1
ATOM 1240 O O . ILE A 1 160 ? -10.109 -1.225 -9.289 1 96.94 160 ILE A O 1
ATOM 1244 N N . ASN A 1 161 ? -11.812 -1.585 -7.891 1 93.88 161 ASN A N 1
ATOM 1245 C CA . ASN A 1 161 ? -12.719 -1.993 -8.961 1 93.88 161 ASN A CA 1
ATOM 1246 C C . ASN A 1 161 ? -13.945 -1.085 -9.031 1 93.88 161 ASN A C 1
ATOM 1248 O O . ASN A 1 161 ? -14.477 -0.67 -8 1 93.88 161 ASN A O 1
ATOM 1252 N N . SER A 1 162 ? -14.391 -0.785 -10.211 1 90.88 162 SER A N 1
ATOM 1253 C CA . SER A 1 162 ? -15.555 0.081 -10.398 1 90.88 162 SER A CA 1
ATOM 1254 C C . SER A 1 162 ? -16.859 -0.672 -10.148 1 90.88 162 SER A C 1
ATOM 1256 O O . SER A 1 162 ? -17.906 -0.058 -9.93 1 90.88 162 SER A O 1
ATOM 1258 N N . HIS A 1 163 ? -16.781 -1.98 -10.234 1 91.62 163 HIS A N 1
ATOM 1259 C CA . HIS A 1 163 ? -17.984 -2.764 -9.969 1 91.62 163 HIS A CA 1
ATOM 1260 C C . HIS A 1 163 ? -18.516 -2.504 -8.562 1 91.62 163 HIS A C 1
ATOM 1262 O O . HIS A 1 163 ? -17.766 -2.582 -7.59 1 91.62 163 HIS A O 1
ATOM 1268 N N . PRO A 1 164 ? -19.734 -2.24 -8.414 1 89.12 164 PRO A N 1
ATOM 1269 C CA . PRO A 1 164 ? -20.297 -1.814 -7.129 1 89.12 164 PRO A CA 1
ATOM 1270 C C . PRO A 1 164 ? -20.109 -2.857 -6.031 1 89.12 164 PRO A C 1
ATOM 1272 O O . PRO A 1 164 ? -20 -2.506 -4.852 1 89.12 164 PRO A O 1
ATOM 1275 N N . LEU A 1 165 ? -20.047 -4.164 -6.379 1 91.38 165 LEU A N 1
ATOM 1276 C CA . LEU A 1 165 ? -19.938 -5.215 -5.375 1 91.38 165 LEU A CA 1
ATOM 1277 C C . LEU A 1 165 ? -18.484 -5.457 -4.984 1 91.38 165 LEU A C 1
ATOM 1279 O O . LEU A 1 165 ? -18.219 -6.121 -3.984 1 91.38 165 LEU A O 1
ATOM 1283 N N . LEU A 1 166 ? -17.562 -4.988 -5.727 1 93.5 166 LEU A N 1
ATOM 1284 C CA . LEU A 1 166 ? -16.156 -5.281 -5.477 1 93.5 166 LEU A CA 1
ATOM 1285 C C . LEU A 1 166 ? -15.461 -4.102 -4.801 1 93.5 166 LEU A C 1
ATOM 1287 O O . LEU A 1 166 ? -14.758 -4.277 -3.801 1 93.5 166 LEU A O 1
ATOM 1291 N N . GLY A 1 167 ? -15.742 -2.879 -5.379 1 93.69 167 GLY A N 1
ATOM 1292 C CA . GLY A 1 167 ? -15.133 -1.683 -4.82 1 93.69 167 GLY A CA 1
ATOM 1293 C C . GLY A 1 167 ? -13.641 -1.82 -4.605 1 93.69 167 GLY A C 1
ATOM 1294 O O . GLY A 1 167 ? -12.914 -2.254 -5.504 1 93.69 167 GLY A O 1
ATOM 1295 N N . THR A 1 168 ? -13.195 -1.321 -3.404 1 96.94 168 THR A N 1
ATOM 1296 C CA . THR A 1 168 ? -11.789 -1.43 -3.035 1 96.94 168 THR A CA 1
ATOM 1297 C C . THR A 1 168 ? -11.57 -2.604 -2.086 1 96.94 168 THR A C 1
ATOM 1299 O O . THR A 1 168 ? -12.25 -2.719 -1.064 1 96.94 168 THR A O 1
ATOM 1302 N N . GLN A 1 169 ? -10.734 -3.5 -2.49 1 97.25 169 GLN A N 1
ATOM 1303 C CA . GLN A 1 169 ? -10.344 -4.637 -1.659 1 97.25 169 GLN A CA 1
ATOM 1304 C C . GLN A 1 169 ? -8.852 -4.613 -1.354 1 97.25 169 GLN A C 1
ATOM 1306 O O . GLN A 1 169 ? -8.055 -4.148 -2.168 1 97.25 169 GLN A O 1
ATOM 1311 N N . GLN A 1 170 ? -8.531 -5.039 -0.199 1 98 170 GLN A N 1
ATOM 1312 C CA . GLN A 1 170 ? -7.133 -5.043 0.232 1 98 170 GLN A CA 1
ATOM 1313 C C . GLN A 1 170 ? -6.801 -6.32 0.999 1 98 170 GLN A C 1
ATOM 1315 O O . GLN A 1 170 ? -7.621 -6.82 1.772 1 98 170 GLN A O 1
ATOM 1320 N N . CYS A 1 171 ? -5.637 -6.875 0.766 1 98.12 171 CYS A N 1
ATOM 1321 C CA . CYS A 1 171 ? -5.133 -7.953 1.606 1 98.12 171 CYS A CA 1
ATOM 1322 C C . CYS A 1 171 ? -3.668 -7.723 1.966 1 98.12 171 CYS A C 1
ATOM 1324 O O . CYS A 1 171 ? -2.961 -6.996 1.269 1 98.12 171 CYS A O 1
ATOM 1326 N N . ASP A 1 172 ? -3.25 -8.227 3.064 1 98.5 172 ASP A N 1
ATOM 1327 C CA . ASP A 1 172 ? -1.908 -8.133 3.629 1 98.5 172 ASP A CA 1
ATOM 1328 C C . ASP A 1 172 ? -1.576 -9.367 4.461 1 98.5 172 ASP A C 1
ATOM 1330 O O . ASP A 1 172 ? -2.256 -9.664 5.445 1 98.5 172 ASP A O 1
ATOM 1334 N N . PHE A 1 173 ? -0.531 -10.109 4.047 1 98.31 173 PHE A N 1
ATOM 1335 C CA . PHE A 1 173 ? -0.222 -11.344 4.77 1 98.31 173 PHE A CA 1
ATOM 1336 C C . PHE A 1 173 ? 1.216 -11.773 4.512 1 98.31 173 PHE A C 1
ATOM 1338 O O . PHE A 1 173 ? 1.823 -11.367 3.518 1 98.31 173 PHE A O 1
ATOM 1345 N N . GLU A 1 174 ? 1.792 -12.547 5.395 1 98.06 174 GLU A N 1
ATOM 1346 C CA . GLU A 1 174 ? 3.039 -13.266 5.148 1 98.06 174 GLU A CA 1
ATOM 1347 C C . GLU A 1 174 ? 2.791 -14.555 4.367 1 98.06 174 GLU A C 1
ATOM 1349 O O . GLU A 1 174 ? 1.885 -15.32 4.699 1 98.06 174 GLU A O 1
ATOM 1354 N N . VAL A 1 175 ? 3.572 -14.805 3.369 1 98.19 175 VAL A N 1
ATOM 1355 C CA . VAL A 1 175 ? 3.383 -15.977 2.525 1 98.19 175 VAL A CA 1
ATOM 1356 C C . VAL A 1 175 ? 3.947 -17.219 3.225 1 98.19 175 VAL A C 1
ATOM 1358 O O . VAL A 1 175 ? 5.137 -17.266 3.549 1 98.19 175 VAL A O 1
ATOM 1361 N N . SER A 1 176 ? 3.186 -18.109 3.553 1 98.06 176 SER A N 1
ATOM 1362 C CA . SER A 1 176 ? 3.521 -19.422 4.098 1 98.06 176 SER A CA 1
ATOM 1363 C C . SER A 1 176 ? 2.609 -20.5 3.533 1 98.06 176 SER A C 1
ATOM 1365 O O . SER A 1 176 ? 1.504 -20.219 3.07 1 98.06 176 SER A O 1
ATOM 1367 N N . PRO A 1 177 ? 3.084 -21.75 3.555 1 98.12 177 PRO A N 1
ATOM 1368 C CA . PRO A 1 177 ? 2.236 -22.828 3.037 1 98.12 177 PRO A CA 1
ATOM 1369 C C . PRO A 1 177 ? 0.876 -22.891 3.729 1 98.12 177 PRO A C 1
ATOM 1371 O O . PRO A 1 177 ? -0.152 -23.031 3.062 1 98.12 177 PRO A O 1
ATOM 1374 N N . GLU A 1 178 ? 0.844 -22.734 5.043 1 98.19 178 GLU A N 1
ATOM 1375 C CA . GLU A 1 178 ? -0.389 -22.844 5.812 1 98.19 178 GLU A CA 1
ATOM 1376 C C . GLU A 1 178 ? -1.349 -21.703 5.484 1 98.19 178 GLU A C 1
ATOM 1378 O O . GLU A 1 178 ? -2.535 -21.938 5.242 1 98.19 178 GLU A O 1
ATOM 1383 N N . TYR A 1 179 ? -0.845 -20.531 5.539 1 98.38 179 TYR A N 1
ATOM 1384 C CA . TYR A 1 179 ? -1.699 -19.375 5.266 1 98.38 179 TYR A CA 1
ATOM 1385 C C . TYR A 1 179 ? -2.207 -19.406 3.83 1 98.38 179 TYR A C 1
ATOM 1387 O O . TYR A 1 179 ? -3.377 -19.109 3.572 1 98.38 179 TYR A O 1
ATOM 1395 N N . PHE A 1 180 ? -1.305 -19.734 2.928 1 98.75 180 PHE A N 1
ATOM 1396 C CA . PHE A 1 180 ? -1.665 -19.781 1.516 1 98.75 180 PHE A CA 1
ATOM 1397 C C . PHE A 1 180 ? -2.775 -20.797 1.275 1 98.75 180 PHE A C 1
ATOM 1399 O O . PHE A 1 180 ? -3.766 -20.484 0.606 1 98.75 180 PHE A O 1
ATOM 1406 N N . LYS A 1 181 ? -2.646 -21.906 1.762 1 98.38 181 LYS A N 1
ATOM 1407 C CA . LYS A 1 181 ? -3.639 -22.969 1.584 1 98.38 181 LYS A CA 1
ATOM 1408 C C . LYS A 1 181 ? -4.984 -22.562 2.176 1 98.38 181 LYS A C 1
ATOM 1410 O O . LYS A 1 181 ? -6.031 -22.766 1.558 1 98.38 181 LYS A O 1
ATOM 1415 N N . ALA A 1 182 ? -4.949 -21.938 3.252 1 98.06 182 ALA A N 1
ATOM 1416 C CA . ALA A 1 182 ? -6.172 -21.641 4 1 98.06 182 ALA A CA 1
ATOM 1417 C C . ALA A 1 182 ? -6.867 -20.406 3.457 1 98.06 182 ALA A C 1
ATOM 1419 O O . ALA A 1 182 ? -8.094 -20.312 3.48 1 98.06 182 ALA A O 1
ATOM 1420 N N . HIS A 1 183 ? -6.047 -19.438 2.941 1 98.38 183 HIS A N 1
ATOM 1421 C CA . HIS A 1 183 ? -6.656 -18.109 2.811 1 98.38 183 HIS A CA 1
ATOM 1422 C C . HIS A 1 183 ? -6.434 -17.547 1.415 1 98.38 183 HIS A C 1
ATOM 1424 O O . HIS A 1 183 ? -7.031 -16.531 1.054 1 98.38 183 HIS A O 1
ATOM 1430 N N . ILE A 1 184 ? -5.59 -18.172 0.604 1 98.75 184 ILE A N 1
ATOM 1431 C CA . ILE A 1 184 ? -5.234 -17.531 -0.661 1 98.75 184 ILE A CA 1
ATOM 1432 C C . ILE A 1 184 ? -5.422 -18.531 -1.807 1 98.75 184 ILE A C 1
ATOM 1434 O O . ILE A 1 184 ? -6.047 -18.203 -2.82 1 98.75 184 ILE A O 1
ATOM 1438 N N . GLY A 1 185 ? -4.965 -19.734 -1.626 1 98.62 185 GLY A N 1
ATOM 1439 C CA . GLY A 1 185 ? -4.812 -20.719 -2.691 1 98.62 185 GLY A CA 1
ATOM 1440 C C . GLY A 1 185 ? -6.121 -21.047 -3.385 1 98.62 185 GLY A C 1
ATOM 1441 O O . GLY A 1 185 ? -6.129 -21.438 -4.555 1 98.62 185 GLY A O 1
ATOM 1442 N N . SER A 1 186 ? -7.273 -20.844 -2.709 1 98.12 186 SER A N 1
ATOM 1443 C CA . SER A 1 186 ? -8.57 -21.234 -3.25 1 98.12 186 SER A CA 1
ATOM 1444 C C . SER A 1 186 ? -9.273 -20.062 -3.906 1 98.12 186 SER A C 1
ATOM 1446 O O . SER A 1 186 ? -10.406 -20.188 -4.375 1 98.12 186 SER A O 1
ATOM 1448 N N . ALA A 1 187 ? -8.609 -18.906 -3.918 1 98 187 ALA A N 1
ATOM 1449 C CA . ALA A 1 187 ? -9.203 -17.734 -4.57 1 98 187 ALA A CA 1
ATOM 1450 C C . ALA A 1 187 ? -9.211 -17.906 -6.086 1 98 187 ALA A C 1
ATOM 1452 O O . ALA A 1 187 ? -8.156 -18.047 -6.707 1 98 187 ALA A O 1
ATOM 1453 N N . ARG A 1 188 ? -10.398 -17.938 -6.719 1 97.25 188 ARG A N 1
ATOM 1454 C CA . ARG A 1 188 ? -10.578 -18.234 -8.133 1 97.25 188 ARG A CA 1
ATOM 1455 C C . ARG A 1 188 ? -10.305 -17 -8.992 1 97.25 188 ARG A C 1
ATOM 1457 O O . ARG A 1 188 ? -10.422 -15.867 -8.516 1 97.25 188 ARG A O 1
ATOM 1464 N N . THR A 1 189 ? -9.984 -17.25 -10.242 1 94.81 189 THR A N 1
ATOM 1465 C CA . THR A 1 189 ? -9.906 -16.188 -11.227 1 94.81 189 THR A CA 1
ATOM 1466 C C . THR A 1 189 ? -11.266 -15.516 -11.422 1 94.81 189 THR A C 1
ATOM 1468 O O . THR A 1 189 ? -12.305 -16.125 -11.125 1 94.81 189 THR A O 1
ATOM 1471 N N . ILE A 1 190 ? -11.188 -14.195 -11.906 1 91.31 190 ILE A N 1
ATOM 1472 C CA . ILE A 1 190 ? -12.414 -13.414 -11.992 1 91.31 190 ILE A CA 1
ATOM 1473 C C . ILE A 1 190 ? -12.727 -13.086 -13.453 1 91.31 190 ILE A C 1
ATOM 1475 O O . ILE A 1 190 ? -11.812 -12.883 -14.25 1 91.31 190 ILE A O 1
ATOM 1479 N N . GLY A 1 191 ? -14 -13.148 -13.719 1 87.56 191 GLY A N 1
ATOM 1480 C CA . GLY A 1 191 ? -14.484 -12.719 -15.023 1 87.56 191 GLY A CA 1
ATOM 1481 C C . GLY A 1 191 ? -15.758 -11.891 -14.945 1 87.56 191 GLY A C 1
ATOM 1482 O O . GLY A 1 191 ? -16.531 -12.016 -13.992 1 87.56 191 GLY A O 1
ATOM 1483 N N . PHE A 1 192 ? -15.812 -10.953 -15.852 1 84.62 192 PHE A N 1
ATOM 1484 C CA . PHE A 1 192 ? -17.031 -10.172 -15.992 1 84.62 192 PHE A CA 1
ATOM 1485 C C . PHE A 1 192 ? -17.859 -10.664 -17.172 1 84.62 192 PHE A C 1
ATOM 1487 O O . PHE A 1 192 ? -17.328 -10.867 -18.266 1 84.62 192 PHE A O 1
ATOM 1494 N N . MET A 1 193 ? -19.109 -10.922 -16.938 1 80.06 193 MET A N 1
ATOM 1495 C CA . MET A 1 193 ? -20 -11.586 -17.891 1 80.06 193 MET A CA 1
ATOM 1496 C C . MET A 1 193 ? -19.859 -10.984 -19.297 1 80.06 193 MET A C 1
ATOM 1498 O O . MET A 1 193 ? -19.719 -11.711 -20.281 1 80.06 193 MET A O 1
ATOM 1502 N N . LYS A 1 194 ? -19.922 -9.695 -19.359 1 77.94 194 LYS A N 1
ATOM 1503 C CA . LYS A 1 194 ? -19.812 -9.039 -20.672 1 77.94 194 LYS A CA 1
ATOM 1504 C C . LYS A 1 194 ? -18.469 -9.352 -21.328 1 77.94 194 LYS A C 1
ATOM 1506 O O . LYS A 1 194 ? -18.422 -9.633 -22.531 1 77.94 194 LYS A O 1
ATOM 1511 N N . GLU A 1 195 ? -17.5 -9.406 -20.562 1 74.19 195 GLU A N 1
ATOM 1512 C CA . GLU A 1 195 ? -16.172 -9.695 -21.078 1 74.19 195 GLU A CA 1
ATOM 1513 C C . GLU A 1 195 ? -16.031 -11.164 -21.453 1 74.19 195 GLU A C 1
ATOM 1515 O O . GLU A 1 195 ? -15.391 -11.492 -22.453 1 74.19 195 GLU A O 1
ATOM 1520 N N . LEU A 1 196 ? -16.641 -11.992 -20.688 1 75.06 196 LEU A N 1
ATOM 1521 C CA . LEU A 1 196 ? -16.562 -13.43 -20.938 1 75.06 196 LEU A CA 1
ATOM 1522 C C . LEU A 1 196 ? -17.219 -13.797 -22.25 1 75.06 196 LEU A C 1
ATOM 1524 O O . LEU A 1 196 ? -16.688 -14.609 -23.016 1 75.06 196 LEU A O 1
ATOM 1528 N N . GLU A 1 197 ? -18.312 -13.164 -22.469 1 74.94 197 GLU A N 1
ATOM 1529 C CA . GLU A 1 197 ? -19.016 -13.422 -23.719 1 74.94 197 GLU A CA 1
ATOM 1530 C C . GLU A 1 197 ? -18.203 -12.945 -24.922 1 74.94 197 GLU A C 1
ATOM 1532 O O . GLU A 1 197 ? -18.125 -13.641 -25.938 1 74.94 197 GLU A O 1
ATOM 1537 N N . GLN A 1 198 ? -17.625 -11.859 -24.672 1 73.81 198 GLN A N 1
ATOM 1538 C CA . GLN A 1 198 ? -16.797 -11.312 -25.734 1 73.81 198 GLN A CA 1
ATOM 1539 C C . GLN A 1 198 ? -15.57 -12.203 -25.984 1 73.81 198 GLN A C 1
ATOM 1541 O O . GLN A 1 198 ? -15.219 -12.469 -27.141 1 73.81 198 GLN A O 1
ATOM 1546 N N . LEU A 1 199 ? -15.047 -12.641 -24.922 1 73.06 199 LEU A N 1
ATOM 1547 C CA . LEU A 1 199 ? -13.867 -13.492 -25.031 1 73.06 199 LEU A CA 1
ATOM 1548 C C . LEU A 1 199 ? -14.227 -14.828 -25.672 1 73.06 199 LEU A C 1
ATOM 1550 O O . LEU A 1 199 ? -13.5 -15.312 -26.547 1 73.06 199 LEU A O 1
ATOM 1554 N N . GLN A 1 200 ? -15.328 -15.328 -25.328 1 75 200 GLN A N 1
ATOM 1555 C CA . GLN A 1 200 ? -15.781 -16.594 -25.891 1 75 200 GLN A CA 1
ATOM 1556 C C . GLN A 1 200 ? -16.078 -16.453 -27.391 1 75 200 GLN A C 1
ATOM 1558 O O . GLN A 1 200 ? -15.766 -17.344 -28.172 1 75 200 GLN A O 1
ATOM 1563 N N . ALA A 1 201 ? -16.562 -15.273 -27.672 1 75.75 201 ALA A N 1
ATOM 1564 C CA . ALA A 1 201 ? -16.859 -15 -29.078 1 75.75 201 ALA A CA 1
ATOM 1565 C C . ALA A 1 201 ? -15.594 -14.93 -29.922 1 75.75 201 ALA A C 1
ATOM 1567 O O . ALA A 1 201 ? -15.594 -15.281 -31.094 1 75.75 201 ALA A O 1
ATOM 1568 N N . MET A 1 202 ? -14.578 -14.562 -29.25 1 71.56 202 MET A N 1
ATOM 1569 C CA . MET A 1 202 ? -13.281 -14.461 -29.922 1 71.56 202 MET A CA 1
ATOM 1570 C C . MET A 1 202 ? -12.523 -15.781 -29.859 1 71.56 202 MET A C 1
ATOM 1572 O O . MET A 1 202 ? -11.383 -15.867 -30.312 1 71.56 202 MET A O 1
ATOM 1576 N N . GLY A 1 203 ? -13.195 -16.734 -29.328 1 71.31 203 GLY A N 1
ATOM 1577 C CA . GLY A 1 203 ? -12.57 -18.047 -29.203 1 71.31 203 GLY A CA 1
ATOM 1578 C C . GLY A 1 203 ? -11.602 -18.125 -28.031 1 71.31 203 GLY A C 1
ATOM 1579 O O . GLY A 1 203 ? -10.742 -19.016 -28.016 1 71.31 203 GLY A O 1
ATOM 1580 N N . LEU A 1 204 ? -11.703 -17.078 -27.188 1 69.69 204 LEU A N 1
ATOM 1581 C CA . LEU A 1 204 ? -10.898 -17.062 -25.969 1 69.69 204 LEU A CA 1
ATOM 1582 C C . LEU A 1 204 ? -11.734 -17.469 -24.766 1 69.69 204 LEU A C 1
ATOM 1584 O O . LEU A 1 204 ? -12.953 -17.625 -24.859 1 69.69 204 LEU A O 1
ATOM 1588 N N . ALA A 1 205 ? -11.055 -17.797 -23.609 1 71.5 205 ALA A N 1
ATOM 1589 C CA . ALA A 1 205 ? -11.695 -18.188 -22.359 1 71.5 205 ALA A CA 1
ATOM 1590 C C . ALA A 1 205 ? -12.695 -19.312 -22.594 1 71.5 205 ALA A C 1
ATOM 1592 O O . ALA A 1 205 ? -13.82 -19.281 -22.078 1 71.5 205 ALA A O 1
ATOM 1593 N N . LYS A 1 206 ? -12.273 -20.203 -23.438 1 79.94 206 LYS A N 1
ATOM 1594 C CA . LYS A 1 206 ? -13.156 -21.297 -23.844 1 79.94 206 LYS A CA 1
ATOM 1595 C C . LYS A 1 206 ? -13.398 -22.266 -22.703 1 79.94 206 LYS A C 1
ATOM 1597 O O . LYS A 1 206 ? -14.414 -22.969 -22.672 1 79.94 206 LYS A O 1
ATOM 1602 N N . GLY A 1 207 ? -12.594 -22.219 -21.812 1 81.88 207 GLY A N 1
ATOM 1603 C CA . GLY A 1 207 ? -12.703 -23.141 -20.688 1 81.88 207 GLY A CA 1
ATOM 1604 C C . GLY A 1 207 ? -13.297 -22.516 -19.453 1 81.88 207 GLY A C 1
ATOM 1605 O O . GLY A 1 207 ? -13.445 -23.172 -18.422 1 81.88 207 GLY A O 1
ATOM 1606 N N . GLY A 1 208 ? -13.688 -21.25 -19.547 1 81.94 208 GLY A N 1
ATOM 1607 C CA . GLY A 1 208 ? -14.242 -20.547 -18.406 1 81.94 208 GLY A CA 1
ATOM 1608 C C . GLY A 1 208 ? -15.688 -20.922 -18.125 1 81.94 208 GLY A C 1
ATOM 1609 O O . GLY A 1 208 ? -16.469 -21.141 -19.047 1 81.94 208 GLY A O 1
ATOM 1610 N N . SER A 1 209 ? -16 -21.125 -16.875 1 81.44 209 SER A N 1
ATOM 1611 C CA . SER A 1 209 ? -17.359 -21.422 -16.422 1 81.44 209 SER A CA 1
ATOM 1612 C C . SER A 1 209 ? -17.625 -20.844 -15.031 1 81.44 209 SER A C 1
ATOM 1614 O O . SER A 1 209 ? -16.719 -20.297 -14.398 1 81.44 209 SER A O 1
ATOM 1616 N N . LEU A 1 210 ? -18.828 -20.938 -14.523 1 81.19 210 LEU A N 1
ATOM 1617 C CA . LEU A 1 210 ? -19.203 -20.453 -13.195 1 81.19 210 LEU A CA 1
ATOM 1618 C C . LEU A 1 210 ? -18.547 -21.297 -12.109 1 81.19 210 LEU A C 1
ATOM 1620 O O . LEU A 1 210 ? -18.469 -20.875 -10.953 1 81.19 210 LEU A O 1
ATOM 1624 N N . ASP A 1 211 ? -18.047 -22.438 -12.531 1 82.94 211 ASP A N 1
ATOM 1625 C CA . ASP A 1 211 ? -17.438 -23.344 -11.555 1 82.94 211 ASP A CA 1
ATOM 1626 C C . ASP A 1 211 ? -15.961 -23.031 -11.359 1 82.94 211 ASP A C 1
ATOM 1628 O O . ASP A 1 211 ? -15.391 -23.344 -10.32 1 82.94 211 ASP A O 1
ATOM 1632 N N . ASN A 1 212 ? -15.43 -22.438 -12.359 1 90.5 212 ASN A N 1
ATOM 1633 C CA . ASN A 1 212 ? -13.984 -22.25 -12.258 1 90.5 212 ASN A CA 1
ATOM 1634 C C . ASN A 1 212 ? -13.594 -20.781 -12.367 1 90.5 212 ASN A C 1
ATOM 1636 O O . ASN A 1 212 ? -12.453 -20.469 -12.711 1 90.5 212 ASN A O 1
ATOM 1640 N N . ALA A 1 213 ? -14.547 -19.922 -12.188 1 91.31 213 ALA A N 1
ATOM 1641 C CA . ALA A 1 213 ? -14.305 -18.484 -12.164 1 91.31 213 ALA A CA 1
ATOM 1642 C C . ALA A 1 213 ? -15.352 -17.766 -11.312 1 91.31 213 ALA A C 1
ATOM 1644 O O . ALA A 1 213 ? -16.484 -18.234 -11.188 1 91.31 213 ALA A O 1
ATOM 1645 N N . LEU A 1 214 ? -14.922 -16.766 -10.648 1 93.12 214 LEU A N 1
ATOM 1646 C CA . LEU A 1 214 ? -15.852 -15.828 -10.016 1 93.12 214 LEU A CA 1
ATOM 1647 C C . LEU A 1 214 ? -16.406 -14.844 -11.039 1 93.12 214 LEU A C 1
ATOM 1649 O O . LEU A 1 214 ? -15.68 -13.945 -11.492 1 93.12 214 LEU A O 1
ATOM 1653 N N . VAL A 1 215 ? -17.672 -14.969 -11.359 1 92.56 215 VAL A N 1
ATOM 1654 C CA . VAL A 1 215 ? -18.219 -14.234 -12.492 1 92.56 215 VAL A CA 1
ATOM 1655 C C . VAL A 1 215 ? -19.203 -13.172 -11.992 1 92.56 215 VAL A C 1
ATOM 1657 O O . VAL A 1 215 ? -20.078 -13.469 -11.18 1 92.56 215 VAL A O 1
ATOM 1660 N N . TYR A 1 216 ? -18.969 -11.961 -12.453 1 92.56 216 TYR A N 1
ATOM 1661 C CA . TYR A 1 216 ? -19.875 -10.859 -12.117 1 92.56 216 TYR A CA 1
ATOM 1662 C C . TYR A 1 216 ? -20.594 -10.344 -13.359 1 92.56 216 TYR A C 1
ATOM 1664 O O . TYR A 1 216 ? -20 -10.25 -14.438 1 92.56 216 TYR A O 1
ATOM 1672 N N . ASP A 1 217 ? -21.812 -10.055 -13.227 1 91.75 217 ASP A N 1
ATOM 1673 C CA . ASP A 1 217 ? -22.438 -9.164 -14.203 1 91.75 217 ASP A CA 1
ATOM 1674 C C . ASP A 1 217 ? -22.391 -7.711 -13.75 1 91.75 217 ASP A C 1
ATOM 1676 O O . ASP A 1 217 ? -21.531 -7.344 -12.938 1 91.75 217 ASP A O 1
ATOM 1680 N N . ASP A 1 218 ? -23.219 -6.84 -14.25 1 88.94 218 ASP A N 1
ATOM 1681 C CA . ASP A 1 218 ? -23.109 -5.418 -13.945 1 88.94 218 ASP A CA 1
ATOM 1682 C C . ASP A 1 218 ? -23.578 -5.125 -12.523 1 88.94 218 ASP A C 1
ATOM 1684 O O . ASP A 1 218 ? -23.203 -4.109 -11.93 1 88.94 218 ASP A O 1
ATOM 1688 N N . GLU A 1 219 ? -24.359 -6.047 -12 1 89.5 219 GLU A N 1
ATOM 1689 C CA . GLU A 1 219 ? -25.016 -5.703 -10.742 1 89.5 219 GLU A CA 1
ATOM 1690 C C . GLU A 1 219 ? -24.797 -6.781 -9.688 1 89.5 219 GLU A C 1
ATOM 1692 O O . GLU A 1 219 ? -24.922 -6.52 -8.492 1 89.5 219 GLU A O 1
ATOM 1697 N N . LYS A 1 220 ? -24.625 -7.973 -10.156 1 91.75 220 LYS A N 1
ATOM 1698 C CA . LYS A 1 220 ? -24.609 -9.055 -9.172 1 91.75 220 LYS A CA 1
ATOM 1699 C C . LYS A 1 220 ? -23.484 -10.047 -9.477 1 91.75 220 LYS A C 1
ATOM 1701 O O . LYS A 1 220 ? -22.953 -10.07 -10.586 1 91.75 220 LYS A O 1
ATOM 1706 N N . CYS A 1 221 ? -23.141 -10.836 -8.469 1 91.94 221 CYS A N 1
ATOM 1707 C CA . CYS A 1 221 ? -22.234 -11.969 -8.617 1 91.94 221 CYS A CA 1
ATOM 1708 C C . CYS A 1 221 ? -23 -13.227 -9.008 1 91.94 221 CYS A C 1
ATOM 1710 O O . CYS A 1 221 ? -23.938 -13.633 -8.305 1 91.94 221 CYS A O 1
ATOM 1712 N N . LEU A 1 222 ? -22.641 -13.836 -10.062 1 91.69 222 LEU A N 1
ATOM 1713 C CA . LEU A 1 222 ? -23.359 -15 -10.57 1 91.69 222 LEU A CA 1
ATOM 1714 C C . LEU A 1 222 ? -22.844 -16.281 -9.914 1 91.69 222 LEU A C 1
ATOM 1716 O O . LEU A 1 222 ? -23.516 -17.312 -9.961 1 91.69 222 LEU A O 1
ATOM 1720 N N . SER A 1 223 ? -21.641 -16.219 -9.391 1 91.69 223 SER A N 1
ATOM 1721 C CA . SER A 1 223 ? -21.047 -17.328 -8.656 1 91.69 223 SER A CA 1
ATOM 1722 C C . SER A 1 223 ? -21.156 -17.109 -7.148 1 91.69 223 SER A C 1
ATOM 1724 O O . SER A 1 223 ? -21.531 -16.031 -6.695 1 91.69 223 SER A O 1
ATOM 1726 N N . ILE A 1 224 ? -20.953 -18.172 -6.375 1 92.5 224 ILE A N 1
ATOM 1727 C CA . ILE A 1 224 ? -20.875 -18.031 -4.926 1 92.5 224 ILE A CA 1
ATOM 1728 C C . ILE A 1 224 ? -19.406 -17.812 -4.52 1 92.5 224 ILE A C 1
ATOM 1730 O O . ILE A 1 224 ? -18.578 -18.719 -4.676 1 92.5 224 ILE A O 1
ATOM 1734 N N . PRO A 1 225 ? -19.125 -16.672 -3.965 1 94.62 225 PRO A N 1
ATOM 1735 C CA . PRO A 1 225 ? -17.734 -16.406 -3.58 1 94.62 225 PRO A CA 1
ATOM 1736 C C . PRO A 1 225 ? -17.266 -17.312 -2.445 1 94.62 225 PRO A C 1
ATOM 1738 O O . PRO A 1 225 ? -18.031 -17.625 -1.535 1 94.62 225 PRO A O 1
ATOM 1741 N N . ARG A 1 226 ? -16.062 -17.766 -2.551 1 96.25 226 ARG A N 1
ATOM 1742 C CA . ARG A 1 226 ? -15.43 -18.531 -1.478 1 96.25 226 ARG A CA 1
ATOM 1743 C C . ARG A 1 226 ? -14.945 -17.609 -0.361 1 96.25 226 ARG A C 1
ATOM 1745 O O . ARG A 1 226 ? -14.844 -18.031 0.793 1 96.25 226 ARG A O 1
ATOM 1752 N N . PHE A 1 227 ? -14.484 -16.375 -0.693 1 96.56 227 PHE A N 1
ATOM 1753 C CA . PHE A 1 227 ? -14.07 -15.305 0.201 1 96.56 227 PHE A CA 1
ATOM 1754 C C . PHE A 1 227 ? -14.805 -14.016 -0.127 1 96.56 227 PHE A C 1
ATOM 1756 O O . PHE A 1 227 ? -15.125 -13.758 -1.288 1 96.56 227 PHE A O 1
ATOM 1763 N N . GLU A 1 228 ? -15.086 -13.219 0.868 1 93.31 228 GLU A N 1
ATOM 1764 C CA . GLU A 1 228 ? -15.695 -11.914 0.622 1 93.31 228 GLU A CA 1
ATOM 1765 C C . GLU A 1 228 ? -14.797 -11.055 -0.27 1 93.31 228 GLU A C 1
ATOM 1767 O O . GLU A 1 228 ? -15.297 -10.297 -1.104 1 93.31 228 GLU A O 1
ATOM 1772 N N . ASP A 1 229 ? -13.516 -11.203 -0.039 1 96.44 229 ASP A N 1
ATOM 1773 C CA . ASP A 1 229 ? -12.539 -10.438 -0.818 1 96.44 229 ASP A CA 1
ATOM 1774 C C . ASP A 1 229 ? -11.75 -11.359 -1.753 1 96.44 229 ASP A C 1
ATOM 1776 O O . ASP A 1 229 ? -10.523 -11.266 -1.834 1 96.44 229 ASP A O 1
ATOM 1780 N N . GLU A 1 230 ? -12.461 -12.219 -2.445 1 97.25 230 GLU A N 1
ATOM 1781 C CA . GLU A 1 230 ? -11.844 -13.266 -3.25 1 97.25 230 GLU A CA 1
ATOM 1782 C C . GLU A 1 230 ? -11.023 -12.672 -4.395 1 97.25 230 GLU A C 1
ATOM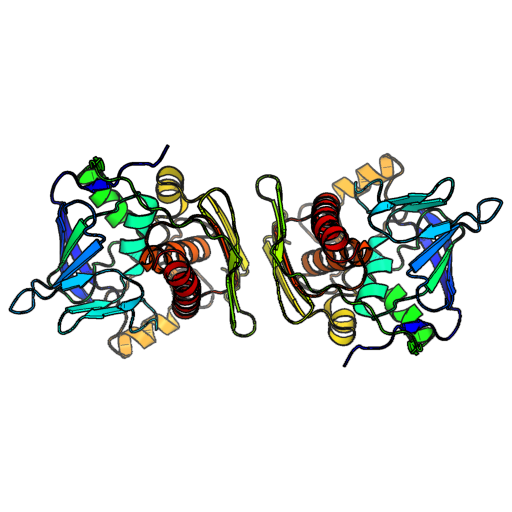 1784 O O . GLU A 1 230 ? -9.961 -13.203 -4.746 1 97.25 230 GLU A O 1
ATOM 1789 N N . LEU A 1 231 ? -11.461 -11.555 -4.969 1 96.88 231 LEU A N 1
ATOM 1790 C CA . LEU A 1 231 ? -10.773 -10.961 -6.109 1 96.88 231 LEU A CA 1
ATOM 1791 C C . LEU A 1 231 ? -9.352 -10.547 -5.734 1 96.88 231 LEU A C 1
ATOM 1793 O O . LEU A 1 231 ? -8.398 -10.898 -6.43 1 96.88 231 LEU A O 1
ATOM 1797 N N . VAL A 1 232 ? -9.227 -9.828 -4.633 1 98.25 232 VAL A N 1
ATOM 1798 C CA . VAL A 1 232 ? -7.91 -9.305 -4.277 1 98.25 232 VAL A CA 1
ATOM 1799 C C . VAL A 1 232 ? -6.996 -10.461 -3.863 1 98.25 232 VAL A C 1
ATOM 1801 O O . VAL A 1 232 ? -5.789 -10.422 -4.113 1 98.25 232 VAL A O 1
ATOM 1804 N N . ARG A 1 233 ? -7.547 -11.477 -3.238 1 98.62 233 ARG A N 1
ATOM 1805 C CA . ARG A 1 233 ? -6.766 -12.656 -2.902 1 98.62 233 ARG A CA 1
ATOM 1806 C C . ARG A 1 233 ? -6.199 -13.312 -4.16 1 98.62 233 ARG A C 1
ATOM 1808 O O . ARG A 1 233 ? -5.043 -13.75 -4.172 1 98.62 233 ARG A O 1
ATOM 1815 N N . HIS A 1 234 ? -7.023 -13.359 -5.172 1 98.38 234 HIS A N 1
ATOM 1816 C CA . HIS A 1 234 ? -6.559 -13.953 -6.422 1 98.38 234 HIS A CA 1
ATOM 1817 C C . HIS A 1 234 ? -5.473 -13.102 -7.066 1 98.38 234 HIS A C 1
ATOM 1819 O O . HIS A 1 234 ? -4.539 -13.633 -7.676 1 98.38 234 HIS A O 1
ATOM 1825 N N . LYS A 1 235 ? -5.633 -11.805 -7.016 1 98.62 235 LYS A N 1
ATOM 1826 C CA . LYS A 1 235 ? -4.598 -10.922 -7.547 1 98.62 235 LYS A CA 1
ATOM 1827 C C . LYS A 1 235 ? -3.273 -11.133 -6.816 1 98.62 235 LYS A C 1
ATOM 1829 O O . LYS A 1 235 ? -2.209 -11.125 -7.438 1 98.62 235 LYS A O 1
ATOM 1834 N N . ALA A 1 236 ? -3.328 -11.289 -5.52 1 98.81 236 ALA A N 1
ATOM 1835 C CA . ALA A 1 236 ? -2.127 -11.586 -4.738 1 98.81 236 ALA A CA 1
ATOM 1836 C C . ALA A 1 236 ? -1.521 -12.922 -5.152 1 98.81 236 ALA A C 1
ATOM 1838 O O . ALA A 1 236 ? -0.299 -13.047 -5.262 1 98.81 236 ALA A O 1
ATOM 1839 N N . LEU A 1 237 ? -2.418 -13.867 -5.324 1 98.75 237 LEU A N 1
ATOM 1840 C CA . LEU A 1 237 ? -2.008 -15.18 -5.805 1 98.75 237 LEU A CA 1
ATOM 1841 C C . LEU A 1 237 ? -1.233 -15.062 -7.113 1 98.75 237 LEU A C 1
ATOM 1843 O O . LEU A 1 237 ? -0.179 -15.688 -7.27 1 98.75 237 LEU A O 1
ATOM 1847 N N . ASP A 1 238 ? -1.71 -14.273 -8.031 1 98.69 238 ASP A N 1
ATOM 1848 C CA . ASP A 1 238 ? -1.055 -14.047 -9.32 1 98.69 238 ASP A CA 1
ATOM 1849 C C . ASP A 1 238 ? 0.337 -13.445 -9.125 1 98.69 238 ASP A C 1
ATOM 1851 O O . ASP A 1 238 ? 1.284 -13.836 -9.812 1 98.69 238 ASP A O 1
ATOM 1855 N N . VAL A 1 239 ? 0.473 -12.523 -8.203 1 98.88 239 VAL A N 1
ATOM 1856 C CA . VAL A 1 239 ? 1.761 -11.883 -7.953 1 98.88 239 VAL A CA 1
ATOM 1857 C C . VAL A 1 239 ? 2.76 -12.922 -7.441 1 98.88 239 VAL A C 1
ATOM 1859 O O . VAL A 1 239 ? 3.91 -12.953 -7.887 1 98.88 239 VAL A O 1
ATOM 1862 N N . ILE A 1 240 ? 2.322 -13.727 -6.531 1 98.88 240 ILE A N 1
ATOM 1863 C CA . ILE A 1 240 ? 3.178 -14.758 -5.945 1 98.88 240 ILE A CA 1
ATOM 1864 C C . ILE A 1 240 ? 3.695 -15.688 -7.043 1 98.88 240 ILE A C 1
ATOM 1866 O O . ILE A 1 240 ? 4.887 -16 -7.086 1 98.88 240 ILE A O 1
ATOM 1870 N N . GLY A 1 241 ? 2.803 -16.078 -7.906 1 98.81 241 GLY A N 1
ATOM 1871 C CA . GLY A 1 241 ? 3.189 -16.938 -9.008 1 98.81 241 GLY A CA 1
ATOM 1872 C C . GLY A 1 241 ? 4.156 -16.281 -9.969 1 98.81 241 GLY A C 1
ATOM 1873 O O . GLY A 1 241 ? 5.164 -16.875 -10.359 1 98.81 241 GLY A O 1
ATOM 1874 N N . ASP A 1 242 ? 3.844 -15.078 -10.367 1 98.88 242 ASP A N 1
ATOM 1875 C CA . ASP A 1 242 ? 4.66 -14.344 -11.328 1 98.88 242 ASP A CA 1
ATOM 1876 C C . ASP A 1 242 ? 6.062 -14.086 -10.773 1 98.88 242 ASP A C 1
ATOM 1878 O O . ASP A 1 242 ? 7.055 -14.227 -11.492 1 98.88 242 ASP A O 1
ATOM 1882 N N . LEU A 1 243 ? 6.172 -13.758 -9.516 1 98.81 243 LEU A N 1
ATOM 1883 C CA . LEU A 1 243 ? 7.469 -13.398 -8.953 1 98.81 243 LEU A CA 1
ATOM 1884 C C . LEU A 1 243 ? 8.297 -14.641 -8.664 1 98.81 243 LEU A C 1
ATOM 1886 O O . LEU A 1 243 ? 9.523 -14.562 -8.57 1 98.81 243 LEU A O 1
ATOM 1890 N N . PHE A 1 244 ? 7.641 -15.789 -8.562 1 98.81 244 PHE A N 1
ATOM 1891 C CA . PHE A 1 244 ? 8.383 -17.016 -8.328 1 98.81 244 PHE A CA 1
ATOM 1892 C C . PHE A 1 244 ? 9.195 -17.406 -9.555 1 98.81 244 PHE A C 1
ATOM 1894 O O . PHE A 1 244 ? 10.086 -18.266 -9.469 1 98.81 244 PHE A O 1
ATOM 1901 N N . LEU A 1 245 ? 8.992 -16.75 -10.672 1 98.62 245 LEU A N 1
ATOM 1902 C CA . LEU A 1 245 ? 9.812 -16.953 -11.859 1 98.62 245 LEU A CA 1
ATOM 1903 C C . LEU A 1 245 ? 11.234 -16.469 -11.617 1 98.62 245 LEU A C 1
ATOM 1905 O O . LEU A 1 245 ? 12.133 -16.766 -12.414 1 98.62 245 LEU A O 1
ATOM 1909 N N . LEU A 1 246 ? 11.484 -15.805 -10.5 1 97.94 246 LEU A N 1
ATOM 1910 C CA . LEU A 1 246 ? 12.82 -15.43 -10.055 1 97.94 246 LEU A CA 1
ATOM 1911 C C . LEU A 1 246 ? 13.414 -16.516 -9.148 1 97.94 246 LEU A C 1
ATOM 1913 O O . LEU A 1 246 ? 14.617 -16.5 -8.875 1 97.94 246 LEU A O 1
ATOM 1917 N N . GLY A 1 247 ? 12.609 -17.453 -8.719 1 96.94 247 GLY A N 1
ATOM 1918 C CA . GLY A 1 247 ? 12.938 -18.297 -7.578 1 96.94 247 GLY A CA 1
ATOM 1919 C C . GLY A 1 247 ? 12.492 -17.703 -6.258 1 96.94 247 GLY A C 1
ATOM 1920 O O . GLY A 1 247 ? 11.773 -16.703 -6.23 1 96.94 247 GLY A O 1
ATOM 1921 N N . PRO A 1 248 ? 12.781 -18.359 -5.152 1 97.06 248 PRO A N 1
ATOM 1922 C CA . PRO A 1 248 ? 12.391 -17.859 -3.834 1 97.06 248 PRO A CA 1
ATOM 1923 C C . PRO A 1 248 ? 12.992 -16.484 -3.516 1 97.06 248 PRO A C 1
ATOM 1925 O O . PRO A 1 248 ? 14.195 -16.281 -3.699 1 97.06 248 PRO A O 1
ATOM 1928 N N . ILE A 1 249 ? 12.188 -15.602 -3.041 1 97.12 249 ILE A N 1
ATOM 1929 C CA . ILE A 1 249 ? 12.672 -14.281 -2.682 1 97.12 249 ILE A CA 1
ATOM 1930 C C . ILE A 1 249 ? 12.164 -13.906 -1.289 1 97.12 249 ILE A C 1
ATOM 1932 O O . ILE A 1 249 ? 11.18 -14.461 -0.809 1 97.12 249 ILE A O 1
ATOM 1936 N N . GLU A 1 250 ? 12.898 -13.055 -0.618 1 97.31 250 GLU A N 1
ATOM 1937 C CA . GLU A 1 250 ? 12.484 -12.406 0.627 1 97.31 250 GLU A CA 1
ATOM 1938 C C . GLU A 1 250 ? 12.328 -10.898 0.443 1 97.31 250 GLU A C 1
ATOM 1940 O O . GLU A 1 250 ? 13.172 -10.25 -0.174 1 97.31 250 GLU A O 1
ATOM 1945 N N . GLY A 1 251 ? 11.305 -10.352 0.85 1 98.31 251 GLY A N 1
ATOM 1946 C CA . GLY A 1 251 ? 10.953 -8.945 0.739 1 98.31 251 GLY A CA 1
ATOM 1947 C C . GLY A 1 251 ? 9.484 -8.68 0.998 1 98.31 251 GLY A C 1
ATOM 1948 O O . GLY A 1 251 ? 8.703 -9.609 1.205 1 98.31 251 GLY A O 1
ATOM 1949 N N . HIS A 1 252 ? 9.094 -7.504 1.13 1 98.81 252 HIS A N 1
ATOM 1950 C CA . HIS A 1 252 ? 7.703 -7.066 1.224 1 98.81 252 HIS A CA 1
ATOM 1951 C C . HIS A 1 252 ? 7.227 -6.465 -0.092 1 98.81 252 HIS A C 1
ATOM 1953 O O . HIS A 1 252 ? 7.699 -5.398 -0.499 1 98.81 252 HIS A O 1
ATOM 1959 N N . VAL A 1 253 ? 6.328 -7.16 -0.749 1 98.94 253 VAL A N 1
ATOM 1960 C CA . VAL A 1 253 ? 5.742 -6.695 -2 1 98.94 253 VAL A CA 1
ATOM 1961 C C . VAL A 1 253 ? 4.484 -5.879 -1.707 1 98.94 253 VAL A C 1
ATOM 1963 O O . VAL A 1 253 ? 3.625 -6.305 -0.936 1 98.94 253 VAL A O 1
ATOM 1966 N N . ILE A 1 254 ? 4.398 -4.738 -2.236 1 98.94 254 ILE A N 1
ATOM 1967 C CA . ILE A 1 254 ? 3.227 -3.879 -2.123 1 98.94 254 ILE A CA 1
ATOM 1968 C C . ILE A 1 254 ? 2.732 -3.492 -3.516 1 98.94 254 ILE A C 1
ATOM 1970 O O . ILE A 1 254 ? 3.477 -2.906 -4.305 1 98.94 254 ILE A O 1
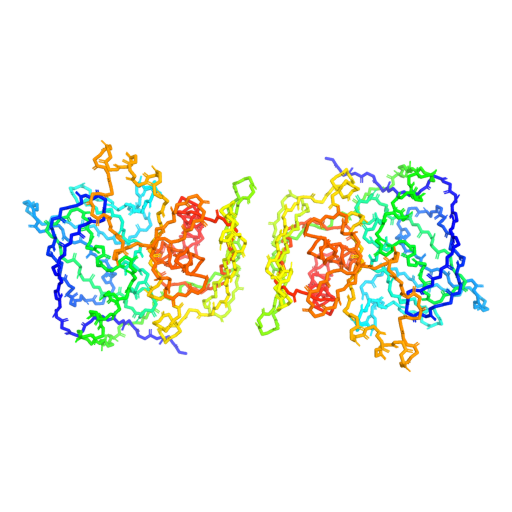ATOM 1974 N N . ALA A 1 255 ? 1.486 -3.822 -3.793 1 98.94 255 ALA A N 1
ATOM 1975 C CA . ALA A 1 255 ? 0.965 -3.594 -5.141 1 98.94 255 ALA A CA 1
ATOM 1976 C C . ALA A 1 255 ? -0.377 -2.869 -5.09 1 98.94 255 ALA A C 1
ATOM 1978 O O . ALA A 1 255 ? -1.216 -3.158 -4.234 1 98.94 255 ALA A O 1
ATOM 1979 N N . LEU A 1 256 ? -0.536 -1.868 -5.902 1 98.81 256 LEU A N 1
ATOM 1980 C CA . LEU A 1 256 ? -1.798 -1.188 -6.176 1 98.81 256 LEU A CA 1
ATOM 1981 C C . LEU A 1 256 ? -2.229 -1.396 -7.621 1 98.81 256 LEU A C 1
ATOM 1983 O O . LEU A 1 256 ? -1.576 -0.9 -8.547 1 98.81 256 LEU A O 1
ATOM 1987 N N . LYS A 1 257 ? -3.318 -2.145 -7.879 1 98 257 LYS A N 1
ATOM 1988 C CA . LYS A 1 257 ? -3.9 -2.383 -9.195 1 98 257 LYS A CA 1
ATOM 1989 C C . LYS A 1 257 ? -2.877 -3.002 -10.148 1 98 257 LYS A C 1
ATOM 1991 O O . LYS A 1 257 ? -2.801 -2.623 -11.312 1 98 257 LYS A O 1
ATOM 1996 N N . SER A 1 258 ? -2.047 -3.871 -9.586 1 97.69 258 SER A N 1
ATOM 1997 C CA . SER A 1 258 ? -1.006 -4.461 -10.414 1 97.69 258 SER A CA 1
ATOM 1998 C C . SER A 1 258 ? -1.583 -5.512 -11.359 1 97.69 258 SER A C 1
ATOM 2000 O O . SER A 1 258 ? -2.725 -5.945 -11.188 1 97.69 258 SER A O 1
ATOM 2002 N N . SER A 1 259 ? -0.81 -5.91 -12.43 1 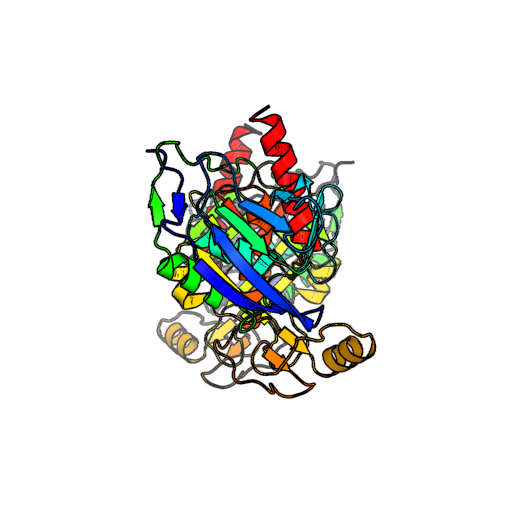97 259 SER A N 1
ATOM 2003 C CA . SER A 1 259 ? -1.116 -6.91 -13.445 1 97 259 SER A CA 1
ATOM 2004 C C . SER A 1 259 ? 0.094 -7.793 -13.734 1 97 259 SER A C 1
ATOM 2006 O O . SER A 1 259 ? 1.191 -7.535 -13.234 1 97 259 SER A O 1
ATOM 2008 N N . HIS A 1 260 ? -0.17 -8.828 -14.539 1 98 260 HIS A N 1
ATOM 2009 C CA . HIS A 1 260 ? 0.941 -9.688 -14.922 1 98 260 HIS A CA 1
ATOM 2010 C C . HIS A 1 260 ? 2.07 -8.883 -15.562 1 98 260 HIS A C 1
ATOM 2012 O O . HIS A 1 260 ? 3.246 -9.203 -15.375 1 98 260 HIS A O 1
ATOM 2018 N N . GLU A 1 261 ? 1.66 -7.922 -16.297 1 97.81 261 GLU A N 1
ATOM 2019 C CA . GLU A 1 261 ? 2.66 -7.082 -16.953 1 97.81 261 GLU A CA 1
ATOM 2020 C C . GLU A 1 261 ? 3.521 -6.348 -15.922 1 97.81 261 GLU A C 1
ATOM 2022 O O . GLU A 1 261 ? 4.75 -6.375 -16 1 97.81 261 GLU A O 1
ATOM 2027 N N . LEU A 1 262 ? 2.941 -5.668 -14.961 1 98.31 262 LEU A N 1
ATOM 2028 C CA . LEU A 1 262 ? 3.684 -4.945 -13.93 1 98.31 262 LEU A CA 1
ATOM 2029 C C . LEU A 1 262 ? 4.492 -5.906 -13.062 1 98.31 262 LEU A C 1
ATOM 2031 O O . LEU A 1 262 ? 5.617 -5.594 -12.664 1 98.31 262 LEU A O 1
ATOM 2035 N N . ASN A 1 263 ? 3.863 -7.051 -12.758 1 98.75 263 ASN A N 1
ATOM 2036 C CA . ASN A 1 263 ? 4.578 -8.07 -11.992 1 98.75 263 ASN A CA 1
ATOM 2037 C C . ASN A 1 263 ? 5.875 -8.477 -12.688 1 98.75 263 ASN A C 1
ATOM 2039 O O . ASN A 1 263 ? 6.918 -8.594 -12.039 1 98.75 263 ASN A O 1
ATOM 2043 N N . SER A 1 264 ? 5.754 -8.711 -13.969 1 98.62 264 SER A N 1
ATOM 2044 C CA . SER A 1 264 ? 6.91 -9.133 -14.758 1 98.62 264 SER A CA 1
ATOM 2045 C C . SER A 1 264 ? 7.977 -8.039 -14.797 1 98.62 264 SER A C 1
ATOM 2047 O O . SER A 1 264 ? 9.172 -8.336 -14.734 1 98.62 264 SER A O 1
ATOM 2049 N N . ARG A 1 265 ? 7.566 -6.809 -14.953 1 98.5 265 ARG A N 1
ATOM 2050 C CA . ARG A 1 265 ? 8.516 -5.695 -14.953 1 98.5 265 ARG A CA 1
ATOM 2051 C C . ARG A 1 265 ? 9.25 -5.613 -13.617 1 98.5 265 ARG A C 1
ATOM 2053 O O . ARG A 1 265 ? 10.453 -5.344 -13.586 1 98.5 265 ARG A O 1
ATOM 2060 N N . LEU A 1 266 ? 8.539 -5.77 -12.539 1 98.81 266 LEU A N 1
ATOM 2061 C CA . LEU A 1 266 ? 9.195 -5.789 -11.234 1 98.81 266 LEU A CA 1
ATOM 2062 C C . LEU A 1 266 ? 10.211 -6.926 -11.156 1 98.81 266 LEU A C 1
ATOM 2064 O O . LEU A 1 266 ? 11.336 -6.73 -10.688 1 98.81 266 LEU A O 1
ATOM 2068 N N . ALA A 1 267 ? 9.766 -8.125 -11.594 1 98.69 267 ALA A N 1
ATOM 2069 C CA . ALA A 1 267 ? 10.656 -9.289 -11.57 1 98.69 267 ALA A CA 1
ATOM 2070 C C . ALA A 1 267 ? 11.938 -9.008 -12.344 1 98.69 267 ALA A C 1
ATOM 2072 O O . ALA A 1 267 ? 13.031 -9.367 -11.891 1 98.69 267 ALA A O 1
ATOM 2073 N N . ARG A 1 268 ? 11.82 -8.414 -13.461 1 98.19 268 ARG A N 1
ATOM 2074 C CA . ARG A 1 268 ? 12.984 -8.102 -14.281 1 98.19 268 ARG A CA 1
ATOM 2075 C C . ARG A 1 268 ? 13.906 -7.113 -13.57 1 98.19 268 ARG A C 1
ATOM 2077 O O . ARG A 1 268 ? 15.133 -7.219 -13.656 1 98.19 268 ARG A O 1
ATOM 2084 N N . SER A 1 269 ? 13.297 -6.133 -12.922 1 97.88 269 SER A N 1
ATOM 2085 C CA . SER A 1 269 ? 14.086 -5.188 -12.141 1 97.88 269 SER A CA 1
ATOM 2086 C C . SER A 1 269 ? 14.883 -5.895 -11.047 1 97.88 269 SER A C 1
ATOM 2088 O O . SER A 1 269 ? 16.062 -5.602 -10.836 1 97.88 269 SER A O 1
ATOM 2090 N N . ILE A 1 270 ? 14.242 -6.77 -10.375 1 97.81 270 ILE A N 1
ATOM 2091 C CA . ILE A 1 270 ? 14.898 -7.531 -9.32 1 97.81 270 ILE A CA 1
ATOM 2092 C C . ILE A 1 270 ? 16.016 -8.391 -9.914 1 97.81 270 ILE A C 1
ATOM 2094 O O . ILE A 1 270 ? 17.094 -8.5 -9.328 1 97.81 270 ILE A O 1
ATOM 2098 N N . MET A 1 271 ? 15.711 -9.023 -11.062 1 97.19 271 MET A N 1
ATOM 2099 C CA . MET A 1 271 ? 16.672 -9.898 -11.719 1 97.19 271 MET A CA 1
ATOM 2100 C C . MET A 1 271 ? 17.969 -9.141 -12.023 1 97.19 271 MET A C 1
ATOM 2102 O O . MET A 1 271 ? 19.062 -9.711 -11.945 1 97.19 271 MET A O 1
ATOM 2106 N N . GLU A 1 272 ? 17.828 -7.891 -12.406 1 94.62 272 GLU A N 1
ATOM 2107 C CA . GLU A 1 272 ? 19 -7.07 -12.656 1 94.62 272 GLU A CA 1
ATOM 2108 C C . GLU A 1 272 ? 19.875 -6.977 -11.406 1 94.62 272 GLU A C 1
ATOM 2110 O O . GLU A 1 272 ? 21.109 -7.062 -11.5 1 94.62 272 GLU A O 1
ATOM 2115 N N . GLU A 1 273 ? 19.266 -6.793 -10.289 1 92.19 273 GLU A N 1
ATOM 2116 C CA . GLU A 1 273 ? 20.016 -6.758 -9.039 1 92.19 273 GLU A CA 1
ATOM 2117 C C . GLU A 1 273 ? 20.688 -8.102 -8.758 1 92.19 273 GLU A C 1
ATOM 2119 O O . GLU A 1 273 ? 21.828 -8.148 -8.297 1 92.19 273 GLU A O 1
ATOM 2124 N N . ILE A 1 274 ? 19.938 -9.188 -8.992 1 92.69 274 ILE A N 1
ATOM 2125 C CA . ILE A 1 274 ? 20.453 -10.531 -8.75 1 92.69 274 ILE A CA 1
ATOM 2126 C C . ILE A 1 274 ? 21.703 -10.766 -9.594 1 92.69 274 ILE A C 1
ATOM 2128 O O . ILE A 1 274 ? 22.719 -11.266 -9.094 1 92.69 274 ILE A O 1
ATOM 2132 N N . ARG A 1 275 ? 21.672 -10.391 -10.812 1 92.88 275 ARG A N 1
ATOM 2133 C CA . ARG A 1 275 ? 22.797 -10.594 -11.727 1 92.88 275 ARG A CA 1
ATOM 2134 C C . ARG A 1 275 ? 23.984 -9.742 -11.32 1 92.88 275 ARG A C 1
ATOM 2136 O O . ARG A 1 275 ? 25.141 -10.133 -11.539 1 92.88 275 ARG A O 1
ATOM 2143 N N . GLU A 1 276 ? 23.75 -8.617 -10.695 1 89.25 276 GLU A N 1
ATOM 2144 C CA . GLU A 1 276 ? 24.812 -7.73 -10.234 1 89.25 276 GLU A CA 1
ATOM 2145 C C . GLU A 1 276 ? 25.5 -8.289 -8.992 1 89.25 276 GLU A C 1
ATOM 2147 O O . GLU A 1 276 ? 26.703 -8.109 -8.812 1 89.25 276 GLU A O 1
ATOM 2152 N N . THR A 1 277 ? 24.719 -8.969 -8.219 1 83.88 277 THR A N 1
ATOM 2153 C CA . THR A 1 277 ? 25.234 -9.352 -6.91 1 83.88 277 THR A CA 1
ATOM 2154 C C . THR A 1 277 ? 25.656 -10.82 -6.902 1 83.88 277 THR A C 1
ATOM 2156 O O . THR A 1 277 ? 26.375 -11.266 -6.004 1 83.88 277 THR A O 1
ATOM 2159 N N . GLN A 1 278 ? 25.031 -11.586 -7.73 1 79.25 278 GLN A N 1
ATOM 2160 C CA . GLN A 1 278 ? 25.391 -12.992 -7.859 1 79.25 278 GLN A CA 1
ATOM 2161 C C . GLN A 1 278 ? 25.766 -13.336 -9.297 1 79.25 278 GLN A C 1
ATOM 2163 O O . GLN A 1 278 ? 25.031 -14.039 -9.984 1 79.25 278 GLN A O 1
ATOM 2168 N N . PRO A 1 279 ? 26.969 -12.766 -9.852 1 62 279 PRO A N 1
ATOM 2169 C CA . PRO A 1 279 ? 27.281 -12.969 -11.266 1 62 279 PRO A CA 1
ATOM 2170 C C . PRO A 1 279 ? 27.375 -14.445 -11.641 1 62 279 PRO A C 1
ATOM 2172 O O . PRO A 1 279 ? 27.703 -15.281 -10.805 1 62 279 PRO A O 1
ATOM 2175 N N . MET B 1 1 ? 17.078 22.656 -11.25 1 57.69 1 MET B N 1
ATOM 2176 C CA . MET B 1 1 ? 17.531 23.766 -10.414 1 57.69 1 MET B CA 1
ATOM 2177 C C . MET B 1 1 ? 16.844 23.734 -9.055 1 57.69 1 MET B C 1
ATOM 2179 O O . MET B 1 1 ? 15.703 23.266 -8.945 1 57.69 1 MET B O 1
ATOM 2183 N N . SER B 1 2 ? 17.578 24.047 -7.961 1 80.88 2 SER B N 1
ATOM 2184 C CA . SER B 1 2 ? 17.062 24.078 -6.598 1 80.88 2 SER B CA 1
ATOM 2185 C C . SER B 1 2 ? 16 25.156 -6.438 1 80.88 2 SER B C 1
ATOM 2187 O O . SER B 1 2 ? 16.125 26.25 -7.012 1 80.88 2 SER B O 1
ATOM 2189 N N . LYS B 1 3 ? 14.805 24.922 -5.961 1 90.75 3 LYS B N 1
ATOM 2190 C CA . LYS B 1 3 ? 13.734 25.891 -5.715 1 90.75 3 LYS B CA 1
ATOM 2191 C C . LYS B 1 3 ? 14.039 26.766 -4.504 1 90.75 3 LYS B C 1
ATOM 2193 O O . LYS B 1 3 ? 14.641 26.297 -3.531 1 90.75 3 LYS B O 1
ATOM 2198 N N . PRO B 1 4 ? 13.703 28 -4.586 1 97.62 4 PRO B N 1
ATOM 2199 C CA . PRO B 1 4 ? 13.906 28.875 -3.43 1 97.62 4 PRO B CA 1
ATOM 2200 C C . PRO B 1 4 ? 12.984 28.531 -2.262 1 97.62 4 PRO B C 1
ATOM 2202 O O . PRO B 1 4 ? 11.898 27.984 -2.467 1 97.62 4 PRO B O 1
ATOM 2205 N N . GLN B 1 5 ? 13.445 28.922 -1.047 1 98.44 5 GLN B N 1
ATOM 2206 C CA . GLN B 1 5 ? 12.555 28.859 0.103 1 98.44 5 GLN B CA 1
ATOM 2207 C C . GLN B 1 5 ? 11.391 29.844 -0.048 1 98.44 5 GLN B C 1
ATOM 2209 O O . GLN B 1 5 ? 11.469 30.781 -0.833 1 98.44 5 GLN B O 1
ATOM 2214 N N . GLN B 1 6 ? 10.328 29.516 0.692 1 98.69 6 GLN B N 1
ATOM 2215 C CA . GLN B 1 6 ? 9.164 30.391 0.65 1 98.69 6 GLN B CA 1
ATOM 2216 C C . GLN B 1 6 ? 8.641 30.672 2.055 1 98.69 6 GLN B C 1
ATOM 2218 O O . GLN B 1 6 ? 8.711 29.812 2.936 1 98.69 6 GLN B O 1
ATOM 2223 N N . THR B 1 7 ? 8.219 31.828 2.252 1 98.81 7 THR B N 1
ATOM 2224 C CA . THR B 1 7 ? 7.473 32.281 3.424 1 98.81 7 THR B CA 1
ATOM 2225 C C . THR B 1 7 ? 6.18 32.969 3.014 1 98.81 7 THR B C 1
ATOM 2227 O O . THR B 1 7 ? 5.824 33 1.833 1 98.81 7 THR B O 1
ATOM 2230 N N . ILE B 1 8 ? 5.352 33.344 3.992 1 98.88 8 ILE B N 1
ATOM 2231 C CA . ILE B 1 8 ? 4.16 34.125 3.648 1 98.88 8 ILE B CA 1
ATOM 2232 C C . ILE B 1 8 ? 4.52 35.594 3.514 1 98.88 8 ILE B C 1
ATOM 2234 O O . ILE B 1 8 ? 5.496 36.062 4.109 1 98.88 8 ILE B O 1
ATOM 2238 N N . LYS B 1 9 ? 3.725 36.344 2.775 1 98.56 9 LYS B N 1
ATOM 2239 C CA . LYS B 1 9 ? 4.031 37.75 2.455 1 98.56 9 LYS B CA 1
ATOM 2240 C C . LYS B 1 9 ? 3.676 38.656 3.617 1 98.56 9 LYS B C 1
ATOM 2242 O O . LYS B 1 9 ? 4.371 39.656 3.869 1 98.56 9 LYS B O 1
ATOM 2247 N N . LYS B 1 10 ? 2.568 38.469 4.172 1 98.62 10 LYS B N 1
ATOM 2248 C CA . LYS B 1 10 ? 2.1 39.312 5.266 1 98.62 10 LYS B CA 1
ATOM 2249 C C . LYS B 1 10 ? 1.455 38.469 6.371 1 98.62 10 LYS B C 1
ATOM 2251 O O . LYS B 1 10 ? 1.049 37.344 6.137 1 98.62 10 LYS B O 1
ATOM 2256 N N . ALA B 1 11 ? 1.321 39.062 7.547 1 98.75 11 ALA B N 1
ATOM 2257 C CA . ALA B 1 11 ? 0.703 38.375 8.68 1 98.75 11 ALA B CA 1
ATOM 2258 C C . ALA B 1 11 ? -0.794 38.188 8.453 1 98.75 11 ALA B C 1
ATOM 2260 O O . ALA B 1 11 ? -1.457 39.031 7.871 1 98.75 11 ALA B O 1
ATOM 2261 N N . VAL B 1 12 ? -1.306 37.062 8.891 1 98.69 12 VAL B N 1
ATOM 2262 C CA . VAL B 1 12 ? -2.729 36.75 8.836 1 98.69 12 VAL B CA 1
ATOM 2263 C C . VAL B 1 12 ? -3.156 36.062 10.125 1 98.69 12 VAL B C 1
ATOM 2265 O O . VAL B 1 12 ? -2.357 35.344 10.75 1 98.69 12 VAL B O 1
ATOM 2268 N N . SER B 1 13 ? -4.367 36.25 10.547 1 98.38 13 SER B N 1
ATOM 2269 C CA . SER B 1 13 ? -4.816 35.719 11.82 1 98.38 13 SER B CA 1
ATOM 2270 C C . SER B 1 13 ? -6.109 34.938 11.664 1 98.38 13 SER B C 1
ATOM 2272 O O . SER B 1 13 ? -6.805 35.062 10.648 1 98.38 13 SER B O 1
ATOM 2274 N N . TYR B 1 14 ? -6.379 34.094 12.594 1 98.12 14 TYR B N 1
ATOM 2275 C CA . TYR B 1 14 ? -7.594 33.281 12.68 1 98.12 14 TYR B CA 1
ATOM 2276 C C . TYR B 1 14 ? -8 33.062 14.133 1 98.12 14 TYR B C 1
ATOM 2278 O O . TYR B 1 14 ? -7.145 32.844 14.992 1 98.12 14 TYR B O 1
ATOM 2286 N N . GLN B 1 15 ? -9.234 33.281 14.383 1 97.75 15 GLN B N 1
ATOM 2287 C CA . GLN B 1 15 ? -9.797 33.031 15.703 1 97.75 15 GLN B CA 1
ATOM 2288 C C . GLN B 1 15 ? -10.711 31.797 15.672 1 97.75 15 GLN B C 1
ATOM 2290 O O . GLN B 1 15 ? -11.57 31.672 14.797 1 97.75 15 GLN B O 1
ATOM 2295 N N . GLY B 1 16 ? -10.516 30.922 16.594 1 96.19 16 GLY B N 1
ATOM 2296 C CA . GLY B 1 16 ? -11.336 29.719 16.688 1 96.19 16 GLY B CA 1
ATOM 2297 C C . GLY B 1 16 ? -11.172 28.984 18 1 96.19 16 GLY B C 1
ATOM 2298 O O . GLY B 1 16 ? -10.945 29.609 19.047 1 96.19 16 GLY B O 1
ATOM 2299 N N . ILE B 1 17 ? -11.461 27.703 18.016 1 95 17 ILE B N 1
ATOM 2300 C CA . ILE B 1 17 ? -11.336 26.891 19.219 1 95 17 ILE B CA 1
ATOM 2301 C C . ILE B 1 17 ? -10.484 25.656 18.906 1 95 17 ILE B C 1
ATOM 2303 O O . ILE B 1 17 ? -10.422 25.203 17.766 1 95 17 ILE B O 1
ATOM 2307 N N . GLY B 1 18 ? -9.844 25.094 19.938 1 93.75 18 GLY B N 1
ATOM 2308 C CA . GLY B 1 18 ? -9.141 23.828 19.781 1 93.75 18 GLY B CA 1
ATOM 2309 C C . GLY B 1 18 ? -10.07 22.641 19.75 1 93.75 18 GLY B C 1
ATOM 2310 O O . GLY B 1 18 ? -11.078 22.609 20.453 1 93.75 18 GLY B O 1
ATOM 2311 N N . LEU B 1 19 ? -9.734 21.672 19.016 1 90.12 19 LEU B N 1
ATOM 2312 C CA . LEU B 1 19 ? -10.555 20.469 18.859 1 90.12 19 LEU B C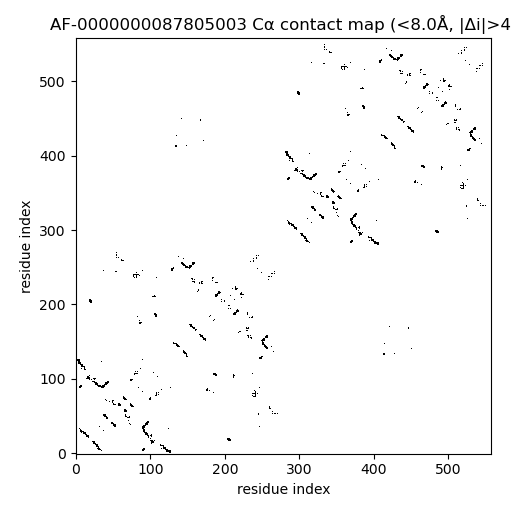A 1
ATOM 2313 C C . LEU B 1 19 ? -10.664 19.719 20.188 1 90.12 19 LEU B C 1
ATOM 2315 O O . LEU B 1 19 ? -11.773 19.438 20.656 1 90.12 19 LEU B O 1
ATOM 2319 N N . HIS B 1 20 ? -9.523 19.406 20.812 1 87.56 20 HIS B N 1
ATOM 2320 C CA . HIS B 1 20 ? -9.492 18.578 22 1 87.56 20 HIS B CA 1
ATOM 2321 C C . HIS B 1 20 ? -9.695 19.406 23.266 1 87.56 20 HIS B C 1
ATOM 2323 O O . HIS B 1 20 ? -10.422 19 24.172 1 87.56 20 HIS B O 1
ATOM 2329 N N . SER B 1 21 ? -9.094 20.578 23.25 1 84.81 21 SER B N 1
ATOM 2330 C CA . SER B 1 21 ? -9.148 21.422 24.438 1 84.81 21 SER B CA 1
ATOM 2331 C C . SER B 1 21 ? -10.484 22.156 24.531 1 84.81 21 SER B C 1
ATOM 2333 O O . SER B 1 21 ? -10.953 22.453 25.641 1 84.81 21 SER B O 1
ATOM 2335 N N . GLY B 1 22 ? -10.992 22.5 23.422 1 89.12 22 GLY B N 1
ATOM 2336 C CA . GLY B 1 22 ? -12.188 23.328 23.391 1 89.12 22 GLY B CA 1
ATOM 2337 C C . GLY B 1 22 ? -11.922 24.766 23.797 1 89.12 22 GLY B C 1
ATOM 2338 O O . GLY B 1 22 ? -12.859 25.547 23.953 1 89.12 22 GLY B O 1
ATOM 2339 N N . GLU B 1 23 ? -10.68 25.125 23.906 1 92.94 23 GLU B N 1
ATOM 2340 C CA . GLU B 1 23 ? -10.305 26.469 24.328 1 92.94 23 GLU B CA 1
ATOM 2341 C C . GLU B 1 23 ? -10.234 27.422 23.141 1 92.94 23 GLU B C 1
ATOM 2343 O O . GLU B 1 23 ? -9.828 27.031 22.031 1 92.94 23 GLU B O 1
ATOM 2348 N N . PRO B 1 24 ? -10.641 28.656 23.438 1 96.12 24 PRO B N 1
ATOM 2349 C CA . PRO B 1 24 ? -10.461 29.641 22.375 1 96.12 24 PRO B CA 1
ATOM 2350 C C . PRO B 1 24 ? -8.992 29.859 22.016 1 96.12 24 PRO B C 1
ATOM 2352 O O . PRO B 1 24 ? -8.117 29.781 22.875 1 96.12 24 PRO B O 1
ATOM 2355 N N . VAL B 1 25 ? -8.758 30.172 20.797 1 97.62 25 VAL B N 1
ATOM 2356 C CA . VAL B 1 25 ? -7.391 30.406 20.344 1 97.62 25 VAL B CA 1
ATOM 2357 C C . VAL B 1 25 ? -7.363 31.5 19.281 1 97.62 25 VAL B C 1
ATOM 2359 O O . VAL B 1 25 ? -8.219 31.516 18.391 1 97.62 25 VAL B O 1
ATOM 2362 N N . HIS B 1 26 ? -6.535 32.406 19.5 1 98.44 26 HIS B N 1
ATOM 2363 C CA . HIS B 1 26 ? -6.129 33.375 18.484 1 98.44 26 HIS B CA 1
ATOM 2364 C C . HIS B 1 26 ? -4.77 33 17.891 1 98.44 26 HIS B C 1
ATOM 2366 O O . HIS B 1 26 ? -3.771 32.969 18.609 1 98.44 26 HIS B O 1
ATOM 2372 N N . MET B 1 27 ? -4.746 32.719 16.562 1 98.62 27 MET B N 1
ATOM 2373 C CA . MET B 1 27 ? -3.533 32.281 15.883 1 98.62 27 MET B CA 1
ATOM 2374 C C . MET B 1 27 ? -3.121 33.281 14.812 1 98.62 27 MET B C 1
ATOM 2376 O O . MET B 1 27 ? -3.969 33.812 14.094 1 98.62 27 MET B O 1
ATOM 2380 N N . VAL B 1 28 ? -1.876 33.594 14.766 1 98.88 28 VAL B N 1
ATOM 2381 C CA . VAL B 1 28 ? -1.347 34.5 13.758 1 98.88 28 VAL B CA 1
ATOM 2382 C C . VAL B 1 28 ? -0.174 33.844 13.031 1 98.88 28 VAL B C 1
ATOM 2384 O O . VAL B 1 28 ? 0.8 33.438 13.664 1 98.88 28 VAL B O 1
ATOM 2387 N N . PHE B 1 29 ? -0.327 33.719 11.68 1 98.88 29 PHE B N 1
ATOM 2388 C CA . PHE B 1 29 ? 0.825 33.406 10.844 1 98.88 29 PHE B CA 1
ATOM 2389 C C . PHE B 1 29 ? 1.648 34.656 10.555 1 98.88 29 PHE B C 1
ATOM 2391 O O . PHE B 1 29 ? 1.099 35.688 10.188 1 98.88 29 PHE B O 1
ATOM 2398 N N . LYS B 1 30 ? 2.924 34.562 10.703 1 98.88 30 LYS B N 1
ATOM 2399 C CA . LYS B 1 30 ? 3.816 35.688 10.398 1 98.88 30 LYS B CA 1
ATOM 2400 C C . LYS B 1 30 ? 4.969 35.219 9.5 1 98.88 30 LYS B C 1
ATOM 2402 O O . LYS B 1 30 ? 5.488 34.125 9.656 1 98.88 30 LYS B O 1
ATOM 2407 N N . PRO B 1 31 ? 5.332 36.156 8.578 1 98.81 31 PRO B N 1
ATOM 2408 C CA . PRO B 1 31 ? 6.535 35.844 7.809 1 98.81 31 PRO B CA 1
ATOM 2409 C C . PRO B 1 31 ? 7.746 35.562 8.695 1 98.81 31 PRO B C 1
ATOM 2411 O O . PRO B 1 31 ? 7.848 36.094 9.797 1 98.81 31 PRO B O 1
ATOM 2414 N N . ALA B 1 32 ? 8.641 34.719 8.258 1 98.88 32 ALA B N 1
ATOM 2415 C CA . ALA B 1 32 ? 9.867 34.406 8.992 1 98.88 32 ALA B CA 1
ATOM 2416 C C . ALA B 1 32 ? 11.078 34.438 8.062 1 98.88 32 ALA B C 1
ATOM 2418 O O . ALA B 1 32 ? 10.953 34.156 6.863 1 98.88 32 ALA B O 1
ATOM 2419 N N . PRO B 1 33 ? 12.258 34.75 8.555 1 98.5 33 PRO B N 1
ATOM 2420 C CA . PRO B 1 33 ? 13.484 34.781 7.75 1 98.5 33 PRO B CA 1
ATOM 2421 C C . PRO B 1 33 ? 13.836 33.406 7.18 1 98.5 33 PRO B C 1
ATOM 2423 O O . PRO B 1 33 ? 13.312 32.406 7.641 1 98.5 33 PRO B O 1
ATOM 2426 N N . GLU B 1 34 ? 14.734 33.469 6.207 1 98.12 34 GLU B N 1
ATOM 2427 C CA . GLU B 1 34 ? 15.266 32.25 5.598 1 98.12 34 GLU B CA 1
ATOM 2428 C C . GLU B 1 34 ? 15.828 31.297 6.652 1 98.12 34 GLU B C 1
ATOM 2430 O O . GLU B 1 34 ? 16.422 31.734 7.637 1 98.12 34 GLU B O 1
ATOM 2435 N N . ASP B 1 35 ? 15.562 30.031 6.473 1 97.81 35 ASP B N 1
ATOM 2436 C CA . ASP B 1 35 ? 16.141 28.938 7.25 1 97.81 35 ASP B CA 1
ATOM 2437 C C . ASP B 1 35 ? 15.547 28.891 8.656 1 97.81 35 ASP B C 1
ATOM 2439 O O . ASP B 1 35 ? 16.109 28.234 9.547 1 97.81 35 ASP B O 1
ATOM 2443 N N . THR B 1 36 ? 14.43 29.562 8.883 1 98.25 36 THR B N 1
ATOM 2444 C CA . THR B 1 36 ? 13.789 29.562 10.195 1 98.25 36 THR B CA 1
ATOM 2445 C C . THR B 1 36 ? 13.023 28.266 10.43 1 98.25 36 THR B C 1
ATOM 2447 O O . THR B 1 36 ? 12.961 27.766 11.555 1 98.25 36 THR B O 1
ATOM 2450 N N . GLY B 1 37 ? 12.469 27.672 9.367 1 98.5 37 GLY B N 1
ATOM 2451 C CA . GLY B 1 37 ? 11.5 26.609 9.531 1 98.5 37 GLY B CA 1
ATOM 2452 C C . GLY B 1 37 ? 10.148 27.094 10.031 1 98.5 37 GLY B C 1
ATOM 2453 O O . GLY B 1 37 ? 9.836 28.281 9.922 1 98.5 37 GLY B O 1
ATOM 2454 N N . ILE B 1 38 ? 9.32 26.219 10.453 1 98.88 38 ILE B N 1
ATOM 2455 C CA . ILE B 1 38 ? 8.039 26.531 11.078 1 98.88 38 ILE B CA 1
ATOM 2456 C C . ILE B 1 38 ? 8.203 26.562 12.594 1 98.88 38 ILE B C 1
ATOM 2458 O O . ILE B 1 38 ? 8.703 25.609 13.188 1 98.88 38 ILE B O 1
ATOM 2462 N N . VAL B 1 39 ? 7.836 27.656 13.188 1 98.94 39 VAL B N 1
ATOM 2463 C CA . VAL B 1 39 ? 8.039 27.812 14.625 1 98.94 39 VAL B CA 1
ATOM 2464 C C . VAL B 1 39 ? 6.73 28.234 15.281 1 98.94 39 VAL B C 1
ATOM 2466 O O . VAL B 1 39 ? 6.133 29.25 14.914 1 98.94 39 VAL B O 1
ATOM 2469 N N . PHE B 1 40 ? 6.285 27.422 16.25 1 98.94 40 PHE B N 1
ATOM 2470 C CA . PHE B 1 40 ? 5.137 27.797 17.062 1 98.94 40 PHE B CA 1
ATOM 2471 C C . PHE B 1 40 ? 5.562 28.641 18.25 1 98.94 40 PHE B C 1
ATOM 2473 O O . PHE B 1 40 ? 6.539 28.328 18.938 1 98.94 40 PHE B O 1
ATOM 2480 N N . VAL B 1 41 ? 4.852 29.734 18.469 1 98.88 41 VAL B N 1
ATOM 2481 C CA . VAL B 1 41 ? 5.137 30.641 19.562 1 98.88 41 VAL B CA 1
ATOM 2482 C C . VAL B 1 41 ? 3.914 30.75 20.469 1 98.88 41 VAL B C 1
ATOM 2484 O O . VAL B 1 41 ? 2.834 31.141 20.031 1 98.88 41 VAL B O 1
ATOM 2487 N N . ARG B 1 42 ? 4.086 30.391 21.766 1 98.75 42 ARG B N 1
ATOM 2488 C CA . ARG B 1 42 ? 3.02 30.484 22.75 1 98.75 42 ARG B CA 1
ATOM 2489 C C . ARG B 1 42 ? 2.965 31.891 23.359 1 98.75 42 ARG B C 1
ATOM 2491 O O . ARG B 1 42 ? 3.713 32.188 24.297 1 98.75 42 ARG B O 1
ATOM 2498 N N . THR B 1 43 ? 1.965 32.656 22.906 1 98.5 43 THR B N 1
ATOM 2499 C CA . THR B 1 43 ? 1.908 34.062 23.328 1 98.5 43 THR B CA 1
ATOM 2500 C C . THR B 1 43 ? 1.15 34.188 24.641 1 98.5 43 THR B C 1
ATOM 2502 O O . THR B 1 43 ? 1.194 35.25 25.281 1 98.5 43 THR B O 1
ATOM 2505 N N . ASP B 1 44 ? 0.495 33.156 25.094 1 97.94 44 ASP B N 1
ATOM 2506 C CA . ASP B 1 44 ? -0.26 33.156 26.344 1 97.94 44 ASP B CA 1
ATOM 2507 C C . ASP B 1 44 ? 0.649 32.875 27.531 1 97.94 44 ASP B C 1
ATOM 2509 O O . ASP B 1 44 ? 0.241 33.031 28.688 1 97.94 44 ASP B O 1
ATOM 2513 N N . ILE B 1 45 ? 1.803 32.469 27.25 1 98 45 ILE B N 1
ATOM 2514 C CA . ILE B 1 45 ? 2.756 32.156 28.312 1 98 45 ILE B CA 1
ATOM 2515 C C . ILE B 1 45 ? 3.797 33.281 28.422 1 98 45 ILE B C 1
ATOM 2517 O O . ILE B 1 45 ? 4.289 33.781 27.406 1 98 45 ILE B O 1
ATOM 2521 N N . GLU B 1 46 ? 4.156 33.594 29.688 1 97.56 46 GLU B N 1
ATOM 2522 C CA . GLU B 1 46 ? 5.16 34.656 29.938 1 97.56 46 GLU B CA 1
ATOM 2523 C C . GLU B 1 46 ? 6.465 34.312 29.203 1 97.56 46 GLU B C 1
ATOM 2525 O O . GLU B 1 46 ? 6.926 33.188 29.234 1 97.56 46 GLU B O 1
ATOM 2530 N N . GLY B 1 47 ? 7.043 35.281 28.516 1 97.88 47 GLY B N 1
ATOM 2531 C CA . GLY B 1 47 ? 8.289 35.094 27.781 1 97.88 47 GLY B CA 1
ATOM 2532 C C . GLY B 1 47 ? 8.094 34.594 26.375 1 97.88 47 GLY B C 1
ATOM 2533 O O . GLY B 1 47 ? 9.039 34.562 25.578 1 97.88 47 GLY B O 1
ATOM 2534 N N . HIS B 1 48 ? 6.863 34.219 26.047 1 98.44 48 HIS B N 1
ATOM 2535 C CA . HIS B 1 48 ? 6.484 33.781 24.719 1 98.44 48 HIS B CA 1
ATOM 2536 C C . HIS B 1 48 ? 7.402 32.656 24.234 1 98.44 48 HIS B C 1
ATOM 2538 O O . HIS B 1 48 ? 8 32.75 23.156 1 98.44 48 HIS B O 1
ATOM 2544 N N . PRO B 1 49 ? 7.469 31.578 25.078 1 98.69 49 PRO B N 1
ATOM 2545 C CA . PRO B 1 49 ? 8.32 30.469 24.641 1 98.69 49 PRO B CA 1
ATOM 2546 C C . PRO B 1 49 ? 7.902 29.891 23.297 1 98.69 49 PRO B C 1
ATOM 2548 O O . PRO B 1 49 ? 6.742 30.016 22.891 1 98.69 49 PRO B O 1
ATOM 2551 N N . SER B 1 50 ? 8.852 29.297 22.562 1 98.69 50 SER B N 1
ATOM 2552 C CA . SER B 1 50 ? 8.594 28.797 21.219 1 98.69 50 SER B CA 1
ATOM 2553 C C . SER B 1 50 ? 9.094 27.359 21.062 1 98.69 50 SER B C 1
ATOM 2555 O O . SER B 1 50 ? 9.898 26.891 21.859 1 98.69 50 SER B O 1
ATOM 2557 N N . VAL B 1 51 ? 8.555 26.672 20.125 1 98.81 51 VAL B N 1
ATOM 2558 C CA . VAL B 1 51 ? 8.992 25.328 19.766 1 98.81 51 VAL B CA 1
ATOM 2559 C C . VAL B 1 51 ? 9.023 25.188 18.25 1 98.81 51 VAL B C 1
ATOM 2561 O O . VAL B 1 51 ? 8.055 25.531 17.562 1 98.81 51 VAL B O 1
ATOM 2564 N N . ARG B 1 52 ? 10.125 24.75 17.719 1 98.69 52 ARG B N 1
ATOM 2565 C CA . ARG B 1 52 ? 10.258 24.469 16.281 1 98.69 52 ARG B CA 1
ATOM 2566 C C . ARG B 1 52 ? 9.5 23.219 15.898 1 98.69 52 ARG B C 1
ATOM 2568 O O . ARG B 1 52 ? 9.531 22.219 16.625 1 98.69 52 ARG B O 1
ATOM 2575 N N . ALA B 1 53 ? 8.812 23.281 14.742 1 98.75 53 ALA B N 1
ATOM 2576 C CA . ALA B 1 53 ? 8.148 22.094 14.211 1 98.75 53 ALA B CA 1
ATOM 2577 C C . ALA B 1 53 ? 9.164 21.125 13.617 1 98.75 53 ALA B C 1
ATOM 2579 O O . ALA B 1 53 ? 9.398 21.125 12.406 1 98.75 53 ALA B O 1
ATOM 2580 N N . HIS B 1 54 ? 9.711 20.375 14.469 1 98.44 54 HIS B N 1
ATOM 2581 C CA . HIS B 1 54 ? 10.758 19.406 14.125 1 98.44 54 HIS B CA 1
ATOM 2582 C C . HIS B 1 54 ? 10.547 18.078 14.836 1 98.44 54 HIS B C 1
ATOM 2584 O O . HIS B 1 54 ? 10.07 18.047 15.977 1 98.44 54 HIS B O 1
ATOM 2590 N N . ILE B 1 55 ? 10.992 17.062 14.164 1 98.44 55 ILE B N 1
ATOM 2591 C CA . ILE B 1 55 ? 10.75 15.703 14.641 1 98.44 55 ILE B CA 1
ATOM 2592 C C . ILE B 1 55 ? 11.383 15.523 16.031 1 98.44 55 ILE B C 1
ATOM 2594 O O . ILE B 1 55 ? 10.852 14.797 16.859 1 98.44 55 ILE B O 1
ATOM 2598 N N . ASP B 1 56 ? 12.461 16.203 16.312 1 97.94 56 ASP B N 1
ATOM 2599 C CA . ASP B 1 56 ? 13.164 16.094 17.594 1 97.94 56 ASP B CA 1
ATOM 2600 C C . ASP B 1 56 ? 12.312 16.641 18.734 1 97.94 56 ASP B C 1
ATOM 2602 O O . ASP B 1 56 ? 12.57 16.328 19.906 1 97.94 56 ASP B O 1
ATOM 2606 N N . ASN B 1 57 ? 11.328 17.406 18.438 1 98.75 57 ASN B N 1
ATOM 2607 C CA . ASN B 1 57 ? 10.508 18.031 19.469 1 98.75 57 ASN B CA 1
ATOM 2608 C C . ASN B 1 57 ? 9.172 17.328 19.641 1 98.75 57 ASN B C 1
ATOM 2610 O O . ASN B 1 57 ? 8.312 17.781 20.391 1 98.75 57 ASN B O 1
ATOM 2614 N N . VAL B 1 58 ? 8.969 16.219 18.875 1 98.69 58 VAL B N 1
ATOM 2615 C CA . VAL B 1 58 ? 7.754 15.43 19.047 1 98.69 58 VAL B CA 1
ATOM 2616 C C . VAL B 1 58 ? 7.836 14.617 20.344 1 98.69 58 VAL B C 1
ATOM 2618 O O . VAL B 1 58 ? 8.781 13.859 20.547 1 98.69 58 VAL B O 1
ATOM 2621 N N . THR B 1 59 ? 6.812 14.734 21.188 1 97.81 59 THR B N 1
ATOM 2622 C CA . THR B 1 59 ? 6.895 14.07 22.484 1 97.81 59 THR B CA 1
ATOM 2623 C C . THR B 1 59 ? 5.691 13.148 22.688 1 97.81 59 THR B C 1
ATOM 2625 O O . THR B 1 59 ? 5.707 12.297 23.578 1 97.81 59 THR B O 1
ATOM 2628 N N . ASN B 1 60 ? 4.641 13.414 22 1 95.44 60 ASN B N 1
ATOM 2629 C CA . ASN B 1 60 ? 3.416 12.633 22.125 1 95.44 60 ASN B CA 1
ATOM 2630 C C . ASN B 1 60 ? 2.693 12.508 20.781 1 95.44 60 ASN B C 1
ATOM 2632 O O . ASN B 1 60 ? 2.654 13.461 20 1 95.44 60 ASN B O 1
ATOM 2636 N N . THR B 1 61 ? 2.143 11.328 20.5 1 94.94 61 THR B N 1
ATOM 2637 C CA . THR B 1 61 ? 1.461 11.086 19.219 1 94.94 61 THR B CA 1
ATOM 2638 C C . THR B 1 61 ? 0.105 10.43 19.453 1 94.94 61 THR B C 1
ATOM 2640 O O . THR B 1 61 ? -0.489 9.875 18.531 1 94.94 61 THR B O 1
ATOM 2643 N N . MET B 1 62 ? -0.294 10.406 20.703 1 88.81 62 MET B N 1
ATOM 2644 C CA . MET B 1 62 ? -1.6 9.828 21 1 88.81 62 MET B CA 1
ATOM 2645 C C . MET B 1 62 ? -2.725 10.711 20.484 1 88.81 62 MET B C 1
ATOM 2647 O O . MET B 1 62 ? -2.869 11.859 20.906 1 88.81 62 MET B O 1
ATOM 2651 N N . ARG B 1 63 ? -3.49 10.305 19.531 1 84.81 63 ARG B N 1
ATOM 2652 C CA . ARG B 1 63 ? -4.641 10.961 18.922 1 84.81 63 ARG B CA 1
ATOM 2653 C C . ARG B 1 63 ? -4.195 12.117 18.031 1 84.81 63 ARG B C 1
ATOM 2655 O O . ARG B 1 63 ? -4.906 12.492 17.094 1 84.81 63 ARG B O 1
ATOM 2662 N N . ALA B 1 64 ? -3.094 12.695 18.422 1 92.75 64 ALA B N 1
ATOM 2663 C CA . ALA B 1 64 ? -2.537 13.828 17.688 1 92.75 64 ALA B CA 1
ATOM 2664 C C . ALA B 1 64 ? -1.032 13.945 17.922 1 92.75 64 ALA B C 1
ATOM 2666 O O . ALA B 1 64 ? -0.477 13.273 18.797 1 92.75 64 ALA B O 1
ATOM 2667 N N . THR B 1 65 ? -0.41 14.75 17.125 1 97.5 65 THR B N 1
ATOM 2668 C CA . THR B 1 65 ? 1.021 14.984 17.281 1 97.5 65 THR B CA 1
ATOM 2669 C C . THR B 1 65 ? 1.281 16.203 18.172 1 97.5 65 THR B C 1
ATOM 2671 O O . THR B 1 65 ? 0.685 17.25 17.969 1 97.5 65 THR B O 1
ATOM 2674 N N . THR B 1 66 ? 2.154 16.016 19.141 1 98.19 66 THR B N 1
ATOM 2675 C CA . THR B 1 66 ? 2.48 17.062 20.109 1 98.19 66 THR B CA 1
ATOM 2676 C C . THR B 1 66 ? 3.951 17.453 20 1 98.19 66 THR B C 1
ATOM 2678 O O . THR B 1 66 ? 4.824 16.578 19.922 1 98.19 66 THR B O 1
ATOM 2681 N N . LEU B 1 67 ? 4.207 18.75 19.969 1 98.69 67 LEU B N 1
ATOM 2682 C CA . LEU B 1 67 ? 5.555 19.312 20.016 1 98.69 67 LEU B CA 1
ATOM 2683 C C . LEU B 1 67 ? 5.824 19.953 21.359 1 98.69 67 LEU B C 1
ATOM 2685 O O . LEU B 1 67 ? 4.949 20.625 21.922 1 98.69 67 LEU B O 1
ATOM 2689 N N . GLU B 1 68 ? 7.043 19.766 21.859 1 98.5 68 GLU B N 1
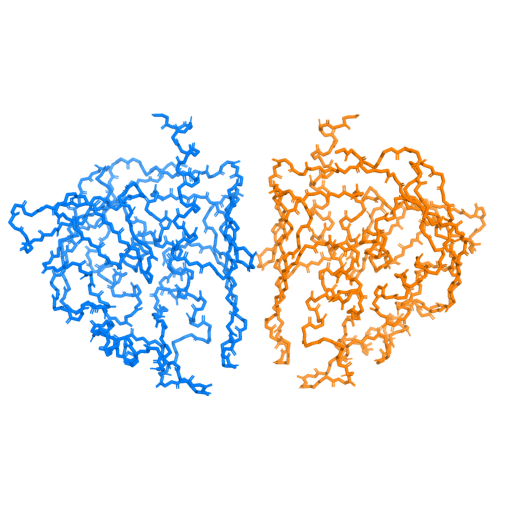ATOM 2690 C CA . GLU B 1 68 ? 7.395 20.391 23.125 1 98.5 68 GLU B CA 1
ATOM 2691 C C . GLU B 1 68 ? 8.852 20.859 23.125 1 98.5 68 GLU B C 1
ATOM 2693 O O . GLU B 1 68 ? 9.727 20.172 22.578 1 98.5 68 GLU B O 1
ATOM 2698 N N . ASN B 1 69 ? 9.117 21.984 23.625 1 98.25 69 ASN B N 1
ATOM 2699 C CA . ASN B 1 69 ? 10.406 22.578 23.953 1 98.25 69 ASN B CA 1
ATOM 2700 C C . ASN B 1 69 ? 10.32 23.5 25.156 1 98.25 69 ASN B C 1
ATOM 2702 O O . ASN B 1 69 ? 9.859 24.641 25.047 1 98.25 69 ASN B O 1
ATOM 2706 N N . GLY B 1 70 ? 10.828 22.969 26.328 1 97.19 70 GLY B N 1
ATOM 2707 C CA . GLY B 1 70 ? 10.641 23.734 27.547 1 97.19 70 GLY B CA 1
ATOM 2708 C C . GLY B 1 70 ? 9.18 24 27.875 1 97.19 70 GLY B C 1
ATOM 2709 O O . GLY B 1 70 ? 8.375 23.062 27.938 1 97.19 70 GLY B O 1
ATOM 2710 N N . GLU B 1 71 ? 8.805 25.328 27.984 1 97.44 71 GLU B N 1
ATOM 2711 C CA . GLU B 1 71 ? 7.441 25.719 28.344 1 97.44 71 GLU B CA 1
ATOM 2712 C C . GLU B 1 71 ? 6.523 25.719 27.125 1 97.44 71 GLU B C 1
ATOM 2714 O O . GLU B 1 71 ? 5.301 25.75 27.266 1 97.44 71 GLU B O 1
ATOM 2719 N N . ALA B 1 72 ? 7.078 25.672 26.016 1 97.94 72 ALA B N 1
ATOM 2720 C CA . ALA B 1 72 ? 6.281 25.672 24.797 1 97.94 72 ALA B CA 1
ATOM 2721 C C . ALA B 1 72 ? 5.777 24.281 24.469 1 97.94 72 ALA B C 1
ATOM 2723 O O . ALA B 1 72 ? 6.57 23.359 24.219 1 97.94 72 ALA B O 1
ATOM 2724 N N . LYS B 1 73 ? 4.531 24.109 24.547 1 97.75 73 LYS B N 1
ATOM 2725 C CA . LYS B 1 73 ? 3.852 22.859 24.203 1 97.75 73 LYS B CA 1
ATOM 2726 C C . LYS B 1 73 ? 2.66 23.125 23.281 1 97.75 73 LYS B C 1
ATOM 2728 O O . LYS B 1 73 ? 1.798 23.938 23.594 1 97.75 73 LYS B O 1
ATOM 2733 N N . VAL B 1 74 ? 2.652 22.469 22.172 1 98.06 74 VAL B N 1
ATOM 2734 C CA . VAL B 1 74 ? 1.579 22.625 21.188 1 98.06 74 VAL B CA 1
ATOM 2735 C C . VAL B 1 74 ? 1.1 21.25 20.719 1 98.06 74 VAL B C 1
ATOM 2737 O O . VAL B 1 74 ? 1.889 20.453 20.219 1 98.06 74 VAL B O 1
ATOM 2740 N N . PHE B 1 75 ? -0.13 20.906 20.906 1 95.38 75 PHE B N 1
ATOM 2741 C CA . PHE B 1 75 ? -0.627 19.625 20.438 1 95.38 75 PHE B CA 1
ATOM 2742 C C . PHE B 1 75 ? -1.544 19.797 19.234 1 95.38 75 PHE B C 1
ATOM 2744 O O . PHE B 1 75 ? -2.02 20.906 18.969 1 95.38 75 PHE B O 1
ATOM 2751 N N . THR B 1 76 ? -1.757 18.734 18.438 1 96.31 76 THR B N 1
ATOM 2752 C CA . THR B 1 76 ? -2.602 18.656 17.25 1 96.31 76 THR B CA 1
ATOM 2753 C C . THR B 1 76 ? -2.064 19.578 16.156 1 96.31 76 THR B C 1
ATOM 2755 O O . THR B 1 76 ? -2.809 20.375 15.594 1 96.31 76 THR B O 1
ATOM 2758 N N . VAL B 1 77 ? -0.823 19.391 15.797 1 98.38 77 VAL B N 1
ATOM 2759 C CA . VAL B 1 77 ? -0.182 20.312 14.875 1 98.38 77 VAL B CA 1
ATOM 2760 C C . VAL B 1 77 ? -0.324 19.797 13.445 1 98.38 77 VAL B C 1
ATOM 2762 O O . VAL B 1 77 ? -0.047 20.531 12.484 1 98.38 77 VAL B O 1
ATOM 2765 N N . GLU B 1 78 ? -0.806 18.594 13.234 1 98.19 78 GLU B N 1
ATOM 2766 C CA . GLU B 1 78 ? -0.702 17.891 11.969 1 98.19 78 GLU B CA 1
ATOM 2767 C C . GLU B 1 78 ? -1.471 18.609 10.859 1 98.19 78 GLU B C 1
ATOM 2769 O O . GLU B 1 78 ? -1.025 18.656 9.711 1 98.19 78 GLU B O 1
ATOM 2774 N N . HIS B 1 79 ? -2.645 19.203 11.141 1 98.5 79 HIS B N 1
ATOM 2775 C CA . HIS B 1 79 ? -3.426 19.859 10.094 1 98.5 79 HIS B CA 1
ATOM 2776 C C . HIS B 1 79 ? -2.725 21.109 9.57 1 98.5 79 HIS B C 1
ATOM 2778 O O . HIS B 1 79 ? -2.668 21.328 8.359 1 98.5 79 HIS B O 1
ATOM 2784 N N . VAL B 1 80 ? -2.174 21.891 10.484 1 98.75 80 VAL B N 1
ATOM 2785 C CA . VAL B 1 80 ? -1.44 23.094 10.109 1 98.75 80 VAL B CA 1
ATOM 2786 C C . VAL B 1 80 ? -0.193 22.719 9.32 1 98.75 80 VAL B C 1
ATOM 2788 O O . VAL B 1 80 ? 0.084 23.312 8.266 1 98.75 80 VAL B O 1
ATOM 2791 N N . MET B 1 81 ? 0.489 21.734 9.812 1 98.81 81 MET B N 1
ATOM 2792 C CA . MET B 1 81 ? 1.729 21.312 9.172 1 98.81 81 MET B CA 1
ATOM 2793 C C . MET B 1 81 ? 1.46 20.766 7.773 1 98.81 81 MET B C 1
ATOM 2795 O O . MET B 1 81 ? 2.27 20.953 6.863 1 98.81 81 MET B O 1
ATOM 2799 N N . ALA B 1 82 ? 0.368 20.062 7.637 1 98.88 82 ALA B N 1
ATOM 2800 C CA . ALA B 1 82 ? 0.004 19.547 6.32 1 98.88 82 ALA B CA 1
ATOM 2801 C C . ALA B 1 82 ? -0.185 20.672 5.316 1 98.88 82 ALA B C 1
ATOM 2803 O O . ALA B 1 82 ? 0.269 20.578 4.176 1 98.88 82 ALA B O 1
ATOM 2804 N N . ALA B 1 83 ? -0.867 21.719 5.723 1 98.88 83 ALA B N 1
ATOM 2805 C CA . ALA B 1 83 ? -1.073 22.875 4.852 1 98.88 83 ALA B CA 1
ATOM 2806 C C . ALA B 1 83 ? 0.259 23.5 4.445 1 98.88 83 ALA B C 1
ATOM 2808 O O . ALA B 1 83 ? 0.481 23.797 3.27 1 98.88 83 ALA B O 1
ATOM 2809 N N . PHE B 1 84 ? 1.124 23.688 5.418 1 98.81 84 PHE B N 1
ATOM 2810 C CA . PHE B 1 84 ? 2.42 24.281 5.133 1 98.81 84 PHE B CA 1
ATOM 2811 C C . PHE B 1 84 ? 3.234 23.406 4.195 1 98.81 84 PHE B C 1
ATOM 2813 O O . PHE B 1 84 ? 3.904 23.906 3.291 1 98.81 84 PHE B O 1
ATOM 2820 N N . SER B 1 85 ? 3.176 22.141 4.445 1 98.69 85 SER B N 1
ATOM 2821 C CA . SER B 1 85 ? 3.881 21.188 3.586 1 98.69 85 SER B CA 1
ATOM 2822 C C . SER B 1 85 ? 3.383 21.266 2.146 1 98.69 85 SER B C 1
ATOM 2824 O O . SER B 1 85 ? 4.168 21.5 1.223 1 98.69 85 SER B O 1
ATOM 2826 N N . ALA B 1 86 ? 2.098 21.156 1.96 1 98.56 86 ALA B N 1
ATOM 2827 C CA . ALA B 1 86 ? 1.497 21.078 0.632 1 98.56 86 ALA B CA 1
ATOM 2828 C C . ALA B 1 86 ? 1.655 22.391 -0.123 1 98.56 86 ALA B C 1
ATOM 2830 O O . ALA B 1 86 ? 1.823 22.391 -1.345 1 98.56 86 ALA B O 1
ATOM 2831 N N . MET B 1 87 ? 1.642 23.469 0.63 1 98.38 87 MET B N 1
ATOM 2832 C CA . MET B 1 87 ? 1.691 24.797 0.001 1 98.38 87 MET B CA 1
ATOM 2833 C C . MET B 1 87 ? 3.131 25.281 -0.129 1 98.38 87 MET B C 1
ATOM 2835 O O . MET B 1 87 ? 3.371 26.406 -0.572 1 98.38 87 MET B O 1
ATOM 2839 N N . ASN B 1 88 ? 4.066 24.5 0.25 1 98 88 ASN B N 1
ATOM 2840 C CA . ASN B 1 88 ? 5.492 24.766 0.1 1 98 88 ASN B CA 1
ATOM 2841 C C . ASN B 1 88 ? 5.922 26 0.891 1 98 88 ASN B C 1
ATOM 2843 O O . ASN B 1 88 ? 6.602 26.875 0.359 1 98 88 ASN B O 1
ATOM 2847 N N . ILE B 1 89 ? 5.473 26.094 2.072 1 98.75 89 ILE B N 1
ATOM 2848 C CA . ILE B 1 89 ? 5.941 27.141 2.979 1 98.75 89 ILE B CA 1
ATOM 2849 C C . ILE B 1 89 ? 7.074 26.594 3.846 1 98.75 89 ILE B C 1
ATOM 2851 O O . ILE B 1 89 ? 6.875 25.656 4.621 1 98.75 89 ILE B O 1
ATOM 2855 N N . ASP B 1 90 ? 8.227 27.266 3.795 1 98.62 90 ASP B N 1
ATOM 2856 C CA . ASP B 1 90 ? 9.422 26.781 4.477 1 98.62 90 ASP B CA 1
ATOM 2857 C C . ASP B 1 90 ? 9.609 27.469 5.824 1 98.62 90 ASP B C 1
ATOM 2859 O O . ASP B 1 90 ? 10.125 26.875 6.77 1 98.62 90 ASP B O 1
ATOM 2863 N N . ASN B 1 91 ? 9.25 28.719 5.789 1 98.88 91 ASN B N 1
ATOM 2864 C CA . ASN B 1 91 ? 9.531 29.562 6.953 1 98.88 91 ASN B CA 1
ATOM 2865 C C . ASN B 1 91 ? 8.297 30.328 7.398 1 98.88 91 ASN B C 1
ATOM 2867 O O . ASN B 1 91 ? 7.688 31.062 6.609 1 98.88 91 ASN B O 1
ATOM 2871 N N . CYS B 1 92 ? 7.93 30.172 8.703 1 98.94 92 CYS B N 1
ATOM 2872 C CA . CYS B 1 92 ? 6.77 30.891 9.242 1 98.94 92 CYS B CA 1
ATOM 2873 C C . CYS B 1 92 ? 6.758 30.828 10.766 1 98.94 92 CYS B C 1
ATOM 2875 O O . CYS B 1 92 ? 7.07 29.781 11.352 1 98.94 92 CYS B O 1
ATOM 2877 N N . TYR B 1 93 ? 6.461 31.906 11.375 1 98.94 93 TYR B N 1
ATOM 2878 C CA . TYR B 1 93 ? 6.105 31.906 12.789 1 98.94 93 TYR B CA 1
ATOM 2879 C C . TYR B 1 93 ? 4.605 31.719 12.977 1 98.94 93 TYR B C 1
ATOM 2881 O O . TYR B 1 93 ? 3.807 32.344 12.281 1 98.94 93 TYR B O 1
ATOM 2889 N N . ILE B 1 94 ? 4.238 30.859 13.797 1 98.94 94 ILE B N 1
ATOM 2890 C CA . ILE B 1 94 ? 2.842 30.656 14.172 1 98.94 94 ILE B CA 1
ATOM 2891 C C . ILE B 1 94 ? 2.631 31.078 15.625 1 98.94 94 ILE B C 1
ATOM 2893 O O . ILE B 1 94 ? 2.891 30.281 16.547 1 98.94 94 ILE B O 1
ATOM 2897 N N . GLU B 1 95 ? 2.111 32.219 15.812 1 98.88 95 GLU B N 1
ATOM 2898 C CA . GLU B 1 95 ? 1.8 32.688 17.156 1 98.88 95 GLU B CA 1
ATOM 2899 C C . GLU B 1 95 ? 0.399 32.25 17.578 1 98.88 95 GLU B C 1
ATOM 2901 O O . GLU B 1 95 ? -0.55 32.375 16.797 1 98.88 95 GLU B O 1
ATOM 2906 N N . MET B 1 96 ? 0.313 31.766 18.766 1 98.44 96 MET B N 1
ATOM 2907 C CA . MET B 1 96 ? -1.004 31.359 19.266 1 98.44 96 MET B CA 1
ATOM 2908 C C . MET B 1 96 ? -1.094 31.547 20.781 1 98.44 96 MET B C 1
ATOM 2910 O O . MET B 1 96 ? -0.1 31.375 21.484 1 98.44 96 MET B O 1
ATOM 2914 N N . ASP B 1 97 ? -2.252 31.859 21.297 1 98.5 97 ASP B N 1
ATOM 2915 C CA . ASP B 1 97 ? -2.459 32.094 22.734 1 98.5 97 ASP B CA 1
ATOM 2916 C C . ASP B 1 97 ? -3.199 30.922 23.375 1 98.5 97 ASP B C 1
ATOM 2918 O O . ASP B 1 97 ? -4.047 31.141 24.25 1 98.5 97 ASP B O 1
ATOM 2922 N N . SER B 1 98 ? -2.994 29.75 22.891 1 97.12 98 SER B N 1
ATOM 2923 C CA . SER B 1 98 ? -3.588 28.5 23.344 1 97.12 98 SER B CA 1
ATOM 2924 C C . SER B 1 98 ? -2.684 27.312 23.031 1 97.12 98 SER B C 1
ATOM 2926 O O . SER B 1 98 ? -1.774 27.422 22.203 1 97.12 98 SER B O 1
ATOM 2928 N N . PRO B 1 99 ? -2.781 26.188 23.688 1 95.69 99 PRO B N 1
ATOM 2929 C CA . PRO B 1 99 ? -1.893 25.047 23.484 1 95.69 99 PRO B CA 1
ATOM 2930 C C . PRO B 1 99 ? -2.219 24.266 22.203 1 95.69 99 PRO B C 1
ATOM 2932 O O . PRO B 1 99 ? -1.468 23.375 21.812 1 95.69 99 PRO B O 1
ATOM 2935 N N . GLU B 1 100 ? -3.32 24.688 21.547 1 95.94 100 GLU B N 1
ATOM 2936 C CA . GLU B 1 100 ? -3.789 23.969 20.375 1 95.94 100 GLU B CA 1
ATOM 2937 C C . GLU B 1 100 ? -4.234 24.922 19.281 1 95.94 100 GLU B C 1
ATOM 2939 O O . GLU B 1 100 ? -4.965 25.875 19.547 1 95.94 100 GLU B O 1
ATOM 2944 N N . PRO B 1 101 ? -3.727 24.656 17.984 1 97.75 101 PRO B N 1
ATOM 2945 C CA . PRO B 1 101 ? -4.285 25.453 16.906 1 97.75 101 PRO B CA 1
ATOM 2946 C C . PRO B 1 101 ? -5.793 25.281 16.75 1 97.75 101 PRO B C 1
ATOM 2948 O O . PRO B 1 101 ? -6.352 24.281 17.219 1 97.75 101 PRO B O 1
ATOM 2951 N N . PRO B 1 102 ? -6.395 26.25 16.156 1 97.06 102 PRO B N 1
ATOM 2952 C CA . PRO B 1 102 ? -7.832 26.094 15.953 1 97.06 102 PRO B CA 1
ATOM 2953 C C . PRO B 1 102 ? -8.172 24.906 15.055 1 97.06 102 PRO B C 1
ATOM 2955 O O . PRO B 1 102 ? -7.453 24.641 14.086 1 97.06 102 PRO B O 1
ATOM 2958 N N . VAL B 1 103 ? -9.258 24.281 15.352 1 94.81 103 VAL B N 1
ATOM 2959 C CA . VAL B 1 103 ? -9.703 23.125 14.586 1 94.81 103 VAL B CA 1
ATOM 2960 C C . VAL B 1 103 ? -10.312 23.594 13.266 1 94.81 103 VAL B C 1
ATOM 2962 O O . VAL B 1 103 ? -10.32 22.844 12.281 1 94.81 103 VAL B O 1
ATOM 2965 N N . GLY B 1 104 ? -10.82 24.875 13.273 1 94.5 104 GLY B N 1
ATOM 2966 C CA . GLY B 1 104 ? -11.5 25.344 12.078 1 94.5 104 GLY B CA 1
ATOM 2967 C C . GLY B 1 104 ? -12.664 24.453 11.672 1 94.5 104 GLY B C 1
ATOM 2968 O O . GLY B 1 104 ? -13.547 24.172 12.477 1 94.5 104 GLY B O 1
ATOM 2969 N N . ASP B 1 105 ? -12.656 24.047 10.461 1 94.88 105 ASP B N 1
ATOM 2970 C CA . ASP B 1 105 ? -13.719 23.172 9.984 1 94.88 105 ASP B CA 1
ATOM 2971 C C . ASP B 1 105 ? -13.32 21.703 10.125 1 94.88 105 ASP B C 1
ATOM 2973 O O . ASP B 1 105 ? -13.945 20.828 9.523 1 94.88 105 ASP B O 1
ATOM 2977 N N . GLY B 1 106 ? -12.211 21.406 10.797 1 95.5 106 GLY B N 1
ATOM 2978 C CA . GLY B 1 106 ? -11.781 20.031 11.039 1 95.5 106 GLY B CA 1
ATOM 2979 C C . GLY B 1 106 ? -10.797 19.531 10 1 95.5 106 GLY B C 1
ATOM 2980 O O . GLY B 1 106 ? -10.398 18.359 10.031 1 95.5 106 GLY B O 1
ATOM 2981 N N . SER B 1 107 ? -10.406 20.359 9.047 1 97.69 107 SER B N 1
ATOM 2982 C CA . SER B 1 107 ? -9.508 20 7.945 1 97.69 107 SER B CA 1
ATOM 2983 C C . SER B 1 107 ? -8.328 20.969 7.871 1 97.69 107 SER B C 1
ATOM 2985 O O . SER B 1 107 ? -8.031 21.672 8.836 1 97.69 107 SER B O 1
ATOM 2987 N N . SER B 1 108 ? -7.582 20.922 6.816 1 98.5 108 SER B N 1
ATOM 2988 C CA . SER B 1 108 ? -6.477 21.844 6.598 1 98.5 108 SER B CA 1
ATOM 2989 C C . SER B 1 108 ? -6.91 23.047 5.758 1 98.5 108 SER B C 1
ATOM 2991 O O . SER B 1 108 ? -6.113 23.953 5.496 1 98.5 108 SER B O 1
ATOM 2993 N N . ALA B 1 109 ? -8.164 23.078 5.371 1 98.06 109 ALA B N 1
ATOM 2994 C CA . ALA B 1 109 ? -8.641 24.062 4.41 1 98.06 109 ALA B CA 1
ATOM 2995 C C . ALA B 1 109 ? -8.461 25.484 4.945 1 98.06 109 ALA B C 1
ATOM 2997 O O . ALA B 1 109 ? -8.086 26.391 4.199 1 98.06 109 ALA B O 1
ATOM 2998 N N . ILE B 1 110 ? -8.758 25.719 6.145 1 97.62 110 ILE B N 1
ATOM 2999 C CA . ILE B 1 110 ? -8.688 27.062 6.711 1 97.62 110 ILE B CA 1
ATOM 3000 C C . ILE B 1 110 ? -7.246 27.562 6.664 1 97.62 110 ILE B C 1
ATOM 3002 O O . ILE B 1 110 ? -7.004 28.75 6.414 1 97.62 110 ILE B O 1
ATOM 3006 N N . PHE B 1 111 ? -6.34 26.688 6.902 1 98.75 111 PHE B N 1
ATOM 3007 C CA . PHE B 1 111 ? -4.934 27.062 6.914 1 98.75 111 PHE B CA 1
ATOM 3008 C C . PHE B 1 111 ? -4.43 27.328 5.5 1 98.75 111 PHE B C 1
ATOM 3010 O O . PHE B 1 111 ? -3.637 28.25 5.277 1 98.75 111 PHE B O 1
ATOM 3017 N N . VAL B 1 112 ? -4.832 26.5 4.562 1 98.81 112 VAL B N 1
ATOM 3018 C CA . VAL B 1 112 ? -4.523 26.75 3.158 1 98.81 112 VAL B CA 1
ATOM 3019 C C . VAL B 1 112 ? -5.035 28.141 2.756 1 98.81 112 VAL B C 1
ATOM 3021 O O . VAL B 1 112 ? -4.324 28.906 2.109 1 98.81 112 VAL B O 1
ATOM 3024 N N . ASN B 1 113 ? -6.258 28.406 3.146 1 98.44 113 ASN B N 1
ATOM 3025 C CA . ASN B 1 113 ? -6.859 29.703 2.834 1 98.44 113 ASN B CA 1
ATOM 3026 C C . ASN B 1 113 ? -6.074 30.844 3.455 1 98.44 113 ASN B C 1
ATOM 3028 O O . ASN B 1 113 ? -5.91 31.906 2.836 1 98.44 113 ASN B O 1
ATOM 3032 N N . LEU B 1 114 ? -5.672 30.703 4.684 1 98.69 114 LEU B N 1
ATOM 3033 C CA . LEU B 1 114 ? -4.879 31.734 5.359 1 98.69 114 LEU B CA 1
ATOM 3034 C C . LEU B 1 114 ? -3.574 31.984 4.613 1 98.69 114 LEU B C 1
ATOM 3036 O O . LEU B 1 114 ? -3.164 33.125 4.453 1 98.69 114 LEU B O 1
ATOM 3040 N N . ILE B 1 115 ? -2.914 30.906 4.18 1 98.81 115 ILE B N 1
ATOM 3041 C CA . ILE B 1 115 ? -1.668 31.016 3.43 1 98.81 115 ILE B CA 1
ATOM 3042 C C . ILE B 1 115 ? -1.915 31.781 2.133 1 98.81 115 ILE B C 1
ATOM 3044 O O . ILE B 1 115 ? -1.149 32.688 1.784 1 98.81 115 ILE B O 1
ATOM 3048 N N . GLU B 1 116 ? -2.979 31.438 1.497 1 98.5 116 GLU B N 1
ATOM 3049 C CA . GLU B 1 116 ? -3.314 32.094 0.242 1 98.5 116 GLU B CA 1
ATOM 3050 C C . GLU B 1 116 ? -3.645 33.562 0.469 1 98.5 116 GLU B C 1
ATOM 3052 O O . GLU B 1 116 ? -3.246 34.438 -0.321 1 98.5 116 GLU B O 1
ATOM 3057 N N . GLU B 1 117 ? -4.406 33.844 1.479 1 98.44 117 GLU B N 1
ATOM 3058 C CA . GLU B 1 117 ? -4.746 35.219 1.83 1 98.44 117 GLU B CA 1
ATOM 3059 C C . GLU B 1 117 ? -3.492 36.031 2.105 1 98.44 117 GLU B C 1
ATOM 3061 O O . GLU B 1 117 ? -3.398 37.188 1.688 1 98.44 117 GLU B O 1
ATOM 3066 N N . ALA B 1 118 ? -2.611 35.5 2.846 1 98.69 118 ALA B N 1
ATOM 3067 C CA . ALA B 1 118 ? -1.362 36.188 3.193 1 98.69 118 ALA B CA 1
ATOM 3068 C C . ALA B 1 118 ? -0.499 36.406 1.955 1 98.69 118 ALA B C 1
ATOM 3070 O O . ALA B 1 118 ? 0.242 37.406 1.88 1 98.69 118 ALA B O 1
ATOM 3071 N N . GLY B 1 119 ? -0.64 35.5 0.98 1 98.69 119 GLY B N 1
ATOM 3072 C CA . GLY B 1 119 ? 0.278 35.469 -0.148 1 98.69 119 GLY B CA 1
ATOM 3073 C C . GLY B 1 119 ? 1.587 34.781 0.153 1 98.69 119 GLY B C 1
ATOM 3074 O O . GLY B 1 119 ? 1.964 34.625 1.316 1 98.69 119 GLY B O 1
ATOM 3075 N N . ILE B 1 120 ? 2.303 34.344 -0.858 1 98.44 120 ILE B N 1
ATOM 3076 C CA . ILE B 1 120 ? 3.555 33.594 -0.72 1 98.44 120 ILE B CA 1
ATOM 3077 C C . ILE B 1 120 ? 4.711 34.438 -1.263 1 98.44 120 ILE B C 1
ATOM 3079 O O . ILE B 1 120 ? 4.578 35.094 -2.307 1 98.44 120 ILE B O 1
ATOM 3083 N N . GLU B 1 121 ? 5.77 34.5 -0.536 1 98.31 121 GLU B N 1
ATOM 3084 C CA . GLU B 1 121 ? 6.973 35.219 -0.933 1 98.31 121 GLU B CA 1
ATOM 3085 C C . GLU B 1 121 ? 8.164 34.281 -1.073 1 98.31 121 GLU B C 1
ATOM 3087 O O . GLU B 1 121 ? 8.492 33.531 -0.141 1 98.31 121 GLU B O 1
ATOM 3092 N N . GLU B 1 122 ? 8.805 34.344 -2.242 1 98.25 122 GLU B N 1
ATOM 3093 C CA . GLU B 1 122 ? 10.031 33.594 -2.443 1 98.25 122 GLU B CA 1
ATOM 3094 C C . GLU B 1 122 ? 11.219 34.281 -1.752 1 98.25 122 GLU B C 1
ATOM 3096 O O . GLU B 1 122 ? 11.328 35.5 -1.755 1 98.25 122 GLU B O 1
ATOM 3101 N N . GLN B 1 123 ? 11.922 33.5 -1.163 1 98.31 123 GLN B N 1
ATOM 3102 C CA . GLN B 1 123 ? 13.133 34 -0.509 1 98.31 123 GLN B CA 1
ATOM 3103 C C . GLN B 1 123 ? 14.375 33.656 -1.318 1 98.31 123 GLN B C 1
ATOM 3105 O O . GLN B 1 123 ? 14.281 33.125 -2.422 1 98.31 123 GLN B O 1
ATOM 3110 N N . ILE B 1 124 ? 15.555 34.094 -0.841 1 97.5 124 ILE B N 1
ATOM 3111 C CA . ILE B 1 124 ? 16.797 33.969 -1.606 1 97.5 124 ILE B CA 1
ATOM 3112 C C . ILE B 1 124 ? 17.391 32.594 -1.386 1 97.5 124 ILE B C 1
ATOM 3114 O O . ILE B 1 124 ? 17.875 31.953 -2.328 1 97.5 124 ILE B O 1
ATOM 3118 N N . ALA B 1 125 ? 17.312 32.125 -0.191 1 97.5 125 ALA B N 1
ATOM 3119 C CA . ALA B 1 125 ? 17.922 30.859 0.151 1 97.5 125 ALA B CA 1
ATOM 3120 C C . ALA B 1 125 ? 17.234 29.703 -0.58 1 97.5 125 ALA B C 1
ATOM 3122 O O . ALA B 1 125 ? 16.016 29.734 -0.789 1 97.5 125 ALA B O 1
ATOM 3123 N N . SER B 1 126 ? 17.984 28.75 -0.978 1 97.25 126 SER B N 1
ATOM 3124 C CA . SER B 1 126 ? 17.453 27.578 -1.666 1 97.25 126 SER B CA 1
ATOM 3125 C C . SER B 1 126 ? 16.766 26.625 -0.691 1 97.25 126 SER B C 1
ATOM 3127 O O . SER B 1 126 ? 17.25 26.422 0.427 1 97.25 126 SER B O 1
ATOM 3129 N N . ARG B 1 127 ? 15.617 26.078 -1.115 1 96.94 127 ARG B N 1
ATOM 3130 C CA . ARG B 1 127 ? 14.93 25.047 -0.341 1 96.94 127 ARG B CA 1
ATOM 3131 C C . ARG B 1 127 ? 15.75 23.766 -0.297 1 96.94 127 ARG B C 1
ATOM 3133 O O . ARG B 1 127 ? 16.25 23.312 -1.325 1 96.94 127 ARG B O 1
ATOM 3140 N N . HIS B 1 128 ? 15.867 23.266 0.904 1 92.19 128 HIS B N 1
ATOM 3141 C CA . HIS B 1 128 ? 16.516 21.953 1.068 1 92.19 128 HIS B CA 1
ATOM 3142 C C . HIS B 1 128 ? 15.477 20.828 1.077 1 92.19 128 HIS B C 1
ATOM 3144 O O . HIS B 1 128 ? 14.695 20.719 2.021 1 92.19 128 HIS B O 1
ATOM 3150 N N . ILE B 1 129 ? 15.492 20.062 -0.011 1 95.62 129 ILE B N 1
ATOM 3151 C CA . ILE B 1 129 ? 14.609 18.906 -0.086 1 95.62 129 ILE B CA 1
ATOM 3152 C C . ILE B 1 129 ? 15.406 17.625 0.148 1 95.62 129 ILE B C 1
ATOM 3154 O O . ILE B 1 129 ? 16.406 17.375 -0.538 1 95.62 129 ILE B O 1
ATOM 3158 N N . TYR B 1 130 ? 15.023 16.922 1.114 1 95.69 130 TYR B N 1
ATOM 3159 C CA . TYR B 1 130 ? 15.695 15.641 1.335 1 95.69 130 TYR B CA 1
ATOM 3160 C C . TYR B 1 130 ? 15.141 14.57 0.404 1 95.69 130 TYR B C 1
ATOM 3162 O O . TYR B 1 130 ? 13.961 14.219 0.489 1 95.69 130 TYR B O 1
ATOM 3170 N N . LYS B 1 131 ? 15.977 14.023 -0.431 1 96 131 LYS B N 1
ATOM 3171 C CA . LYS B 1 131 ? 15.625 12.922 -1.314 1 96 131 LYS B CA 1
ATOM 3172 C C . LYS B 1 131 ? 15.945 11.578 -0.665 1 96 131 LYS B C 1
ATOM 3174 O O . LYS B 1 131 ? 17.109 11.258 -0.426 1 96 131 LYS B O 1
ATOM 3179 N N . VAL B 1 132 ? 14.938 10.812 -0.411 1 96.25 132 VAL B N 1
ATOM 3180 C CA . VAL B 1 132 ? 15.125 9.5 0.211 1 96.25 132 VAL B CA 1
ATOM 3181 C C . VAL B 1 132 ? 15.953 8.609 -0.708 1 96.25 132 VAL B C 1
ATOM 3183 O O . VAL B 1 132 ? 15.625 8.445 -1.886 1 96.25 132 VAL B O 1
ATOM 3186 N N . THR B 1 133 ? 17 8.008 -0.18 1 94.94 133 THR B N 1
ATOM 3187 C CA . THR B 1 133 ? 17.906 7.246 -1.021 1 94.94 133 THR B CA 1
ATOM 3188 C C . THR B 1 133 ? 17.734 5.75 -0.794 1 94.94 133 THR B C 1
ATOM 3190 O O . THR B 1 133 ? 18.172 4.938 -1.614 1 94.94 133 THR B O 1
ATOM 3193 N N . ARG B 1 134 ? 17.188 5.398 0.27 1 96.38 134 ARG B N 1
ATOM 3194 C CA . ARG B 1 134 ? 16.875 4.012 0.599 1 96.38 134 ARG B CA 1
ATOM 3195 C C . ARG B 1 134 ? 15.492 3.904 1.244 1 96.38 134 ARG B C 1
ATOM 3197 O O . ARG B 1 134 ? 14.961 4.891 1.755 1 96.38 134 ARG B O 1
ATOM 3204 N N . SER B 1 135 ? 14.984 2.705 1.219 1 97.94 135 SER B N 1
ATOM 3205 C CA . SER B 1 135 ? 13.656 2.543 1.806 1 97.94 135 SER B CA 1
ATOM 3206 C C . SER B 1 135 ? 13.727 2.539 3.33 1 97.94 135 SER B C 1
ATOM 3208 O O . SER B 1 135 ? 14.695 2.047 3.912 1 97.94 135 SER B O 1
ATOM 3210 N N . HIS B 1 136 ? 12.789 3.168 3.951 1 98.44 136 HIS B N 1
ATOM 3211 C CA . HIS B 1 136 ? 12.508 3.064 5.379 1 98.44 136 HIS B CA 1
ATOM 3212 C C . HIS B 1 136 ? 11.125 2.459 5.621 1 98.44 136 HIS B C 1
ATOM 3214 O O . HIS B 1 136 ? 10.164 2.785 4.922 1 98.44 136 HIS B O 1
ATOM 3220 N N . ALA B 1 137 ? 11.062 1.511 6.531 1 98.5 137 ALA B N 1
ATOM 3221 C CA . ALA B 1 137 ? 9.797 0.837 6.793 1 98.5 137 ALA B CA 1
ATOM 3222 C C . ALA B 1 137 ? 9.57 0.665 8.289 1 98.5 137 ALA B C 1
ATOM 3224 O O . ALA B 1 137 ? 10.508 0.362 9.039 1 98.5 137 ALA B O 1
ATOM 3225 N N . VAL B 1 138 ? 8.383 0.949 8.703 1 98.62 138 VAL B N 1
ATOM 3226 C CA . VAL B 1 138 ? 7.945 0.696 10.07 1 98.62 138 VAL B CA 1
ATOM 3227 C C . VAL B 1 138 ? 6.723 -0.217 10.062 1 98.62 138 VAL B C 1
ATOM 3229 O O . VAL B 1 138 ? 5.738 0.059 9.367 1 98.62 138 VAL B O 1
ATOM 3232 N N . TYR B 1 139 ? 6.801 -1.32 10.773 1 98.31 139 TYR B N 1
ATOM 3233 C CA . TYR B 1 139 ? 5.734 -2.311 10.852 1 98.31 139 TYR B CA 1
ATOM 3234 C C . TYR B 1 139 ? 5.188 -2.408 12.273 1 98.31 139 TYR B C 1
ATOM 3236 O O . TYR B 1 139 ? 5.938 -2.275 13.242 1 98.31 139 TYR B O 1
ATOM 3244 N N . ASP B 1 140 ? 3.916 -2.57 12.43 1 97.88 140 ASP B N 1
ATOM 3245 C CA . ASP B 1 140 ? 3.232 -2.855 13.688 1 97.88 140 ASP B CA 1
ATOM 3246 C C . ASP B 1 140 ? 2.053 -3.799 13.469 1 97.88 140 ASP B C 1
ATOM 3248 O O . ASP B 1 140 ? 0.914 -3.354 13.32 1 97.88 140 ASP B O 1
ATOM 3252 N N . GLY B 1 141 ? 2.324 -5.105 13.484 1 95.88 141 GLY B N 1
ATOM 3253 C CA . GLY B 1 141 ? 1.294 -6.09 13.203 1 95.88 141 GLY B CA 1
ATOM 3254 C C . GLY B 1 141 ? 0.752 -5.992 11.789 1 95.88 141 GLY B C 1
ATOM 3255 O O . GLY B 1 141 ? 1.492 -6.18 10.82 1 95.88 141 GLY B O 1
ATOM 3256 N N . ASP B 1 142 ? -0.549 -5.613 11.727 1 95.62 142 ASP B N 1
ATOM 3257 C CA . ASP B 1 142 ? -1.22 -5.559 10.43 1 95.62 142 ASP B CA 1
ATOM 3258 C C . ASP B 1 142 ? -1.218 -4.137 9.867 1 95.62 142 ASP B C 1
ATOM 3260 O O . ASP B 1 142 ? -2.025 -3.807 9 1 95.62 142 ASP B O 1
ATOM 3264 N N . ARG B 1 143 ? -0.438 -3.254 10.453 1 97.81 143 ARG B N 1
ATOM 3265 C CA . ARG B 1 143 ? -0.293 -1.891 9.953 1 97.81 143 ARG B CA 1
ATOM 3266 C C . ARG B 1 143 ? 1.162 -1.584 9.617 1 97.81 143 ARG B C 1
ATOM 3268 O O . ARG B 1 143 ? 2.076 -2.172 10.195 1 97.81 143 ARG B O 1
ATOM 3275 N N . PHE B 1 144 ? 1.353 -0.726 8.617 1 98.81 144 PHE B N 1
ATOM 3276 C CA . PHE B 1 144 ? 2.715 -0.316 8.297 1 98.81 144 PHE B CA 1
ATOM 3277 C C . PHE B 1 144 ? 2.723 1.033 7.59 1 98.81 144 PHE B C 1
ATOM 3279 O O . PHE B 1 144 ? 1.684 1.494 7.113 1 98.81 144 PHE B O 1
ATOM 3286 N N . ILE B 1 145 ? 3.834 1.64 7.586 1 98.94 145 ILE B N 1
ATOM 3287 C CA . ILE B 1 145 ? 4.133 2.795 6.746 1 98.94 145 ILE B CA 1
ATOM 3288 C C . ILE B 1 145 ? 5.574 2.707 6.242 1 98.94 145 ILE B C 1
ATOM 3290 O O . ILE B 1 145 ? 6.484 2.367 7 1 98.94 145 ILE B O 1
ATOM 3294 N N . VAL B 1 146 ? 5.777 2.918 4.941 1 98.88 146 VAL B N 1
ATOM 3295 C CA . VAL B 1 146 ? 7.105 2.848 4.336 1 98.88 146 VAL B CA 1
ATOM 3296 C C . VAL B 1 146 ? 7.316 4.043 3.412 1 98.88 146 VAL B C 1
ATOM 3298 O O . VAL B 1 146 ? 6.355 4.719 3.031 1 98.88 146 VAL B O 1
ATOM 3301 N N . ILE B 1 147 ? 8.492 4.367 3.17 1 98.88 147 ILE B N 1
ATOM 3302 C CA . ILE B 1 147 ? 8.852 5.344 2.146 1 98.88 147 ILE B CA 1
ATOM 3303 C C . ILE B 1 147 ? 9.969 4.781 1.271 1 98.88 147 ILE B C 1
ATOM 3305 O O . ILE B 1 147 ? 10.875 4.109 1.767 1 98.88 147 ILE B O 1
ATOM 3309 N N . LEU B 1 148 ? 9.883 4.926 -0.01 1 98.31 148 LEU B N 1
ATOM 3310 C CA . LEU B 1 148 ? 10.922 4.48 -0.93 1 98.31 148 LEU B CA 1
ATOM 3311 C C . LEU B 1 148 ? 11.367 5.621 -1.844 1 98.31 148 LEU B C 1
ATOM 3313 O O . LEU B 1 148 ? 10.648 6.613 -1.995 1 98.31 148 LEU B O 1
ATOM 3317 N N . PRO B 1 149 ? 12.578 5.496 -2.41 1 97.81 149 PRO B N 1
ATOM 3318 C CA . PRO B 1 149 ? 13.047 6.531 -3.338 1 97.81 149 PRO B CA 1
ATOM 3319 C C . PRO B 1 149 ? 12.078 6.766 -4.496 1 97.81 149 PRO B C 1
ATOM 3321 O O . PRO B 1 149 ? 11.562 5.805 -5.082 1 97.81 149 PRO B O 1
ATOM 3324 N N . TYR B 1 150 ? 11.82 7.918 -4.789 1 98 150 TYR B N 1
ATOM 3325 C CA . TYR B 1 150 ? 10.883 8.352 -5.824 1 98 150 TYR B CA 1
ATOM 3326 C C . TYR B 1 150 ? 11.164 9.789 -6.246 1 98 150 TYR B C 1
ATOM 3328 O O . TYR B 1 150 ? 11.461 10.641 -5.406 1 98 150 TYR B O 1
ATOM 3336 N N . ASP B 1 151 ? 11.18 10.102 -7.531 1 96.5 151 ASP B N 1
ATOM 3337 C CA . ASP B 1 151 ? 11.328 11.469 -8.023 1 96.5 151 ASP B CA 1
ATOM 3338 C C . ASP B 1 151 ? 10.039 12.266 -7.832 1 96.5 151 ASP B C 1
ATOM 3340 O O . ASP B 1 151 ? 9.188 12.305 -8.719 1 96.5 151 ASP B O 1
ATOM 3344 N N . GLY B 1 152 ? 9.914 12.93 -6.746 1 97 152 GLY B N 1
ATOM 3345 C CA . GLY B 1 152 ? 8.711 13.625 -6.316 1 97 152 GLY B CA 1
ATOM 3346 C C . GLY B 1 152 ? 8.234 13.195 -4.941 1 97 152 GLY B C 1
ATOM 3347 O O . GLY B 1 152 ? 8.984 12.578 -4.184 1 97 152 GLY 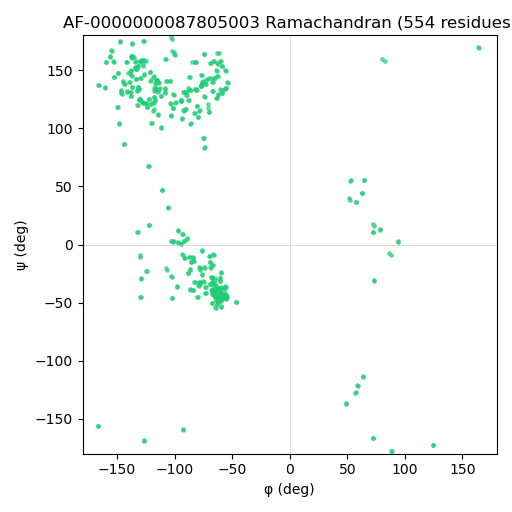B O 1
ATOM 3348 N N . TYR B 1 153 ? 7.082 13.664 -4.57 1 98.25 153 TYR B N 1
ATOM 3349 C CA . TYR B 1 153 ? 6.453 13.32 -3.301 1 98.25 153 TYR B CA 1
ATOM 3350 C C . TYR B 1 153 ? 5.094 12.672 -3.527 1 98.25 153 TYR B C 1
ATOM 3352 O O . TYR B 1 153 ? 4.125 13.352 -3.871 1 98.25 153 TYR B O 1
ATOM 3360 N N . ARG B 1 154 ? 5.012 11.352 -3.361 1 98.69 154 ARG B N 1
ATOM 3361 C CA . ARG B 1 154 ? 3.807 10.578 -3.641 1 98.69 154 ARG B CA 1
ATOM 3362 C C . ARG B 1 154 ? 3.262 9.938 -2.369 1 98.69 154 ARG B C 1
ATOM 3364 O O . ARG B 1 154 ? 4.031 9.477 -1.521 1 98.69 154 ARG B O 1
ATOM 3371 N N . MET B 1 155 ? 1.95 9.969 -2.256 1 98.75 155 MET B N 1
ATOM 3372 C CA . MET B 1 155 ? 1.279 9.469 -1.058 1 98.75 155 MET B CA 1
ATOM 3373 C C . MET B 1 155 ? 0.252 8.406 -1.413 1 98.75 155 MET B C 1
ATOM 3375 O O . MET B 1 155 ? -0.649 8.648 -2.219 1 98.75 155 MET B O 1
ATOM 3379 N N . THR B 1 156 ? 0.466 7.238 -0.914 1 98.88 156 THR B N 1
ATOM 3380 C CA . THR B 1 156 ? -0.502 6.152 -0.992 1 98.88 156 THR B CA 1
ATOM 3381 C C . THR B 1 156 ? -0.969 5.742 0.402 1 98.88 156 THR B C 1
ATOM 3383 O O . THR B 1 156 ? -0.15 5.457 1.278 1 98.88 156 THR B O 1
ATOM 3386 N N . PHE B 1 157 ? -2.242 5.77 0.631 1 98.88 157 PHE B N 1
ATOM 3387 C CA . PHE B 1 157 ? -2.785 5.375 1.926 1 98.88 157 PHE B CA 1
ATOM 3388 C C . PHE B 1 157 ? -3.961 4.422 1.753 1 98.88 157 PHE B C 1
ATOM 3390 O O . PHE B 1 157 ? -4.809 4.625 0.882 1 98.88 157 PHE B O 1
ATOM 3397 N N . THR B 1 158 ? -3.963 3.336 2.496 1 98.81 158 THR B N 1
ATOM 3398 C CA . THR B 1 158 ? -5.105 2.434 2.584 1 98.81 158 THR B CA 1
ATOM 3399 C C . THR B 1 158 ? -5.629 2.363 4.016 1 98.81 158 THR B C 1
ATOM 3401 O O . THR B 1 158 ? -4.871 2.102 4.949 1 98.81 158 THR B O 1
ATOM 3404 N N . SER B 1 159 ? -6.852 2.686 4.121 1 97.88 159 SER B N 1
ATOM 3405 C CA . SER B 1 159 ? -7.543 2.572 5.402 1 97.88 159 SER B CA 1
ATOM 3406 C C . SER B 1 159 ? -8.539 1.418 5.395 1 97.88 159 SER B C 1
ATOM 3408 O O . SER B 1 159 ? -9.25 1.212 4.406 1 97.88 159 SER B O 1
ATOM 3410 N N . ILE B 1 160 ? -8.562 0.615 6.414 1 97 160 ILE B N 1
ATOM 3411 C CA . ILE B 1 160 ? -9.523 -0.468 6.598 1 97 160 ILE B CA 1
ATOM 3412 C C . ILE B 1 160 ? -10.352 -0.213 7.852 1 97 160 ILE B C 1
ATOM 3414 O O . ILE B 1 160 ? -9.82 -0.17 8.961 1 97 160 ILE B O 1
ATOM 3418 N N . ASN B 1 161 ? -11.617 -0.041 7.629 1 93.94 161 ASN B N 1
ATOM 3419 C CA . ASN B 1 161 ? -12.516 0.297 8.719 1 93.94 161 ASN B CA 1
ATOM 3420 C C . ASN B 1 161 ? -13.633 -0.736 8.867 1 93.94 161 ASN B C 1
ATOM 3422 O O . ASN B 1 161 ? -14.164 -1.229 7.871 1 93.94 161 ASN B O 1
ATOM 3426 N N . SER B 1 162 ? -13.984 -1.048 10.07 1 91.06 162 SER B N 1
ATOM 3427 C CA . SER B 1 162 ? -15.031 -2.027 10.328 1 91.06 162 SER B CA 1
ATOM 3428 C C . SER B 1 162 ? -16.422 -1.424 10.117 1 91.06 162 SER B C 1
ATOM 3430 O O . SER B 1 162 ? -17.391 -2.15 9.938 1 91.06 162 SER B O 1
ATOM 3432 N N . HIS B 1 163 ? -16.5 -0.13 10.195 1 91.81 163 HIS B N 1
ATOM 3433 C CA . HIS B 1 163 ? -17.781 0.516 9.977 1 91.81 163 HIS B CA 1
ATOM 3434 C C . HIS B 1 163 ? -18.344 0.197 8.594 1 91.81 163 HIS B C 1
ATOM 3436 O O . HIS B 1 163 ? -17.641 0.357 7.59 1 91.81 163 HIS B O 1
ATOM 3442 N N . PRO B 1 164 ? -19.531 -0.197 8.5 1 89.44 164 PRO B N 1
ATOM 3443 C CA . PRO B 1 164 ? -20.094 -0.688 7.234 1 89.44 164 PRO B CA 1
ATOM 3444 C C . PRO B 1 164 ? -20.062 0.365 6.129 1 89.44 164 PRO B C 1
ATOM 3446 O O . PRO B 1 164 ? -19.969 0.024 4.949 1 89.44 164 PRO B O 1
ATOM 3449 N N . LEU B 1 165 ? -20.125 1.668 6.477 1 91.56 165 LEU B N 1
ATOM 3450 C CA . LEU B 1 165 ? -20.188 2.723 5.473 1 91.56 165 LEU B CA 1
ATOM 3451 C C . LEU B 1 165 ? -18.781 3.117 5.016 1 91.56 165 LEU B C 1
ATOM 3453 O O . LEU B 1 165 ? -18.625 3.805 4.008 1 91.56 165 LEU B O 1
ATOM 3457 N N . LEU B 1 166 ? -17.781 2.742 5.723 1 93.62 166 LEU B N 1
ATOM 3458 C CA . LEU B 1 166 ? -16.422 3.188 5.41 1 93.62 166 LEU B CA 1
ATOM 3459 C C . LEU B 1 166 ? -15.641 2.092 4.695 1 93.62 166 LEU B C 1
ATOM 3461 O O . LEU B 1 166 ? -14.992 2.346 3.676 1 93.62 166 LEU B O 1
ATOM 3465 N N . GLY B 1 167 ? -15.766 0.845 5.273 1 93.81 167 GLY B N 1
ATOM 3466 C CA . GLY B 1 167 ? -15.055 -0.276 4.684 1 93.81 167 GLY B CA 1
ATOM 3467 C C . GLY B 1 167 ? -13.586 0.023 4.418 1 93.81 167 GLY B C 1
ATOM 3468 O O . GLY B 1 167 ? -12.891 0.536 5.293 1 93.81 167 GLY B O 1
ATOM 3469 N N . THR B 1 168 ? -13.133 -0.433 3.203 1 96.94 168 THR B N 1
ATOM 3470 C CA . THR B 1 168 ? -11.758 -0.165 2.787 1 96.94 168 THR B CA 1
ATOM 3471 C C . THR B 1 168 ? -11.703 1.029 1.84 1 96.94 168 THR B C 1
ATOM 3473 O O . THR B 1 168 ? -12.438 1.077 0.849 1 96.94 168 THR B O 1
ATOM 3476 N N . GLN B 1 169 ? -10.945 2.012 2.213 1 97.25 169 GLN B N 1
ATOM 3477 C CA . GLN B 1 169 ? -10.727 3.186 1.376 1 97.25 169 GLN B CA 1
ATOM 3478 C C . GLN B 1 169 ? -9.25 3.328 1.009 1 97.25 169 GLN B C 1
ATOM 3480 O O . GLN B 1 169 ? -8.375 2.951 1.788 1 97.25 169 GLN B O 1
ATOM 3485 N N . GLN B 1 170 ? -9.023 3.783 -0.161 1 98 170 GLN B N 1
ATOM 3486 C CA . GLN B 1 170 ? -7.66 3.945 -0.647 1 98 170 GLN B CA 1
ATOM 3487 C C . GLN B 1 170 ? -7.504 5.25 -1.424 1 98 170 GLN B C 1
ATOM 3489 O O . GLN B 1 170 ? -8.406 5.652 -2.162 1 98 170 GLN B O 1
ATOM 3494 N N . CYS B 1 171 ? -6.402 5.926 -1.235 1 98.12 171 CYS B N 1
ATOM 3495 C CA . CYS B 1 171 ? -6.055 7.055 -2.094 1 98.12 171 CYS B CA 1
ATOM 3496 C C . CYS B 1 171 ? -4.594 6.988 -2.514 1 98.12 171 CYS B C 1
ATOM 3498 O O . CYS B 1 171 ? -3.777 6.352 -1.844 1 98.12 171 CYS B O 1
ATOM 3500 N N . ASP B 1 172 ? -4.273 7.523 -3.631 1 98.5 172 ASP B N 1
ATOM 3501 C CA . ASP B 1 172 ? -2.953 7.582 -4.25 1 98.5 172 ASP B CA 1
ATOM 3502 C C . ASP B 1 172 ? -2.797 8.844 -5.094 1 98.5 172 ASP B C 1
ATOM 3504 O O . ASP B 1 172 ? -3.547 9.055 -6.047 1 98.5 172 ASP B O 1
ATOM 3508 N N . PHE B 1 173 ? -1.821 9.711 -4.719 1 98.31 173 PHE B N 1
ATOM 3509 C CA . PHE B 1 173 ? -1.685 10.961 -5.449 1 98.31 173 PHE B CA 1
ATOM 3510 C C . PHE B 1 173 ? -0.294 11.555 -5.254 1 98.31 173 PHE B C 1
ATOM 3512 O O . PHE B 1 173 ? 0.401 11.219 -4.293 1 98.31 173 PHE B O 1
ATOM 3519 N N . GLU B 1 174 ? 0.142 12.391 -6.156 1 98.06 174 GLU B N 1
ATOM 3520 C CA . GLU B 1 174 ? 1.311 13.242 -5.969 1 98.06 174 GLU B CA 1
ATOM 3521 C C . GLU B 1 174 ? 0.957 14.5 -5.172 1 98.06 174 GLU B C 1
ATOM 3523 O O . GLU B 1 174 ? -0.039 15.164 -5.465 1 98.06 174 GLU B O 1
ATOM 3528 N N . VAL B 1 175 ? 1.743 14.82 -4.211 1 98.25 175 VAL B N 1
ATOM 3529 C CA . VAL B 1 175 ? 1.463 15.977 -3.357 1 98.25 175 VAL B CA 1
ATOM 3530 C C . VAL B 1 175 ? 1.856 17.266 -4.078 1 98.25 175 VAL B C 1
ATOM 3532 O O . VAL B 1 175 ? 3.016 17.438 -4.465 1 98.25 175 VAL B O 1
ATOM 3535 N N . SER B 1 176 ? 0.988 18.078 -4.359 1 98.06 176 SER B N 1
ATOM 3536 C CA . SER B 1 176 ? 1.153 19.422 -4.914 1 98.06 176 SER B CA 1
ATOM 3537 C C . SER B 1 176 ? 0.149 20.391 -4.309 1 98.06 176 SER B C 1
ATOM 3539 O O . SER B 1 176 ? -0.894 19.984 -3.797 1 98.06 176 SER B O 1
ATOM 3541 N N . PRO B 1 177 ? 0.477 21.672 -4.352 1 98.12 177 PRO B N 1
ATOM 3542 C CA . PRO B 1 177 ? -0.465 22.641 -3.799 1 98.12 177 PRO B CA 1
ATOM 3543 C C . PRO B 1 177 ? -1.851 22.562 -4.434 1 98.12 177 PRO B C 1
ATOM 3545 O O . PRO B 1 177 ? -2.861 22.578 -3.725 1 98.12 177 PRO B O 1
ATOM 3548 N N . GLU B 1 178 ? -1.916 22.406 -5.742 1 98.19 178 GLU B N 1
ATOM 3549 C CA . GLU B 1 178 ? -3.184 22.375 -6.461 1 98.19 178 GLU B CA 1
ATOM 3550 C C . GLU B 1 178 ? -3.994 21.125 -6.094 1 98.19 178 GLU B C 1
ATOM 3552 O O . GLU B 1 178 ? -5.188 21.219 -5.797 1 98.19 178 GLU B O 1
ATOM 3557 N N . TYR B 1 179 ? -3.359 20.016 -6.168 1 98.44 179 TYR B N 1
ATOM 3558 C CA . TYR B 1 179 ? -4.07 18.781 -5.859 1 98.44 179 TYR B CA 1
ATOM 3559 C C . TYR B 1 179 ? -4.516 18.766 -4.402 1 98.44 179 TYR B C 1
ATOM 3561 O O . TYR B 1 179 ? -5.633 18.328 -4.094 1 98.44 179 TYR B O 1
ATOM 3569 N N . PHE B 1 180 ? -3.621 19.188 -3.533 1 98.75 180 PHE B N 1
ATOM 3570 C CA . PHE B 1 180 ? -3.924 19.203 -2.107 1 98.75 180 PHE B CA 1
ATOM 3571 C C . PHE B 1 180 ? -5.129 20.094 -1.82 1 98.75 180 PHE B C 1
ATOM 3573 O O . PHE B 1 180 ? -6.051 19.688 -1.11 1 98.75 180 PHE B O 1
ATOM 3580 N N . LYS B 1 181 ? -5.152 21.188 -2.324 1 98.38 181 LYS B N 1
ATOM 3581 C CA . LYS B 1 181 ? -6.246 22.125 -2.104 1 98.38 181 LYS B CA 1
ATOM 3582 C C . LYS B 1 181 ? -7.562 21.578 -2.641 1 98.38 181 LYS B C 1
ATOM 3584 O O . LYS B 1 181 ? -8.602 21.672 -1.979 1 98.38 181 LYS B O 1
ATOM 3589 N N . ALA B 1 182 ? -7.504 20.953 -3.711 1 98.06 182 ALA B N 1
ATOM 3590 C CA . ALA B 1 182 ? -8.711 20.531 -4.406 1 98.06 182 ALA B CA 1
ATOM 3591 C C . ALA B 1 182 ? -9.242 19.219 -3.838 1 98.06 182 ALA B C 1
ATOM 3593 O O . ALA B 1 182 ? -10.453 18.984 -3.812 1 98.06 182 ALA B O 1
ATOM 3594 N N . HIS B 1 183 ? -8.297 18.359 -3.359 1 98.38 183 HIS B N 1
ATOM 3595 C CA . HIS B 1 183 ? -8.742 16.984 -3.205 1 98.38 183 HIS B CA 1
ATOM 3596 C C . HIS B 1 183 ? -8.398 16.438 -1.82 1 98.38 183 HIS B C 1
ATOM 3598 O O . HIS B 1 183 ? -8.867 15.367 -1.436 1 98.38 183 HIS B O 1
ATOM 3604 N N . ILE B 1 184 ? -7.613 17.156 -1.035 1 98.81 184 ILE B N 1
ATOM 3605 C CA . ILE B 1 184 ? -7.137 16.578 0.214 1 98.81 184 ILE B CA 1
ATOM 3606 C C . ILE B 1 184 ? -7.387 17.547 1.366 1 98.81 184 ILE B C 1
ATOM 3608 O O . ILE B 1 184 ? -7.93 17.156 2.404 1 98.81 184 ILE B O 1
ATOM 3612 N N . GLY B 1 185 ? -7.078 18.797 1.17 1 98.62 185 GLY B N 1
ATOM 3613 C CA . GLY B 1 185 ? -6.992 19.797 2.23 1 98.62 185 GLY B CA 1
ATOM 3614 C C . GLY B 1 185 ? -8.297 19.984 2.98 1 98.62 185 GLY B C 1
ATOM 3615 O O . GLY B 1 185 ? -8.297 20.359 4.148 1 98.62 185 GLY B O 1
ATOM 3616 N N . SER B 1 186 ? -9.438 19.656 2.348 1 98.19 186 SER B N 1
ATOM 3617 C CA . SER B 1 186 ? -10.75 19.906 2.943 1 98.19 186 SER B CA 1
ATOM 3618 C C . SER B 1 186 ? -11.289 18.656 3.625 1 98.19 186 SER B C 1
ATOM 3620 O O . SER B 1 186 ? -12.414 18.656 4.141 1 98.19 186 SER B O 1
ATOM 3622 N N . ALA B 1 187 ? -10.523 17.594 3.627 1 98.06 187 ALA B N 1
ATOM 3623 C CA . ALA B 1 187 ? -10.953 16.375 4.301 1 98.06 187 ALA B CA 1
ATOM 3624 C C . ALA B 1 187 ? -10.922 16.547 5.816 1 98.06 187 ALA B C 1
ATOM 3626 O O . ALA B 1 187 ? -9.859 16.781 6.398 1 98.06 187 ALA B O 1
ATOM 3627 N N . ARG B 1 188 ? -12.086 16.375 6.477 1 96.69 188 ARG B N 1
ATOM 3628 C CA . ARG B 1 188 ? -12.234 16.656 7.898 1 96.69 188 ARG B CA 1
ATOM 3629 C C . ARG B 1 188 ? -11.797 15.461 8.742 1 96.69 188 ARG B C 1
ATOM 3631 O O . ARG B 1 188 ? -11.773 14.328 8.258 1 96.69 188 ARG B O 1
ATOM 3638 N N . THR B 1 189 ? -11.453 15.766 9.984 1 94.69 189 THR B N 1
ATOM 3639 C CA . THR B 1 189 ? -11.211 14.719 10.961 1 94.69 189 THR B CA 1
ATOM 3640 C C . THR B 1 189 ? -12.477 13.906 11.211 1 94.69 189 THR B C 1
ATOM 3642 O O . THR B 1 189 ? -13.578 14.352 10.891 1 94.69 189 THR B O 1
ATOM 3645 N N . ILE B 1 190 ? -12.227 12.641 11.688 1 91.31 190 ILE B N 1
ATOM 3646 C CA . ILE B 1 190 ? -13.344 11.719 11.82 1 91.31 190 ILE B CA 1
ATOM 3647 C C . ILE B 1 190 ? -13.555 11.367 13.289 1 91.31 190 ILE B C 1
ATOM 3649 O O . ILE B 1 190 ? -12.602 11.281 14.062 1 91.31 190 ILE B O 1
ATOM 3653 N N . GLY B 1 191 ? -14.812 11.273 13.609 1 87.81 191 GLY B N 1
ATOM 3654 C CA . GLY B 1 191 ? -15.195 10.789 14.922 1 87.81 191 GLY B CA 1
ATOM 3655 C C . GLY B 1 191 ? -16.375 9.828 14.891 1 87.81 191 GLY B C 1
ATOM 3656 O O . GLY B 1 191 ? -17.172 9.859 13.961 1 87.81 191 GLY B O 1
ATOM 3657 N N . PHE B 1 192 ? -16.297 8.898 15.812 1 84.94 192 PHE B N 1
ATOM 3658 C CA . PHE B 1 192 ? -17.422 7.996 16 1 84.94 192 PHE B CA 1
ATOM 3659 C C . PHE B 1 192 ? -18.25 8.398 17.219 1 84.94 192 PHE B C 1
ATOM 3661 O O . PHE B 1 192 ? -17.688 8.664 18.297 1 84.94 192 PHE B O 1
ATOM 3668 N N . MET B 1 193 ? -19.531 8.508 17.047 1 80.5 193 MET B N 1
ATOM 3669 C CA . MET B 1 193 ? -20.453 9.078 18.031 1 80.5 193 MET B CA 1
ATOM 3670 C C . MET B 1 193 ? -20.188 8.508 19.422 1 80.5 193 MET B C 1
ATOM 3672 O O . MET B 1 193 ? -20.078 9.25 20.391 1 80.5 193 MET B O 1
ATOM 3676 N N . LYS B 1 194 ? -20.094 7.227 19.516 1 78.62 194 LYS B N 1
ATOM 3677 C CA . LYS B 1 194 ? -19.859 6.602 20.812 1 78.62 194 LYS B CA 1
ATOM 3678 C C . LYS B 1 194 ? -18.531 7.055 21.422 1 78.62 194 LYS B C 1
ATOM 3680 O O . LYS B 1 194 ? -18.469 7.344 22.625 1 78.62 194 LYS B O 1
ATOM 3685 N N . GLU B 1 195 ? -17.609 7.191 20.609 1 75.06 195 GLU B N 1
ATOM 3686 C CA . GLU B 1 195 ? -16.297 7.621 21.062 1 75.06 195 GLU B CA 1
ATOM 3687 C C . GLU B 1 195 ? -16.297 9.102 21.438 1 75.06 195 GLU B C 1
ATOM 3689 O O . GLU B 1 195 ? -15.648 9.508 22.406 1 75.06 195 GLU B O 1
ATOM 3694 N N . LEU B 1 196 ? -17.031 9.852 20.703 1 75.56 196 LEU B N 1
ATOM 3695 C CA . LEU B 1 196 ? -17.094 11.289 20.938 1 75.56 196 LEU B CA 1
ATOM 3696 C C . LEU B 1 196 ? -17.734 11.586 22.281 1 75.56 196 LEU B C 1
ATOM 3698 O O . LEU B 1 196 ? -17.266 12.461 23.031 1 75.56 196 LEU B O 1
ATOM 3702 N N . GLU B 1 197 ? -18.75 10.844 22.547 1 75.62 197 GLU B N 1
ATOM 3703 C CA . GLU B 1 197 ? -19.422 11.023 23.828 1 75.62 197 GLU B CA 1
ATOM 3704 C C . GLU B 1 197 ? -18.5 10.648 24.984 1 75.62 197 GLU B C 1
ATOM 3706 O O . GLU B 1 197 ? -18.469 11.352 26 1 75.62 197 GLU B O 1
ATOM 3711 N N . GLN B 1 198 ? -17.828 9.641 24.703 1 74.69 198 GLN B N 1
ATOM 3712 C CA . GLN B 1 198 ? -16.891 9.195 25.734 1 74.69 198 GLN B CA 1
ATOM 3713 C C . GLN B 1 198 ? -15.766 10.211 25.938 1 74.69 198 GLN B C 1
ATOM 3715 O O . GLN B 1 198 ? -15.398 10.523 27.078 1 74.69 198 GLN B O 1
ATOM 3720 N N . LEU B 1 199 ? -15.344 10.703 24.859 1 73.88 199 LEU B N 1
ATOM 3721 C CA . LEU B 1 199 ? -14.266 11.68 24.922 1 73.88 199 LEU B CA 1
ATOM 3722 C C . LEU B 1 199 ? -14.742 12.977 25.578 1 73.88 199 LEU B C 1
ATOM 3724 O O . LEU B 1 199 ? -14.047 13.539 26.422 1 73.88 199 LEU B O 1
ATOM 3728 N N . GLN B 1 200 ? -15.906 13.336 25.281 1 75.62 200 GLN B N 1
ATOM 3729 C CA . GLN B 1 200 ? -16.469 14.547 25.875 1 75.62 200 GLN B CA 1
ATOM 3730 C C . GLN B 1 200 ? -16.703 14.383 27.375 1 75.62 200 GLN B C 1
ATOM 3732 O O . GLN B 1 200 ? -16.469 15.312 28.141 1 75.62 200 GLN B O 1
ATOM 3737 N N . ALA B 1 201 ? -17.031 13.164 27.672 1 76.25 201 ALA B N 1
ATOM 3738 C CA . ALA B 1 201 ? -17.25 12.867 29.094 1 76.25 201 ALA B CA 1
ATOM 3739 C C . ALA B 1 201 ? -15.938 12.945 29.875 1 76.25 201 ALA B C 1
ATOM 3741 O O . ALA B 1 201 ? -15.938 13.297 31.062 1 76.25 201 ALA B O 1
ATOM 3742 N N . MET B 1 202 ? -14.914 12.68 29.172 1 72.31 202 MET B N 1
ATOM 3743 C CA . MET B 1 202 ? -13.594 12.727 29.797 1 72.31 202 MET B CA 1
ATOM 3744 C C . MET B 1 202 ? -12.992 14.125 29.688 1 72.31 202 MET B C 1
ATOM 3746 O O . MET B 1 202 ? -11.852 14.344 30.094 1 72.31 202 MET B O 1
ATOM 3750 N N . GLY B 1 203 ? -13.773 15.008 29.188 1 71.94 203 GLY B N 1
ATOM 3751 C CA . GLY B 1 203 ? -13.305 16.375 29.031 1 71.94 203 GLY B CA 1
ATOM 3752 C C . GLY B 1 203 ? -12.406 16.562 27.828 1 71.94 203 GLY B C 1
ATOM 3753 O O . GLY B 1 203 ? -11.641 17.531 27.766 1 71.94 203 GLY B O 1
ATOM 3754 N N . LEU B 1 204 ? -12.43 15.516 26.969 1 70.5 204 LEU B N 1
ATOM 3755 C CA . LEU B 1 204 ? -11.68 15.586 25.719 1 70.5 204 LEU B CA 1
ATOM 3756 C C . LEU B 1 204 ? -12.609 15.891 24.547 1 70.5 204 LEU B C 1
ATOM 3758 O O . LEU B 1 204 ? -13.828 15.914 24.703 1 70.5 204 LEU B O 1
ATOM 3762 N N . ALA B 1 205 ? -12.008 16.281 23.344 1 72.38 205 ALA B N 1
ATOM 3763 C CA . ALA B 1 205 ? -12.75 16.578 22.125 1 72.38 205 ALA B CA 1
ATOM 3764 C C . ALA B 1 205 ? -13.852 17.609 22.406 1 72.38 205 ALA B C 1
ATOM 3766 O O . ALA B 1 205 ? -14.984 17.453 21.938 1 72.38 205 ALA B O 1
ATOM 3767 N N . LYS B 1 206 ? -13.5 18.531 23.234 1 79.88 206 LYS B N 1
ATOM 3768 C CA . LYS B 1 206 ? -14.477 19.516 23.672 1 79.88 206 LYS B CA 1
ATOM 3769 C C . LYS B 1 206 ? -14.875 20.453 22.531 1 79.88 206 LYS B C 1
ATOM 3771 O O . LYS B 1 206 ? -15.961 21.016 22.547 1 79.88 206 LYS B O 1
ATOM 3776 N N . GLY B 1 207 ? -14.102 20.5 21.641 1 82.31 207 GLY B N 1
ATOM 3777 C CA . GLY B 1 207 ? -14.359 21.406 20.531 1 82.31 207 GLY B CA 1
ATOM 3778 C C . GLY B 1 207 ? -14.93 20.703 19.312 1 82.31 207 GLY B C 1
ATOM 3779 O O . GLY B 1 207 ? -15.188 21.328 18.281 1 82.31 207 GLY B O 1
ATOM 3780 N N . GLY B 1 208 ? -15.172 19.406 19.438 1 82.25 208 GLY B N 1
ATOM 3781 C CA . GLY B 1 208 ? -15.695 18.641 18.328 1 82.25 208 GLY B CA 1
ATOM 3782 C C . GLY B 1 208 ? -17.172 18.859 18.094 1 82.25 208 GLY B C 1
ATOM 3783 O O . GLY B 1 208 ? -17.938 18.984 19.047 1 82.25 208 GLY B O 1
ATOM 3784 N N . SER B 1 209 ? -17.562 19 16.844 1 81.44 209 SER B N 1
ATOM 3785 C CA . SER B 1 209 ? -18.953 19.172 16.438 1 81.44 209 SER B CA 1
ATOM 3786 C C . SER B 1 209 ? -19.219 18.547 15.078 1 81.44 209 SER B C 1
ATOM 3788 O O . SER B 1 209 ? -18.281 18.094 14.406 1 81.44 209 SER B O 1
ATOM 3790 N N . LEU B 1 210 ? -20.438 18.5 14.609 1 81.31 210 LEU B N 1
ATOM 3791 C CA . LEU B 1 210 ? -20.812 17.969 13.305 1 81.31 210 LEU B CA 1
ATOM 3792 C C . LEU B 1 210 ? -20.297 18.875 12.188 1 81.31 210 LEU B C 1
ATOM 3794 O O . LEU B 1 210 ? -20.234 18.453 11.031 1 81.31 210 LEU B O 1
ATOM 3798 N N . ASP B 1 211 ? -19.906 20.062 12.578 1 82.88 211 ASP B N 1
ATOM 3799 C CA . ASP B 1 211 ? -19.438 21.016 11.578 1 82.88 211 ASP B CA 1
ATOM 3800 C C . ASP B 1 211 ? -17.938 20.859 11.328 1 82.88 211 ASP B C 1
ATOM 3802 O O . ASP B 1 211 ? -17.453 21.219 10.258 1 82.88 211 ASP B O 1
ATOM 3806 N N . ASN B 1 212 ? -17.312 20.344 12.312 1 90.69 212 ASN B N 1
ATOM 3807 C CA . ASN B 1 212 ? -15.867 20.312 12.148 1 90.69 212 ASN B CA 1
ATOM 3808 C C . ASN B 1 212 ? -15.32 18.891 12.242 1 90.69 212 ASN B C 1
ATOM 3810 O O . ASN B 1 212 ? -14.141 18.703 12.539 1 90.69 212 ASN B O 1
ATOM 3814 N N . ALA B 1 213 ? -16.188 17.938 12.102 1 91.5 213 ALA B N 1
ATOM 3815 C CA . ALA B 1 213 ? -15.789 16.531 12.07 1 91.5 213 ALA B CA 1
ATOM 3816 C C . ALA B 1 213 ? -16.781 15.695 11.266 1 91.5 213 ALA B C 1
ATOM 3818 O O . ALA B 1 213 ? -17.969 16.031 11.203 1 91.5 213 ALA B O 1
ATOM 3819 N N . LEU B 1 214 ? -16.281 14.75 10.578 1 93.31 214 LEU B N 1
ATOM 3820 C CA . LEU B 1 214 ? -17.125 13.719 9.984 1 93.31 214 LEU B CA 1
ATOM 3821 C C . LEU B 1 214 ? -17.516 12.672 11.031 1 93.31 214 LEU B C 1
ATOM 3823 O O . LEU B 1 214 ? -16.688 11.859 11.438 1 93.31 214 LEU B O 1
ATOM 3827 N N . VAL B 1 215 ? -18.766 12.664 11.406 1 92.69 215 VAL B N 1
ATOM 3828 C CA . VAL B 1 215 ? -19.188 11.875 12.555 1 92.69 215 VAL B CA 1
ATOM 3829 C C . VAL B 1 215 ? -20.062 10.719 12.094 1 92.69 215 VAL B C 1
ATOM 3831 O O . VAL B 1 215 ? -21 10.914 11.32 1 92.69 215 VAL B O 1
ATOM 3834 N N . TYR B 1 216 ? -19.688 9.531 12.539 1 92.81 216 TYR B N 1
ATOM 3835 C CA . TYR B 1 216 ? -20.469 8.328 12.25 1 92.81 216 TYR B CA 1
ATOM 3836 C C . TYR B 1 216 ? -21.078 7.75 13.516 1 92.81 216 TYR B C 1
ATOM 3838 O O . TYR B 1 216 ? -20.422 7.734 14.57 1 92.81 216 TYR B O 1
ATOM 3846 N N . ASP B 1 217 ? -22.266 7.32 13.43 1 91.81 217 ASP B N 1
ATOM 3847 C CA . ASP B 1 217 ? -22.75 6.375 14.43 1 91.81 217 ASP B CA 1
ATOM 3848 C C . ASP B 1 217 ? -22.531 4.934 13.969 1 91.81 217 ASP B C 1
ATOM 3850 O O . ASP B 1 217 ? -21.672 4.664 13.133 1 91.81 217 ASP B O 1
ATOM 3854 N N . ASP B 1 218 ? -23.25 3.979 14.492 1 89.12 218 ASP B N 1
ATOM 3855 C CA . ASP B 1 218 ? -22.984 2.578 14.18 1 89.12 218 ASP B CA 1
ATOM 3856 C C . ASP B 1 218 ? -23.469 2.227 12.781 1 89.12 218 ASP B C 1
ATOM 3858 O O . ASP B 1 218 ? -23 1.263 12.172 1 89.12 218 ASP B O 1
ATOM 3862 N N . GLU B 1 219 ? -24.359 3.07 12.281 1 89.56 219 GLU B N 1
ATOM 3863 C CA . GLU B 1 219 ? -25.016 2.65 11.047 1 89.56 219 GLU B CA 1
ATOM 3864 C C . GLU B 1 219 ? -24.953 3.746 9.992 1 89.56 219 GLU B C 1
ATOM 3866 O O . GLU B 1 219 ? -25.078 3.475 8.797 1 89.56 219 GLU B O 1
ATOM 3871 N N . LYS B 1 220 ? -24.922 4.953 10.461 1 91.94 220 LYS B N 1
ATOM 3872 C CA . LYS B 1 220 ? -25.062 6.027 9.484 1 91.94 220 LYS B CA 1
ATOM 3873 C C . LYS B 1 220 ? -24.047 7.137 9.742 1 91.94 220 LYS B C 1
ATOM 3875 O O . LYS B 1 220 ? -23.469 7.227 10.828 1 91.94 220 LYS B O 1
ATOM 3880 N N . CYS B 1 221 ? -23.828 7.938 8.727 1 92.06 221 CYS B N 1
ATOM 3881 C CA . CYS B 1 221 ? -23.047 9.164 8.844 1 92.06 221 CYS B CA 1
ATOM 3882 C C . CYS B 1 221 ? -23.938 10.336 9.258 1 92.06 221 CYS B C 1
ATOM 3884 O O . CYS B 1 221 ? -24.922 10.633 8.594 1 92.06 221 CYS B O 1
ATOM 3886 N N . LEU B 1 222 ? -23.609 10.984 10.297 1 91.81 222 LEU B N 1
ATOM 3887 C CA . LEU B 1 222 ? -24.422 12.062 10.836 1 91.81 222 LEU B CA 1
ATOM 3888 C C . LEU B 1 222 ? -24.078 13.391 10.164 1 91.81 222 LEU B C 1
ATOM 3890 O O . LEU B 1 222 ? -24.875 14.344 10.234 1 91.81 222 LEU B O 1
ATOM 3894 N N . SER B 1 223 ? -22.906 13.461 9.602 1 91.81 223 SER B N 1
ATOM 3895 C CA . SER B 1 223 ? -22.469 14.633 8.836 1 91.81 223 SER B CA 1
ATOM 3896 C C . SER B 1 223 ? -22.625 14.398 7.34 1 91.81 223 SER B C 1
ATOM 3898 O O . SER B 1 223 ? -22.891 13.273 6.902 1 91.81 223 SER B O 1
ATOM 3900 N N . ILE B 1 224 ? -22.594 15.477 6.559 1 92.56 224 ILE B N 1
ATOM 3901 C CA . ILE B 1 224 ? -22.547 15.344 5.105 1 92.56 224 ILE B CA 1
ATOM 3902 C C . ILE B 1 224 ? -21.078 15.297 4.641 1 92.56 224 ILE B C 1
ATOM 3904 O O . ILE B 1 224 ? -20.359 16.281 4.766 1 92.56 224 ILE B O 1
ATOM 3908 N N . PRO B 1 225 ? -20.703 14.18 4.066 1 94.69 225 PRO B N 1
ATOM 3909 C CA . PRO B 1 225 ? -19.297 14.07 3.631 1 94.69 225 PRO B CA 1
ATOM 3910 C C . PRO B 1 225 ? -18.969 15.023 2.484 1 94.69 225 PRO B C 1
ATOM 3912 O O . PRO B 1 225 ? -19.797 15.25 1.604 1 94.69 225 PRO B O 1
ATOM 3915 N N . ARG B 1 226 ? -17.812 15.609 2.551 1 96.25 226 ARG B N 1
ATOM 3916 C CA . ARG B 1 226 ? -17.328 16.438 1.459 1 96.25 226 ARG B CA 1
ATOM 3917 C C . ARG B 1 226 ? -16.781 15.586 0.321 1 96.25 226 ARG B C 1
ATOM 3919 O O . ARG B 1 226 ? -16.766 16.016 -0.834 1 96.25 226 ARG B O 1
ATOM 3926 N N . PHE B 1 227 ? -16.172 14.398 0.632 1 96.69 227 PHE B N 1
ATOM 3927 C CA . PHE B 1 227 ? -15.68 13.375 -0.283 1 96.69 227 PHE B CA 1
ATOM 3928 C C . PHE B 1 227 ? -16.25 12.008 0.066 1 96.69 227 PHE B C 1
ATOM 3930 O O . PHE B 1 227 ? -16.5 11.719 1.237 1 96.69 227 PHE B O 1
ATOM 3937 N N . GLU B 1 228 ? -16.484 11.195 -0.926 1 93.31 228 GLU B N 1
ATOM 3938 C CA . GLU B 1 228 ? -16.922 9.828 -0.664 1 93.31 228 GLU B CA 1
ATOM 3939 C C . GLU B 1 228 ? -15.914 9.078 0.192 1 93.31 228 GLU B C 1
ATOM 3941 O O . GLU B 1 228 ? -16.297 8.266 1.041 1 93.31 228 GLU B O 1
ATOM 3946 N N . ASP B 1 229 ? -14.656 9.359 -0.086 1 96.5 229 ASP B N 1
ATOM 3947 C CA . ASP B 1 229 ? -13.578 8.711 0.654 1 96.5 229 ASP B CA 1
ATOM 3948 C C . ASP B 1 229 ? -12.859 9.711 1.559 1 96.5 229 ASP B C 1
ATOM 3950 O O . ASP B 1 229 ? -11.625 9.758 1.585 1 96.5 229 ASP B O 1
ATOM 3954 N N . GLU B 1 230 ? -13.625 10.477 2.271 1 97.31 230 GLU B N 1
ATOM 3955 C CA . GLU B 1 230 ? -13.094 11.594 3.051 1 97.31 230 GLU B CA 1
ATOM 3956 C C . GLU B 1 230 ? -12.172 11.102 4.16 1 97.31 230 GLU B C 1
ATOM 3958 O O . GLU B 1 230 ? -11.164 11.75 4.469 1 97.31 230 GLU B O 1
ATOM 3963 N N . LEU B 1 231 ? -12.461 9.938 4.746 1 96.94 231 LEU B N 1
ATOM 3964 C CA . LEU B 1 231 ? -11.672 9.422 5.855 1 96.94 231 LEU B CA 1
ATOM 3965 C C . LEU B 1 231 ? -10.227 9.172 5.426 1 96.94 231 LEU B C 1
ATOM 3967 O O . LEU B 1 231 ? -9.289 9.633 6.078 1 96.94 231 LEU B O 1
ATOM 3971 N N . VAL B 1 232 ? -10.062 8.469 4.312 1 98.31 232 VAL B N 1
ATOM 3972 C CA . VAL B 1 232 ? -8.711 8.102 3.902 1 98.31 232 VAL B CA 1
ATOM 3973 C C . VAL B 1 232 ? -7.953 9.352 3.455 1 98.31 232 VAL B C 1
ATOM 3975 O O . VAL B 1 232 ? -6.738 9.445 3.65 1 98.31 232 VAL B O 1
ATOM 3978 N N . ARG B 1 233 ? -8.641 10.297 2.861 1 98.62 233 ARG B N 1
ATOM 3979 C CA . ARG B 1 233 ? -8.008 11.562 2.496 1 98.62 233 ARG B CA 1
ATOM 3980 C C . ARG B 1 233 ? -7.469 12.281 3.727 1 98.62 233 ARG B C 1
ATOM 3982 O O . ARG B 1 233 ? -6.371 12.836 3.693 1 98.62 233 ARG B O 1
ATOM 3989 N N . HIS B 1 234 ? -8.242 12.227 4.773 1 98.44 234 HIS B N 1
ATOM 3990 C CA . HIS B 1 234 ? -7.797 12.875 6.004 1 98.44 234 HIS B CA 1
ATOM 3991 C C . HIS B 1 234 ? -6.598 12.156 6.605 1 98.44 234 HIS B C 1
ATOM 3993 O O . HIS B 1 234 ? -5.707 12.789 7.176 1 98.44 234 HIS B O 1
ATOM 3999 N N . LYS B 1 235 ? -6.621 10.844 6.543 1 98.62 235 LYS B N 1
ATOM 4000 C CA . LYS B 1 235 ? -5.469 10.086 7.031 1 98.62 235 LYS B CA 1
ATOM 4001 C C . LYS B 1 235 ? -4.207 10.445 6.246 1 98.62 235 LYS B C 1
ATOM 4003 O O . LYS B 1 235 ? -3.125 10.555 6.824 1 98.62 235 LYS B O 1
ATOM 4008 N N . ALA B 1 236 ? -4.336 10.586 4.961 1 98.81 236 ALA B N 1
ATOM 4009 C CA . ALA B 1 236 ? -3.209 11.016 4.133 1 98.81 236 ALA B CA 1
ATOM 4010 C C . ALA B 1 236 ? -2.742 12.414 4.523 1 98.81 236 ALA B C 1
ATOM 4012 O O . ALA B 1 236 ? -1.539 12.68 4.582 1 98.81 236 ALA B O 1
ATOM 4013 N N . LEU B 1 237 ? -3.732 13.258 4.738 1 98.75 237 LEU B N 1
ATOM 4014 C CA . LEU B 1 237 ? -3.451 14.609 5.203 1 98.75 237 LEU B CA 1
ATOM 4015 C C . LEU B 1 237 ? -2.613 14.586 6.477 1 98.75 237 LEU B C 1
ATOM 4017 O O . LEU B 1 237 ? -1.631 15.32 6.594 1 98.75 237 LEU B O 1
ATOM 4021 N N . ASP B 1 238 ? -2.961 13.734 7.406 1 98.69 238 ASP B N 1
ATOM 4022 C CA . ASP B 1 238 ? -2.23 13.586 8.664 1 98.69 238 ASP B CA 1
ATOM 4023 C C . ASP B 1 238 ? -0.791 13.148 8.414 1 98.69 238 ASP B C 1
ATOM 4025 O O . ASP B 1 238 ? 0.137 13.633 9.062 1 98.69 238 ASP B O 1
ATOM 4029 N N . VAL B 1 239 ? -0.589 12.25 7.484 1 98.88 239 VAL B N 1
ATOM 4030 C CA . VAL B 1 239 ? 0.75 11.758 7.18 1 98.88 239 VAL B CA 1
ATOM 4031 C C . VAL B 1 239 ? 1.606 12.898 6.629 1 98.88 239 VAL B C 1
ATOM 4033 O O . VAL B 1 239 ? 2.764 13.055 7.023 1 98.88 239 VAL B O 1
ATOM 4036 N N . ILE B 1 240 ? 1.039 13.656 5.742 1 98.88 240 ILE B N 1
ATOM 4037 C CA . ILE B 1 240 ? 1.752 14.766 5.121 1 98.88 240 ILE B CA 1
ATOM 4038 C C . ILE B 1 240 ? 2.209 15.75 6.199 1 98.88 240 ILE B C 1
ATOM 4040 O O . ILE B 1 240 ? 3.357 16.203 6.188 1 98.88 240 ILE B O 1
ATOM 4044 N N . GLY B 1 241 ? 1.315 16.047 7.098 1 98.81 241 GLY B N 1
ATOM 4045 C CA . GLY B 1 241 ? 1.653 16.938 8.188 1 98.81 241 GLY B CA 1
ATOM 4046 C C . GLY B 1 241 ? 2.729 16.391 9.109 1 98.81 241 GLY B C 1
ATOM 4047 O O . GLY B 1 241 ? 3.676 17.094 9.453 1 98.81 241 GLY B O 1
ATOM 4048 N N . ASP B 1 242 ? 2.564 15.172 9.508 1 98.88 242 ASP B N 1
ATOM 4049 C CA . ASP B 1 242 ? 3.5 14.531 10.43 1 98.88 242 ASP B CA 1
ATOM 4050 C C . ASP B 1 242 ? 4.895 14.43 9.82 1 98.88 242 ASP B C 1
ATOM 4052 O O . ASP B 1 242 ? 5.895 14.68 10.492 1 98.88 242 ASP B O 1
ATOM 4056 N N . LEU B 1 243 ? 4.992 14.117 8.57 1 98.81 243 LEU B N 1
ATOM 4057 C CA . LEU B 1 243 ? 6.297 13.906 7.949 1 98.81 243 LEU B CA 1
ATOM 4058 C C . LEU B 1 243 ? 6.973 15.234 7.633 1 98.81 243 LEU B C 1
ATOM 4060 O O . LEU B 1 243 ? 8.195 15.297 7.488 1 98.81 243 LEU B O 1
ATOM 4064 N N . PHE B 1 244 ? 6.18 16.297 7.559 1 98.81 244 PHE B N 1
ATOM 4065 C CA . PHE B 1 244 ? 6.77 17.609 7.293 1 98.81 244 PHE B CA 1
ATOM 4066 C C . PHE B 1 244 ? 7.586 18.078 8.484 1 98.81 244 PHE B C 1
ATOM 4068 O O . PHE B 1 244 ? 8.367 19.031 8.367 1 98.81 244 PHE B O 1
ATOM 4075 N N . LEU B 1 245 ? 7.504 17.406 9.602 1 98.62 245 LEU B N 1
ATOM 4076 C CA . LEU B 1 245 ? 8.344 17.688 10.758 1 98.62 245 LEU B CA 1
ATOM 4077 C C . LEU B 1 245 ? 9.805 17.375 10.461 1 98.62 245 LEU B C 1
ATOM 4079 O O . LEU B 1 245 ? 10.695 17.781 11.211 1 98.62 245 LEU B O 1
ATOM 4083 N N . LEU B 1 246 ? 10.07 16.75 9.336 1 97.94 246 LEU B N 1
ATOM 4084 C CA . LEU B 1 246 ? 11.422 16.531 8.828 1 97.94 246 LEU B CA 1
ATOM 4085 C C . LEU B 1 246 ? 11.844 17.656 7.902 1 97.94 246 LEU B C 1
ATOM 4087 O O . LEU B 1 246 ? 13.031 17.781 7.57 1 97.94 246 LEU B O 1
ATOM 4091 N N . GLY B 1 247 ? 10.938 18.5 7.5 1 96.81 247 GLY B N 1
ATOM 4092 C CA . GLY B 1 247 ? 11.117 19.375 6.348 1 96.81 247 GLY B CA 1
ATOM 4093 C C . GLY B 1 247 ? 10.68 18.719 5.043 1 96.81 247 GLY B C 1
ATOM 4094 O O . GLY B 1 247 ? 10.086 17.641 5.047 1 96.81 247 GLY B O 1
ATOM 4095 N N . PRO B 1 248 ? 10.852 19.406 3.936 1 97.06 248 PRO B N 1
ATOM 4096 C CA . PRO B 1 248 ? 10.453 18.859 2.633 1 97.06 248 PRO B CA 1
ATOM 4097 C C . PRO B 1 248 ? 11.195 17.578 2.289 1 97.06 248 PRO B C 1
ATOM 4099 O O . PRO B 1 248 ? 12.422 17.5 2.422 1 97.06 248 PRO B O 1
ATOM 4102 N N . ILE B 1 249 ? 10.469 16.609 1.844 1 97.06 249 ILE B N 1
ATOM 4103 C CA . ILE B 1 249 ? 11.086 15.336 1.468 1 97.06 249 ILE B CA 1
ATOM 4104 C C . ILE B 1 249 ? 10.57 14.906 0.096 1 97.06 249 ILE B C 1
ATOM 4106 O O . ILE B 1 249 ? 9.516 15.352 -0.348 1 97.06 249 ILE B O 1
ATOM 4110 N N . GLU B 1 250 ? 11.367 14.125 -0.601 1 97.31 250 GLU B N 1
ATOM 4111 C CA . GLU B 1 250 ? 10.984 13.438 -1.83 1 97.31 250 GLU B CA 1
ATOM 4112 C C . GLU B 1 250 ? 11 11.93 -1.644 1 97.31 250 GLU B C 1
ATOM 4114 O O . GLU B 1 250 ? 11.93 11.375 -1.053 1 97.31 250 GLU B O 1
ATOM 4119 N N . GLY B 1 251 ? 10.031 11.266 -2.027 1 98.31 251 GLY B N 1
ATOM 4120 C CA . GLY B 1 251 ? 9.844 9.828 -1.908 1 98.31 251 GLY B CA 1
ATOM 4121 C C . GLY B 1 251 ? 8.406 9.398 -2.107 1 98.31 251 GLY B C 1
ATOM 4122 O O . GLY B 1 251 ? 7.52 10.234 -2.285 1 98.31 251 GLY B O 1
ATOM 4123 N N . HIS B 1 252 ? 8.141 8.18 -2.217 1 98.81 252 HIS B N 1
ATOM 4124 C CA . HIS B 1 252 ? 6.809 7.594 -2.252 1 98.81 252 HIS B CA 1
ATOM 4125 C C . HIS B 1 252 ? 6.453 6.945 -0.917 1 98.81 252 HIS B C 1
ATOM 4127 O O . HIS B 1 252 ? 7.062 5.945 -0.528 1 98.81 252 HIS B O 1
ATOM 4133 N N . VAL B 1 253 ? 5.516 7.551 -0.224 1 98.94 253 VAL B N 1
ATOM 4134 C CA . VAL B 1 253 ? 5.031 7.023 1.049 1 98.94 253 VAL B CA 1
ATOM 4135 C C . VAL B 1 253 ? 3.865 6.07 0.805 1 98.94 253 VAL B C 1
ATOM 4137 O O . VAL B 1 253 ? 2.936 6.395 0.064 1 98.94 253 VAL B O 1
ATOM 4140 N N . ILE B 1 254 ? 3.926 4.922 1.337 1 98.94 254 ILE B N 1
ATOM 4141 C CA . ILE B 1 254 ? 2.854 3.936 1.271 1 98.94 254 ILE B CA 1
ATOM 4142 C C . ILE B 1 254 ? 2.465 3.502 2.682 1 98.94 254 ILE B C 1
ATOM 4144 O O . ILE B 1 254 ? 3.301 3.004 3.438 1 98.94 254 ILE B O 1
ATOM 4148 N N . ALA B 1 255 ? 1.198 3.695 3.018 1 98.94 255 ALA B N 1
ATOM 4149 C CA . ALA B 1 255 ? 0.763 3.414 4.383 1 98.94 255 ALA B CA 1
ATOM 4150 C C . ALA B 1 255 ? -0.494 2.547 4.391 1 98.94 255 ALA B C 1
ATOM 4152 O O . ALA B 1 255 ? -1.395 2.742 3.57 1 98.94 255 ALA B O 1
ATOM 4153 N N . LEU B 1 256 ? -0.504 1.532 5.207 1 98.81 256 LEU B N 1
ATOM 4154 C CA . LEU B 1 256 ? -1.672 0.72 5.527 1 98.81 256 LEU B CA 1
ATOM 4155 C C . LEU B 1 256 ? -2.064 0.886 6.992 1 98.81 256 LEU B C 1
ATOM 4157 O O . LEU B 1 256 ? -1.325 0.47 7.891 1 98.81 256 LEU B O 1
ATOM 4161 N N . LYS B 1 257 ? -3.225 1.514 7.297 1 98.06 257 LYS B N 1
ATOM 4162 C CA . LYS B 1 257 ? -3.777 1.69 8.633 1 98.06 257 LYS B CA 1
ATOM 4163 C C . LYS B 1 257 ? -2.793 2.424 9.539 1 98.06 257 LYS B C 1
ATOM 4165 O O . LYS B 1 257 ? -2.629 2.064 10.711 1 98.06 257 LYS B O 1
ATOM 4170 N N . SER B 1 258 ? -2.082 3.375 8.945 1 97.62 258 SER B N 1
ATOM 4171 C CA . SER B 1 258 ? -1.079 4.078 9.734 1 97.62 258 SER B CA 1
ATOM 4172 C C . SER B 1 258 ? -1.729 5.062 10.703 1 97.62 258 SER B C 1
ATOM 4174 O O . SER B 1 258 ? -2.916 5.375 10.578 1 97.62 258 SER B O 1
ATOM 4176 N N . SER B 1 259 ? -0.964 5.547 11.742 1 96.94 259 SER B N 1
ATOM 4177 C CA . SER B 1 259 ? -1.335 6.516 12.766 1 96.94 259 SER B CA 1
ATOM 4178 C C . SER B 1 259 ? -0.214 7.52 13.008 1 96.94 259 SER B C 1
ATOM 4180 O O . SER B 1 259 ? 0.883 7.379 12.469 1 96.94 259 SER B O 1
ATOM 4182 N N . HIS B 1 260 ? -0.556 8.508 13.836 1 98 260 HIS B N 1
ATOM 4183 C CA . HIS B 1 260 ? 0.469 9.492 14.172 1 98 260 HIS B CA 1
ATOM 4184 C C . HIS B 1 260 ? 1.703 8.82 14.766 1 98 260 HIS B C 1
ATOM 4186 O O . HIS B 1 260 ? 2.83 9.266 14.531 1 98 260 HIS B O 1
ATOM 4192 N N . GLU B 1 261 ? 1.436 7.812 15.508 1 97.81 261 GLU B N 1
ATOM 4193 C CA . GLU B 1 261 ? 2.549 7.09 16.109 1 97.81 261 GLU B CA 1
ATOM 4194 C C . GLU B 1 261 ? 3.443 6.461 15.055 1 97.81 261 GLU B C 1
ATOM 4196 O O . GLU B 1 261 ? 4.664 6.621 15.086 1 97.81 261 GLU B O 1
ATOM 4201 N N . LEU B 1 262 ? 2.906 5.723 14.109 1 98.31 262 LEU B N 1
ATOM 4202 C CA . LEU B 1 262 ? 3.682 5.086 13.047 1 98.31 262 LEU B CA 1
ATOM 4203 C C . LEU B 1 262 ? 4.344 6.137 12.156 1 98.31 262 LEU B C 1
ATOM 4205 O O . LEU B 1 262 ? 5.477 5.949 11.711 1 98.31 262 LEU B O 1
ATOM 4209 N N . ASN B 1 263 ? 3.576 7.203 11.883 1 98.75 263 ASN B N 1
ATOM 4210 C CA . ASN B 1 263 ? 4.141 8.289 11.094 1 98.75 263 ASN B CA 1
ATOM 4211 C C . ASN B 1 263 ? 5.41 8.844 11.734 1 98.75 263 ASN B C 1
ATOM 4213 O O . ASN B 1 263 ? 6.406 9.078 11.047 1 98.75 263 ASN B O 1
ATOM 4217 N N . SER B 1 264 ? 5.32 9.062 13.023 1 98.56 264 SER B N 1
ATOM 4218 C CA . SER B 1 264 ? 6.453 9.602 13.766 1 98.56 264 SER B CA 1
ATOM 4219 C C . SER B 1 264 ? 7.637 8.641 13.75 1 98.56 264 SER B C 1
ATOM 4221 O O . SER B 1 264 ? 8.789 9.062 13.641 1 98.56 264 SER B O 1
ATOM 4223 N N . ARG B 1 265 ? 7.371 7.379 13.922 1 98.5 265 ARG B N 1
ATOM 4224 C CA . ARG B 1 265 ? 8.438 6.383 13.875 1 98.5 265 ARG B CA 1
ATOM 4225 C C . ARG B 1 265 ? 9.125 6.375 12.516 1 98.5 265 ARG B C 1
ATOM 4227 O O . ARG B 1 265 ? 10.344 6.238 12.438 1 98.5 265 ARG B O 1
ATOM 4234 N N . LEU B 1 266 ? 8.352 6.449 11.461 1 98.75 266 LEU B N 1
ATOM 4235 C CA . LEU B 1 266 ? 8.945 6.539 10.133 1 98.75 266 LEU B CA 1
ATOM 4236 C C . LEU B 1 266 ? 9.82 7.781 10.016 1 98.75 266 LEU B C 1
ATOM 4238 O O . LEU B 1 266 ? 10.938 7.711 9.5 1 98.75 266 LEU B O 1
ATOM 4242 N N . ALA B 1 267 ? 9.266 8.93 10.469 1 98.62 267 ALA B N 1
ATOM 4243 C CA . ALA B 1 267 ? 10.016 10.18 10.414 1 98.62 267 ALA B CA 1
ATOM 4244 C C . ALA B 1 267 ? 11.359 10.047 11.133 1 98.62 267 ALA B C 1
ATOM 4246 O O . ALA B 1 267 ? 12.383 10.523 10.641 1 98.62 267 ALA B O 1
ATOM 4247 N N . ARG B 1 268 ? 11.352 9.445 12.258 1 98.12 268 ARG B N 1
ATOM 4248 C CA . ARG B 1 268 ? 12.578 9.258 13.023 1 98.12 268 ARG B CA 1
ATOM 4249 C C . ARG B 1 268 ? 13.57 8.375 12.273 1 98.12 268 ARG B C 1
ATOM 4251 O O . ARG B 1 268 ? 14.781 8.617 12.312 1 98.12 268 ARG B O 1
ATOM 4258 N N . SER B 1 269 ? 13.055 7.34 11.641 1 97.88 269 SER B N 1
ATOM 4259 C CA . SER B 1 269 ? 13.906 6.48 10.828 1 97.88 269 SER B CA 1
ATOM 4260 C C . SER B 1 269 ? 14.57 7.27 9.703 1 97.88 269 SER B C 1
ATOM 4262 O O . SER B 1 269 ? 15.766 7.109 9.445 1 97.88 269 SER B O 1
ATOM 4264 N N . ILE B 1 270 ? 13.82 8.07 9.07 1 97.75 270 ILE B N 1
ATOM 4265 C CA . ILE B 1 270 ? 14.344 8.898 7.988 1 97.75 270 ILE B CA 1
ATOM 4266 C C . ILE B 1 270 ? 15.383 9.867 8.539 1 97.75 270 ILE B C 1
ATOM 4268 O O . ILE B 1 270 ? 16.422 10.102 7.914 1 97.75 270 ILE B O 1
ATOM 4272 N N . MET B 1 271 ? 15.062 10.469 9.703 1 97.06 271 MET B N 1
ATOM 4273 C CA . MET B 1 271 ? 15.953 11.438 10.328 1 97.06 271 MET B CA 1
ATOM 4274 C C . MET B 1 271 ? 17.328 10.836 10.578 1 97.06 271 MET B C 1
ATOM 4276 O O . MET B 1 271 ? 18.344 11.516 10.453 1 97.06 271 MET B O 1
ATOM 4280 N N . GLU B 1 272 ? 17.344 9.57 10.953 1 94.5 272 GLU B N 1
ATOM 4281 C CA . GLU B 1 272 ? 18.609 8.891 11.141 1 94.5 272 GLU B CA 1
ATOM 4282 C C . GLU B 1 272 ? 19.438 8.891 9.859 1 94.5 272 GLU B C 1
ATOM 4284 O O . GLU B 1 272 ? 20.656 9.102 9.898 1 94.5 272 GLU B O 1
ATOM 4289 N N . GLU B 1 273 ? 18.797 8.641 8.773 1 92 273 GLU B N 1
ATOM 4290 C CA . GLU B 1 273 ? 19.484 8.695 7.484 1 92 273 GLU B CA 1
ATOM 4291 C C . GLU B 1 273 ? 20 10.102 7.188 1 92 273 GLU B C 1
ATOM 4293 O O . GLU B 1 273 ? 21.109 10.266 6.684 1 92 273 GLU B O 1
ATOM 4298 N N . ILE B 1 274 ? 19.156 11.102 7.453 1 92.5 274 ILE B N 1
ATOM 4299 C CA . ILE B 1 274 ? 19.516 12.492 7.203 1 92.5 274 ILE B CA 1
ATOM 4300 C C . ILE B 1 274 ? 20.766 12.852 8 1 92.5 274 ILE B C 1
ATOM 4302 O O . ILE B 1 274 ? 21.703 13.461 7.461 1 92.5 274 ILE B O 1
ATOM 4306 N N . ARG B 1 275 ? 20.828 12.477 9.211 1 92.5 275 ARG B N 1
ATOM 4307 C CA . ARG B 1 275 ? 21.953 12.789 10.078 1 92.5 275 ARG B CA 1
ATOM 4308 C C . ARG B 1 275 ? 23.219 12.07 9.625 1 92.5 275 ARG B C 1
ATOM 4310 O O . ARG B 1 275 ? 24.328 12.586 9.797 1 92.5 275 ARG B O 1
ATOM 4317 N N . GLU B 1 276 ? 23.062 10.938 9 1 89.06 276 GLU B N 1
ATOM 4318 C CA . GLU B 1 276 ? 24.203 10.172 8.492 1 89.06 276 GLU B CA 1
ATOM 4319 C C . GLU B 1 276 ? 24.766 10.805 7.227 1 89.06 276 GLU B C 1
ATOM 4321 O O . GLU B 1 276 ? 25.984 10.75 6.988 1 89.06 276 GLU B O 1
ATOM 4326 N N . THR B 1 277 ? 23.906 11.414 6.488 1 83.62 277 THR B N 1
ATOM 4327 C CA . THR B 1 277 ? 24.328 11.859 5.164 1 83.62 277 THR B CA 1
ATOM 4328 C C . THR B 1 277 ? 24.594 13.367 5.156 1 83.62 277 THR B C 1
ATOM 4330 O O . THR B 1 277 ? 25.234 13.883 4.238 1 83.62 277 THR B O 1
ATOM 4333 N N . GLN B 1 278 ? 23.922 14.039 6.023 1 78.94 278 GLN B N 1
ATOM 4334 C CA . GLN B 1 278 ? 24.141 15.477 6.156 1 78.94 278 GLN B CA 1
ATOM 4335 C C . GLN B 1 278 ? 24.547 15.852 7.582 1 78.94 278 GLN B C 1
ATOM 4337 O O . GLN B 1 278 ? 23.766 16.453 8.312 1 78.94 278 GLN B O 1
ATOM 4342 N N . PRO B 1 279 ? 25.828 15.414 8.062 1 61.03 279 PRO B N 1
ATOM 4343 C CA . PRO B 1 279 ? 26.188 15.641 9.461 1 61.03 279 PRO B CA 1
ATOM 4344 C C . PRO B 1 279 ? 26.141 17.109 9.852 1 61.03 279 PRO B C 1
ATOM 4346 O O . PRO B 1 279 ? 26.328 17.984 9.008 1 61.03 279 PRO B O 1
#

pLDDT: mean 95.08, std 6.76, range [57.28, 98.94]

Secondary structure (DSSP, 8-state):
-PPEEEEESS-EEEEEEBTTT--EEEEEEEE--TT--EEEEETTSTT--EEE--GGGEEE-SSS-EEEETTEEEE--HHHHHHHHHTT--BEEEEESSSS-B-TTSSSHHHHHHHHHH-EEEEEEEP--EE--S-EEEEETTE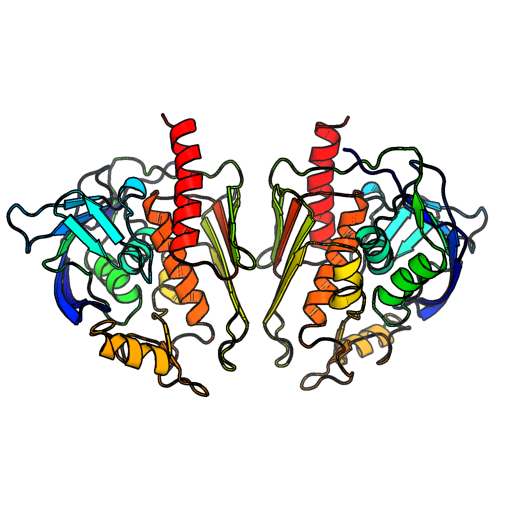EEEEE--SSEEEEEEEE--STTT-EEEEEEE--HHHHHHHTTTPPPEEEHHHHHHHHHTT-STT--TTSSEEE-SSSBSSPPSSTTHHHHHHHHHHHHHHGGG-SEEEEEEEES--HHHHHHHHHHHHHHHHHH--/-PPEEEEESS-EEEEEEBTTT--EEEEEEEE--TT--EEEEETTSTT--EEE--GGGEEE-SSS-EEEETTEEEE--HHHHHHHHHTT--BEEEEESSSS-B-TTSSSHHHHHHHHHH-EEEEEEEP--EE--S-EEEEETTEEEEEE--SSEEEEEEEE--STTT-EEEEEEE--HHHHHHHTTTPPPEEEHHHHHHHHHTT-STT--TTSSEEE-SSSBSSPPSSTTHHHHHHHHHHHHHHGGG-SEEEEEEEES--HHHHHHHHHHHHHHHHHH--

Sequence (558 aa):
MSKPQQTIKKAVSYQGIGLHSGEPVHMVFKPAPEDTGIVFVRTDIEGHPSVRAHIDNVTNTMRATTLENGEAKVFTVEHVMAAFSAMNIDNCYIEMDSPEPPVGDGSSAIFVNLIEEAGIEEQIASRHIYKVTRSHAVYDGDRFIVILPYDGYRMTFTSINSHPLLGTQQCDFEVSPEYFKAHIGSARTIGFMKELEQLQAMGLAKGGSLDNALVYDDEKCLSIPRFEDELVRHKALDVIGDLFLLGPIEGHVIALKSSHELNSRLARSIMEEIRETQPMSKPQQTIKKAVSYQGIGLHSGEPVHMVFKPAPEDTGIVFVRTDIEGHPSVRAHIDNVTNTMRATTLENGEAKVFTVEHVMAAFSAMNIDNCYIEMDSPEPPVGDGSSAIFVNLIEEAGIEEQIASRHIYKVTRSHAVYDGDRFIVILPYDGYRMTFTSINSHPLLGTQQCDFEVSPEYFKAHIGSARTIGFMKELEQLQAMGLAKGGSLDNALVYDDEKCLSIPRFEDELVRHKALDVIGDLFLLGPIEGHVIALKSSHELNSRLARSIMEEIRETQP

Nearest PDB structures (foldseek):
  6mo4-assembly1_A  TM=9.724E-01  e=5.246E-39  Pseudomonas aeruginosa PAO1
  6mod-assembly1_A  TM=9.741E-01  e=3.365E-38  Pseudomonas aeruginosa
  5u3b-assembly1_A  TM=9.634E-01  e=2.973E-38  Pseudomonas aeruginosa PAO1
  7pkm-assembly1_A  TM=9.715E-01  e=7.530E-38  Pseudomonas aeruginosa PAO1
  6mae-assembly1_A  TM=9.635E-01  e=1.315E-37  Pseudomonas aeruginosa PAO1

Radius of gyration: 27.12 Å; Cα contacts (8 Å, |Δi|>4): 1404; chains: 2; bounding box: 52×78×61 Å